Protein AF-0000000086530781 (afdb_homodimer)

Nearest PDB structures (foldseek):
  5whm-assembly1_A  TM=6.247E-01  e=1.257E-27  Brucella abortus
  5whm-assembly1_C  TM=6.347E-01  e=6.052E-27  Brucella abortus
  3r4k-assembly2_D  TM=7.927E-01  e=1.129E-18  Ruegeria sp. TM1040
  3r4k-assembly1_B  TM=6.083E-01  e=6.555E-19  Ruegeria sp. TM1040
  1mkm-assembly1_B  TM=5.983E-01  e=1.275E-18  Thermotoga maritima

Secondary structure (DSSP, 8-state):
----------------TT--HHHHHHHHHHHHHHH-SS-B-HHHHHHHH---HHHHHHHHHHHHHTTSEEE-TTT--EEE-THHHHHHHHHHHT--HHHHHHHHHHHHHHHHTSEEEEEEEETTEEEEEEEE--TT-SS-----TT-EEETTTSHHHHHHHHHS-HHHHHHHHHHHHHHHGGGHHHHHHHHHHHHHHHHHHS-EEEESSSSTTEEEEEEEEE-TTS-EEEEEEEEETTTS-HHHIIIIIHHHHHHHHHHHHHHHT-EEPPP---/----------------TT--HHHHHHHHHHHHHHH-SS-B-HHHHHHHH---HHHHHHHHHHHHHTTSEEE-TTT--EEE-THHHHHHHHHHHT--HHHHHHHHHHHHHHHHTSEEEEEEEETTEEEEEEEE--TT-SS-----TT-EEETTTSHHHHHHHHHS-HHHHHHHHHHHHHHHGGGHHHHHHHHHHHHHHHHHHS-EEEESSSSTTEEEEEEEEE-TTS-EEEEEEEEETTTS-HHHIIIIIHHHHHHHHHHHHHHHT-EEPPP---

Foldseek 3Di:
DPPPPPDDDPPPPPQDPPDDVLVVLLVVLLVVQVPDPDFAALVRSCVVRVDDSVSSVVSVVVCVVVQQWDQDPPPSTIHGGCVVVVVVVVCVVPPDLCVLLVVLLQVLCQQQQWKKFKWADDQQWTFTQDIDGHPPHPFYDPDDHGDIHGLLQDQFNLQQLLQDDPVVSVVSLVSVCVVCPPCNVVSCVRRVVQSLCCLAVQKGWHACRRHRQKIKMKHWWAAQVGGIMMMMTIGGCVSAPPVNCVPRNVVSRVVSRVSSCVSRVIGTRHRDHD/DPPPPDDDDPPPPPQDPPDDVLVVLLVVLLVVQVPDPDFAALVRSCVVRVDDSVSSVVSVVVCVVVQQWDQDPPPSTIHGDCVVVVVVVVCVVPPDLCVLLVVLLQVLCQQQQWKKFKWADDQQWTFTQDIDGHPPHPFYDPDDHGDIFGLLQDQFNLQQLLQDDPVVSVVSLVSVCVVCPPCVVVSCVRRVVQSLCCLAVQKGWHACRRHRQKIKMKHWWAAQVGGIMMMMTIDGCVSAPPVNCVPRNVVSRVVSRVSSCVSRVIGTRHHDHD

Organism: NCBI:txid488447

InterPro domains:
  IPR005471 Transcription regulator IclR, N-terminal [PF09339] (22-71)
  IPR005471 Transcription regulator IclR, N-terminal [PS51077] (20-82)
  IPR005471 Transcription regulator IclR, N-terminal [SM00346] (20-110)
  IPR014757 Transcription regulator IclR, C-terminal [PF01614] (91-261)
  IPR014757 Transcription regulator IclR, C-terminal [PS51078] (83-266)
  IPR029016 GAF-like domain superfamily [G3DSA:3.30.450.40] (91-267)
  IPR036388 Winged helix-like DNA-binding domain superfamily [G3DSA:1.10.10.10] (12-90)
  IPR036390 Winged helix DNA-binding domain superfamily [SSF46785] (20-94)
  IPR050707 HTH-type Transcriptional Regulators in Metabolic Pathways [PTHR30136] (12-265)

pLDDT: mean 86.46, std 14.87, range [28.89, 98.12]

Sequence (548 aa):
MSTTVTPPASRDRESSPDEITALARGLAVLRRIAAADAPVSNRELTELTGIPKPTVSRITATLVSAGFLFQLPDSERFVLTASVLELSHGFLRNFDIRARSRPFMIELAERTSLSVHLAVRDRLDMVAIDVIRPRSAVLVTRLEIGSRMDIARTAVGRAYLAALEDDERRLLLESLRTTAGDDWPHVSARLTPALDDAMRDGHAIAIGEWREGLNAVAAGFVGPSGQRYSVNCGGASHQCPPEWLNEHVVPALHECIAKITREIGGAPARRIGVMSTTVTPPASRDRESSPDEITALARGLAVLRRIAAADAPVSNRELTELTGIPKPTVSRITATLVSAGFLFQLPDSERFVLTASVLELSHGFLRNFDIRARSRPFMIELAERTSLSVHLAVRDRLDMVAIDVIRPRSAVLVTRLEIGSRMDIARTAVGRAYLAALEDDERRLLLESLRTTAGDDWPHVSARLTPALDDAMRDGHAIAIGEWREGLNAVAAGFVGPSGQRYSVNCGGASHQCPPEWLNEHVVPALHECIAKITREIGGAPARRIGV

Radius of gyration: 28.18 Å; Cα contacts (8 Å, |Δi|>4): 1026; chains: 2; bounding box: 69×81×89 Å

Structure (mmCIF, N/CA/C/O backbone):
data_AF-0000000086530781-model_v1
#
loop_
_entity.id
_entity.type
_entity.pdbx_description
1 polymer 'IclR family transcriptional regulator'
#
loop_
_atom_site.group_PDB
_atom_site.id
_atom_site.type_symbol
_atom_site.label_atom_id
_atom_site.label_alt_id
_atom_site.label_comp_id
_atom_site.label_asym_id
_atom_site.label_entity_id
_atom_site.label_seq_id
_atom_site.pdbx_PDB_ins_code
_atom_site.Cartn_x
_atom_site.Cartn_y
_atom_site.Cartn_z
_atom_site.occupancy
_atom_site.B_iso_or_equiv
_atom_site.auth_seq_id
_atom_site.auth_comp_id
_atom_site.auth_asym_id
_atom_site.auth_atom_id
_atom_site.pdbx_PDB_model_num
ATOM 1 N N . MET A 1 1 ? -5.516 8.594 47.969 1 28.89 1 MET A N 1
ATOM 2 C CA . MET A 1 1 ? -6.785 7.984 47.594 1 28.89 1 MET A CA 1
ATOM 3 C C . MET A 1 1 ? -7.09 8.258 46.125 1 28.89 1 MET A C 1
ATOM 5 O O . MET A 1 1 ? -7.434 9.383 45.75 1 28.89 1 MET A O 1
ATOM 9 N N . SER A 1 2 ? -6.312 7.695 45.094 1 33.69 2 SER A N 1
ATOM 10 C CA . SER A 1 2 ? -6.07 7.957 43.688 1 33.69 2 SER A CA 1
ATOM 11 C C . SER A 1 2 ? -7.273 7.559 42.844 1 33.69 2 SER A C 1
ATOM 13 O O . SER A 1 2 ? -7.594 6.375 42.719 1 33.69 2 SER A O 1
ATOM 15 N N . THR A 1 3 ? -8.281 8.438 42.75 1 35.88 3 THR A N 1
ATOM 16 C CA . THR A 1 3 ? -9.562 8.18 42.125 1 35.88 3 THR A CA 1
ATOM 17 C C . THR A 1 3 ? -9.367 7.812 40.656 1 35.88 3 THR A C 1
ATOM 19 O O . THR A 1 3 ? -8.844 8.609 39.875 1 35.88 3 THR A O 1
ATOM 22 N N . THR A 1 4 ? -9.258 6.559 40.344 1 34.47 4 THR A N 1
ATOM 23 C CA . THR A 1 4 ? -9.133 5.934 39.031 1 34.47 4 THR A CA 1
ATOM 24 C C . THR A 1 4 ? -10.297 6.324 38.125 1 34.47 4 THR A C 1
ATOM 26 O O . THR A 1 4 ? -11.445 5.98 38.406 1 34.47 4 THR A O 1
ATOM 29 N N . VAL A 1 5 ? -10.266 7.488 37.469 1 36.69 5 VAL A N 1
ATOM 30 C CA . VAL A 1 5 ? -11.344 7.914 36.594 1 36.69 5 VAL A CA 1
ATOM 31 C C . VAL A 1 5 ? -11.555 6.871 35.5 1 36.69 5 VAL A C 1
ATOM 33 O O . VAL A 1 5 ? -10.625 6.555 34.75 1 36.69 5 VAL A O 1
ATOM 36 N N . THR A 1 6 ? -12.398 5.883 35.719 1 35.94 6 THR A N 1
ATOM 37 C CA . THR A 1 6 ? -12.82 4.863 34.781 1 35.94 6 THR A CA 1
ATOM 38 C C . THR A 1 6 ? -13.328 5.5 33.469 1 35.94 6 THR A C 1
ATOM 40 O O . THR A 1 6 ? -14.242 6.336 33.5 1 35.94 6 THR A O 1
ATOM 43 N N . PRO A 1 7 ? -12.57 5.516 32.438 1 35.72 7 PRO A N 1
ATOM 44 C CA . PRO A 1 7 ? -13.102 6.145 31.219 1 35.72 7 PRO A CA 1
ATOM 45 C C . PRO A 1 7 ? -14.492 5.633 30.859 1 35.72 7 PRO A C 1
ATOM 47 O O . PRO A 1 7 ? -14.844 4.496 31.188 1 35.72 7 PRO A O 1
ATOM 50 N N . PRO A 1 8 ? -15.523 6.504 30.828 1 31.27 8 PRO A N 1
ATOM 51 C CA . PRO A 1 8 ? -16.906 6.051 30.641 1 31.27 8 PRO A CA 1
ATOM 52 C C . PRO A 1 8 ? -17.016 4.98 29.562 1 31.27 8 PRO A C 1
ATOM 54 O O . PRO A 1 8 ? -16.156 4.883 28.688 1 31.27 8 PRO A O 1
ATOM 57 N N . ALA A 1 9 ? -17.766 4.02 29.828 1 34.69 9 ALA A N 1
ATOM 58 C CA . ALA A 1 9 ? -18.25 2.92 29 1 34.69 9 ALA A CA 1
ATOM 59 C C . ALA A 1 9 ? -18.656 3.418 27.625 1 34.69 9 ALA A C 1
ATOM 61 O O . ALA A 1 9 ? -19.188 4.523 27.484 1 34.69 9 ALA A O 1
ATOM 62 N N . SER A 1 10 ? -18 3.004 26.562 1 36.19 10 SER A N 1
ATOM 63 C CA . SER A 1 10 ? -18.312 3.27 25.156 1 36.19 10 SER A CA 1
ATOM 64 C C . SER A 1 10 ? -19.812 3.348 24.938 1 36.19 10 SER A C 1
ATOM 66 O O . SER A 1 10 ? -20.531 2.373 25.172 1 36.19 10 SER A O 1
ATOM 68 N N . ARG A 1 11 ? -20.484 4.41 25.234 1 34.88 11 ARG A N 1
ATOM 69 C CA . ARG A 1 11 ? -21.906 4.613 24.969 1 34.88 11 ARG A CA 1
ATOM 70 C C . ARG A 1 11 ? -22.344 3.836 23.734 1 34.88 11 ARG A C 1
ATOM 72 O O . ARG A 1 11 ? -21.641 3.811 22.719 1 34.88 11 ARG A O 1
ATOM 79 N N . ASP A 1 12 ? -23.188 2.867 23.797 1 36.56 12 ASP A N 1
ATOM 80 C CA . ASP A 1 12 ? -24.047 2.236 22.797 1 36.56 12 ASP A CA 1
ATOM 81 C C . ASP A 1 12 ? -24.531 3.26 21.781 1 36.56 12 ASP A C 1
ATOM 83 O O . ASP A 1 12 ? -25.438 4.051 22.078 1 36.56 12 ASP A O 1
ATOM 87 N N . ARG A 1 13 ? -23.75 3.93 21.094 1 38.91 13 ARG A N 1
ATOM 88 C CA . ARG A 1 13 ? -24.234 4.848 20.078 1 38.91 13 ARG A CA 1
ATOM 89 C C . ARG A 1 13 ? -25.547 4.348 19.469 1 38.91 13 ARG A C 1
ATOM 91 O O . ARG A 1 13 ? -25.594 3.248 18.906 1 38.91 13 ARG A O 1
ATOM 98 N N . GLU A 1 14 ? -26.609 4.684 19.875 1 42.56 14 GLU A N 1
ATOM 99 C CA . GLU A 1 14 ? -27.953 4.5 19.312 1 42.56 14 GLU A CA 1
ATOM 100 C C . GLU A 1 14 ? -27.922 4.555 17.797 1 42.56 14 GLU A C 1
ATOM 102 O O . GLU A 1 14 ? -27.406 5.508 17.203 1 42.56 14 GLU A O 1
ATOM 107 N N . SER A 1 15 ? -27.906 3.406 17.125 1 49.94 15 SER A N 1
ATOM 108 C CA . SER A 1 15 ? -28.094 3.311 15.672 1 49.94 15 SER A CA 1
ATOM 109 C C . SER A 1 15 ? -29.062 4.363 15.164 1 49.94 15 SER A C 1
ATOM 111 O O . SER A 1 15 ? -30.156 4.531 15.719 1 49.94 15 SER A O 1
ATOM 113 N N . SER A 1 16 ? -28.641 5.41 14.664 1 55.78 16 SER A N 1
ATOM 114 C CA . SER A 1 16 ? -29.562 6.348 14.031 1 55.78 16 SER A CA 1
ATOM 115 C C . SER A 1 16 ? -30.625 5.609 13.211 1 55.78 16 SER A C 1
ATOM 117 O O . SER A 1 16 ? -30.391 4.496 12.742 1 55.78 16 SER A O 1
ATOM 119 N N . PRO A 1 17 ? -31.828 5.945 13.344 1 56.78 17 PRO A N 1
ATOM 120 C CA . PRO A 1 17 ? -32.938 5.332 12.594 1 56.78 17 PRO A CA 1
ATOM 121 C C . PRO A 1 17 ? -32.531 5 11.156 1 56.78 17 PRO A C 1
ATOM 123 O O . PRO A 1 17 ? -33.125 4.082 10.555 1 56.78 17 PRO A O 1
ATOM 126 N N . ASP A 1 18 ? -31.484 5.602 10.641 1 66.69 18 ASP A N 1
ATOM 127 C CA . ASP A 1 18 ? -31.141 5.461 9.234 1 66.69 18 ASP A CA 1
ATOM 128 C C . ASP A 1 18 ? -30 4.457 9.039 1 66.69 18 ASP A C 1
ATOM 130 O O . ASP A 1 18 ? -29.609 4.16 7.91 1 66.69 18 ASP A O 1
ATOM 134 N N . GLU A 1 19 ? -29.672 3.844 10.07 1 76.06 19 GLU A N 1
ATOM 135 C CA . GLU A 1 19 ? -28.531 2.938 9.961 1 76.06 19 GLU A CA 1
ATOM 136 C C . GLU A 1 19 ? -28.984 1.513 9.656 1 76.06 19 GLU A C 1
ATOM 138 O O . GLU A 1 19 ? -29.953 1.03 10.234 1 76.06 19 GLU A O 1
ATOM 143 N N . ILE A 1 20 ? -28.328 1 8.648 1 90.25 20 ILE A N 1
ATOM 144 C CA . ILE A 1 20 ? -28.562 -0.398 8.312 1 90.25 20 ILE A CA 1
ATOM 145 C C . ILE A 1 20 ? -27.719 -1.3 9.211 1 90.25 20 ILE A C 1
ATOM 147 O O . ILE A 1 20 ? -26.516 -1.459 8.984 1 90.25 20 ILE A O 1
ATOM 151 N N . THR A 1 21 ? -28.359 -1.902 10.164 1 92.12 21 THR A N 1
ATOM 152 C CA . THR A 1 21 ? -27.703 -2.682 11.203 1 92.12 21 THR A CA 1
ATOM 153 C C . THR A 1 21 ? -26.875 -3.809 10.594 1 92.12 21 THR A C 1
ATOM 155 O O . THR A 1 21 ? -25.75 -4.059 11.016 1 92.12 21 THR A O 1
ATOM 158 N N . ALA A 1 22 ? -27.484 -4.473 9.648 1 93.12 22 ALA A N 1
ATOM 159 C CA . ALA A 1 22 ? -26.781 -5.594 9.016 1 93.12 22 ALA A CA 1
ATOM 160 C C . ALA A 1 22 ? -25.484 -5.137 8.367 1 93.12 22 ALA A C 1
ATOM 162 O O . ALA A 1 22 ? -24.469 -5.836 8.43 1 93.12 22 ALA A O 1
ATOM 163 N N . LEU A 1 23 ? -25.562 -4.039 7.762 1 95.25 23 LEU A N 1
ATOM 164 C CA . LEU A 1 23 ? -24.359 -3.486 7.133 1 95.25 23 LEU A CA 1
ATOM 165 C C . LEU A 1 23 ? -23.344 -3.084 8.188 1 95.25 23 LEU A C 1
ATOM 167 O O . LEU A 1 23 ? -22.156 -3.42 8.062 1 95.25 23 LEU A O 1
ATOM 171 N N . ALA A 1 24 ? -23.766 -2.432 9.141 1 94.75 24 ALA A N 1
ATOM 172 C CA . ALA A 1 24 ? -22.875 -2.018 10.211 1 94.75 24 ALA A CA 1
ATOM 173 C C . ALA A 1 24 ? -22.188 -3.223 10.859 1 94.75 24 ALA A C 1
ATOM 175 O O . ALA A 1 24 ? -20.969 -3.207 11.086 1 94.75 24 ALA A O 1
ATOM 176 N N . ARG A 1 25 ? -22.891 -4.203 11.117 1 95.12 25 ARG A N 1
ATOM 177 C CA . ARG A 1 25 ? -22.344 -5.422 11.711 1 95.12 25 ARG A CA 1
ATOM 178 C C . ARG A 1 25 ? -21.359 -6.102 10.766 1 95.12 25 ARG A C 1
ATOM 180 O O . ARG A 1 25 ? -20.312 -6.594 11.195 1 95.12 25 ARG A O 1
ATOM 187 N N . GLY A 1 26 ? -21.734 -6.156 9.516 1 96.56 26 GLY A N 1
ATOM 188 C CA . GLY A 1 26 ? -20.828 -6.723 8.531 1 96.56 26 GLY A CA 1
ATOM 189 C C . GLY A 1 26 ? -19.484 -6.004 8.469 1 96.56 26 GLY A C 1
ATOM 190 O O . GLY A 1 26 ? -18.438 -6.645 8.391 1 96.56 26 GLY A O 1
ATOM 191 N N . LEU A 1 27 ? -19.578 -4.723 8.523 1 95.25 27 LEU A N 1
ATOM 192 C CA . LEU A 1 27 ? -18.359 -3.914 8.508 1 95.25 27 LEU A CA 1
ATOM 193 C C . LEU A 1 27 ? -17.531 -4.133 9.773 1 95.25 27 LEU A C 1
ATOM 195 O O . LEU A 1 27 ? -16.312 -4.16 9.719 1 95.25 27 LEU A O 1
ATOM 199 N N . ALA A 1 28 ? -18.188 -4.289 10.859 1 94.81 28 ALA A N 1
ATOM 200 C CA . ALA A 1 28 ? -17.484 -4.578 12.117 1 94.81 28 ALA A CA 1
ATOM 201 C C . ALA A 1 28 ? -16.766 -5.914 12.047 1 94.81 28 ALA A C 1
ATOM 203 O O . ALA A 1 28 ? -15.617 -6.031 12.492 1 94.81 28 ALA A O 1
ATOM 204 N N . VAL A 1 29 ? -17.391 -6.891 11.531 1 95.94 29 VAL A N 1
ATOM 205 C CA . VAL A 1 29 ? -16.797 -8.211 11.367 1 95.94 29 VAL A CA 1
ATOM 206 C C . VAL A 1 29 ? -15.57 -8.109 10.461 1 95.94 29 VAL A C 1
ATOM 208 O O . VAL A 1 29 ? -14.516 -8.672 10.766 1 95.94 29 VAL A O 1
ATOM 211 N N . LEU A 1 30 ? -15.727 -7.402 9.398 1 94.56 30 LEU A N 1
ATOM 212 C CA . LEU A 1 30 ? -14.633 -7.199 8.453 1 94.56 30 LEU A CA 1
ATOM 213 C C . LEU A 1 30 ? -13.43 -6.574 9.148 1 94.56 30 LEU A C 1
ATOM 215 O O . LEU A 1 30 ? -12.297 -7.039 8.977 1 94.56 30 LEU A O 1
ATOM 219 N N . ARG A 1 31 ? -13.664 -5.605 9.93 1 92.56 31 ARG A N 1
ATOM 220 C CA . ARG A 1 31 ? -12.594 -4.918 10.656 1 92.56 31 ARG A CA 1
ATOM 221 C C . ARG A 1 31 ? -11.93 -5.848 11.664 1 92.56 31 ARG A C 1
ATOM 223 O O . ARG A 1 31 ? -10.711 -5.793 11.859 1 92.56 31 ARG A O 1
ATOM 230 N N . ARG A 1 32 ? -12.695 -6.59 12.258 1 93.44 32 ARG A N 1
ATOM 231 C CA . ARG A 1 32 ? -12.133 -7.508 13.25 1 93.44 32 ARG A CA 1
ATOM 232 C C . ARG A 1 32 ? -11.211 -8.523 12.586 1 93.44 32 ARG A C 1
ATOM 234 O O . ARG A 1 32 ? -10.148 -8.844 13.125 1 93.44 32 ARG A O 1
ATOM 241 N N . ILE A 1 33 ? -11.602 -9 11.508 1 93.88 33 ILE A N 1
ATOM 242 C CA . ILE A 1 33 ? -10.758 -9.945 10.789 1 93.88 33 ILE A CA 1
ATOM 243 C C . ILE A 1 33 ? -9.469 -9.258 10.352 1 93.88 33 ILE A C 1
ATOM 245 O O . ILE A 1 33 ? -8.383 -9.836 10.445 1 93.88 33 ILE A O 1
ATOM 249 N N . ALA A 1 34 ? -9.641 -8.07 9.891 1 89.31 34 ALA A N 1
ATOM 250 C CA . ALA A 1 34 ? -8.469 -7.301 9.469 1 89.31 34 ALA A CA 1
ATOM 251 C C . ALA A 1 34 ? -7.5 -7.102 10.625 1 89.31 34 ALA A C 1
ATOM 253 O O . ALA A 1 34 ? -6.281 -7.098 10.43 1 89.31 34 ALA A O 1
ATOM 254 N N . ALA A 1 35 ? -8.008 -6.98 11.766 1 88.38 35 ALA A N 1
ATOM 255 C CA . ALA A 1 35 ? -7.195 -6.672 12.938 1 88.38 35 ALA A CA 1
ATOM 256 C C . ALA A 1 35 ? -6.539 -7.93 13.5 1 88.38 35 ALA A C 1
ATOM 258 O O . ALA A 1 35 ? -5.613 -7.848 14.305 1 88.38 35 ALA A O 1
ATOM 259 N N . ALA A 1 36 ? -6.969 -9.047 13.078 1 89.62 36 ALA A N 1
ATOM 260 C CA . ALA A 1 36 ? -6.457 -10.305 13.602 1 89.62 36 ALA A CA 1
ATOM 261 C C . ALA A 1 36 ? -5.098 -10.648 13 1 89.62 36 ALA A C 1
ATOM 263 O O . ALA A 1 36 ? -4.816 -10.289 11.852 1 89.62 36 ALA A O 1
ATOM 264 N N . ASP A 1 37 ? -4.281 -11.352 13.727 1 83.44 37 ASP A N 1
ATOM 265 C CA . ASP A 1 37 ? -2.949 -11.742 13.281 1 83.44 37 ASP A CA 1
ATOM 266 C C . ASP A 1 37 ? -2.967 -13.141 12.664 1 83.44 37 ASP A C 1
ATOM 268 O O . ASP A 1 37 ? -1.927 -13.656 12.25 1 83.44 37 ASP A O 1
ATOM 272 N N . ALA A 1 38 ? -4.066 -13.734 12.742 1 86.5 38 ALA A N 1
ATOM 273 C CA . ALA A 1 38 ? -4.262 -15.07 12.188 1 86.5 38 ALA A CA 1
ATOM 274 C C . ALA A 1 38 ? -5.684 -15.242 11.672 1 86.5 38 ALA A C 1
ATOM 276 O O . ALA A 1 38 ? -6.57 -14.445 11.984 1 86.5 38 ALA A O 1
ATOM 277 N N . PRO A 1 39 ? -5.891 -16.234 10.828 1 89.88 39 PRO A N 1
ATOM 278 C CA . PRO A 1 39 ? -7.258 -16.516 10.383 1 89.88 39 PRO A CA 1
ATOM 279 C C . PRO A 1 39 ? -8.242 -16.656 11.539 1 89.88 39 PRO A C 1
ATOM 281 O O . PRO A 1 39 ? -7.883 -17.203 12.594 1 89.88 39 PRO A O 1
ATOM 284 N N . VAL A 1 40 ? -9.469 -16.219 11.344 1 94 40 VAL A N 1
ATOM 285 C CA . VAL A 1 40 ? -10.422 -16.141 12.445 1 94 40 VAL A CA 1
ATOM 286 C C . VAL A 1 40 ? -11.641 -17.016 12.141 1 94 40 VAL A C 1
ATOM 288 O O . VAL A 1 40 ? -12.086 -17.078 10.992 1 94 40 VAL A O 1
ATOM 291 N N . SER A 1 41 ? -12.148 -17.641 13.148 1 96 41 SER A N 1
ATOM 292 C CA . SER A 1 41 ? -13.328 -18.484 13 1 96 41 SER A CA 1
ATOM 293 C C . SER A 1 41 ? -14.594 -17.734 13.383 1 96 41 SER A C 1
ATOM 295 O O . SER A 1 41 ? -14.531 -16.688 14.031 1 96 41 SER A O 1
ATOM 297 N N . ASN A 1 42 ? -15.766 -18.328 13.016 1 96.12 42 ASN A N 1
ATOM 298 C CA . ASN A 1 42 ? -17.047 -17.75 13.406 1 96.12 42 ASN A CA 1
ATOM 299 C C . ASN A 1 42 ? -17.172 -17.672 14.922 1 96.12 42 ASN A C 1
ATOM 301 O O . ASN A 1 42 ? -17.734 -16.703 15.453 1 96.12 42 ASN A O 1
ATOM 305 N N . ARG A 1 43 ? -16.688 -18.625 15.555 1 95.75 43 ARG A N 1
ATOM 306 C CA . ARG A 1 43 ? -16.75 -18.625 17.016 1 95.75 43 ARG A CA 1
ATOM 307 C C . ARG A 1 43 ? -15.961 -17.453 17.594 1 95.75 43 ARG A C 1
ATOM 309 O O . ARG A 1 43 ? -16.469 -16.734 18.453 1 95.75 43 ARG A O 1
ATOM 316 N N . GLU A 1 44 ? -14.789 -17.281 17.172 1 96.12 44 GLU A N 1
ATOM 317 C CA . GLU A 1 44 ? -13.945 -16.188 17.641 1 96.12 44 GLU A CA 1
ATOM 318 C C . GLU A 1 44 ? -14.562 -14.836 17.297 1 96.12 44 GLU A C 1
ATOM 320 O O . GLU A 1 44 ? -14.492 -13.898 18.094 1 96.12 44 GLU A O 1
ATOM 325 N N . LEU A 1 45 ? -15.18 -14.758 16.156 1 96.69 45 LEU A N 1
ATOM 326 C CA . LEU A 1 45 ? -15.812 -13.508 15.75 1 96.69 45 LEU A CA 1
ATOM 327 C C . LEU A 1 45 ? -16.984 -13.172 16.656 1 96.69 45 LEU A C 1
ATOM 329 O O . LEU A 1 45 ? -17.203 -12.008 17 1 96.69 45 LEU A O 1
ATOM 333 N N . THR A 1 46 ? -17.703 -14.188 17.016 1 97.19 46 THR A N 1
ATOM 334 C CA . THR A 1 46 ? -18.812 -13.984 17.953 1 97.19 46 THR A CA 1
ATOM 335 C C . THR A 1 46 ? -18.297 -13.414 19.281 1 97.19 46 THR A C 1
ATOM 337 O O . THR A 1 46 ? -18.859 -12.461 19.812 1 97.19 46 THR A O 1
ATOM 340 N N . GLU A 1 47 ? -17.234 -13.898 19.719 1 96.25 47 GLU A N 1
ATOM 341 C CA . GLU A 1 47 ? -16.641 -13.461 20.984 1 96.25 47 GLU A CA 1
ATOM 342 C C . GLU A 1 47 ? -16.109 -12.039 20.859 1 96.25 47 GLU A C 1
ATOM 344 O O . GLU A 1 47 ? -16.312 -11.211 21.766 1 96.25 47 GLU A O 1
ATOM 349 N N . LEU A 1 48 ? -15.555 -11.766 19.766 1 92.06 48 LEU A N 1
ATOM 350 C CA . LEU A 1 48 ? -14.859 -10.492 19.578 1 92.06 48 LEU A CA 1
ATOM 351 C C . LEU A 1 48 ? -15.844 -9.367 19.297 1 92.06 48 LEU A C 1
ATOM 353 O O . LEU A 1 48 ? -15.586 -8.211 19.641 1 92.06 48 LEU A O 1
ATOM 357 N N . THR A 1 49 ? -16.969 -9.648 18.719 1 93.88 49 THR A N 1
ATOM 358 C CA . THR A 1 49 ? -17.875 -8.586 18.266 1 93.88 49 THR A CA 1
ATOM 359 C C . THR A 1 49 ? -19.109 -8.523 19.156 1 93.88 49 THR A C 1
ATOM 361 O O . THR A 1 49 ? -19.828 -7.52 19.156 1 93.88 49 THR A O 1
ATOM 364 N N . GLY A 1 50 ? -19.391 -9.602 19.812 1 95.69 50 GLY A N 1
ATOM 365 C CA . GLY A 1 50 ? -20.625 -9.695 20.578 1 95.69 50 GLY A CA 1
ATOM 366 C C . GLY A 1 50 ? -21.828 -9.984 19.719 1 95.69 50 GLY A C 1
ATOM 367 O O . GLY A 1 50 ? -22.969 -10 20.203 1 95.69 50 GLY A O 1
ATOM 368 N N . ILE A 1 51 ? -21.719 -10.211 18.469 1 95.38 51 ILE A N 1
ATOM 369 C CA . ILE A 1 51 ? -22.797 -10.57 17.547 1 95.38 51 ILE A CA 1
ATOM 370 C C . ILE A 1 51 ? -23.094 -12.062 17.672 1 95.38 51 ILE A C 1
ATOM 372 O O . ILE A 1 51 ? -22.188 -12.891 17.688 1 95.38 51 ILE A O 1
ATOM 376 N N . PRO A 1 52 ? -24.375 -12.414 17.734 1 95.81 52 PRO A N 1
ATOM 377 C CA . PRO A 1 52 ? -24.719 -13.828 17.875 1 95.81 52 PRO A CA 1
ATOM 378 C C . PRO A 1 52 ? -24.203 -14.688 16.719 1 95.81 52 PRO A C 1
ATOM 380 O O . PRO A 1 52 ? -24.188 -14.242 15.57 1 95.81 52 PRO A O 1
ATOM 383 N N . LYS A 1 53 ? -23.906 -15.969 17 1 95.5 53 LYS A N 1
ATOM 384 C CA . LYS A 1 53 ? -23.219 -16.875 16.078 1 95.5 53 LYS A CA 1
ATOM 385 C C . LYS A 1 53 ? -24.016 -17.062 14.789 1 95.5 53 LYS A C 1
ATOM 387 O O . LYS A 1 53 ? -23.469 -17 13.688 1 95.5 53 LYS A O 1
ATOM 392 N N . PRO A 1 54 ? -25.328 -17.25 14.82 1 94.62 54 PRO A N 1
ATOM 393 C CA . PRO A 1 54 ? -26.062 -17.406 13.562 1 94.62 54 PRO A CA 1
ATOM 394 C C . PRO A 1 54 ? -25.938 -16.188 12.656 1 94.62 54 PRO A C 1
ATOM 396 O O . PRO A 1 54 ? -25.875 -16.312 11.438 1 94.62 54 PRO A O 1
ATOM 399 N N . THR A 1 55 ? -25.922 -15.055 13.281 1 94.75 55 THR A N 1
ATOM 400 C CA . THR A 1 55 ? -25.781 -13.812 12.523 1 94.75 55 THR A CA 1
ATOM 401 C C . THR A 1 55 ? -24.375 -13.695 11.945 1 94.75 55 THR A C 1
ATOM 403 O O . THR A 1 55 ? -24.203 -13.336 10.781 1 94.75 55 THR A O 1
ATOM 406 N N . VAL A 1 56 ? -23.375 -14.062 12.734 1 96.62 56 VAL A N 1
ATOM 407 C CA . VAL A 1 56 ? -21.984 -14.023 12.273 1 96.62 56 VAL A CA 1
ATOM 408 C C . VAL A 1 56 ? -21.812 -14.953 11.078 1 96.62 56 VAL A C 1
ATOM 410 O O . VAL A 1 56 ? -21.156 -14.594 10.086 1 96.62 56 VAL A O 1
ATOM 413 N N . SER A 1 57 ? -22.375 -16.031 11.188 1 95.69 57 SER A N 1
ATOM 414 C CA . SER A 1 57 ? -22.25 -17.016 10.117 1 95.69 57 SER A CA 1
ATOM 415 C C . SER A 1 57 ? -22.844 -16.484 8.812 1 95.69 57 SER A C 1
ATOM 417 O O . SER A 1 57 ? -22.25 -16.672 7.742 1 95.69 57 SER A O 1
ATOM 419 N N . ARG A 1 58 ? -23.953 -15.852 8.891 1 96.19 58 ARG A N 1
ATOM 420 C CA . ARG A 1 58 ? -24.562 -15.266 7.695 1 96.19 58 ARG A CA 1
ATOM 421 C C . ARG A 1 58 ? -23.719 -14.117 7.156 1 96.19 58 ARG A C 1
ATOM 423 O O . ARG A 1 58 ? -23.609 -13.938 5.941 1 96.19 58 ARG A O 1
ATOM 430 N N . ILE A 1 59 ? -23.219 -13.406 8.062 1 96.5 59 ILE A N 1
ATOM 431 C CA . ILE A 1 59 ? -22.375 -12.289 7.676 1 96.5 59 ILE A CA 1
ATOM 432 C C . ILE A 1 59 ? -21.141 -12.805 6.934 1 96.5 59 ILE A C 1
ATOM 434 O O . ILE A 1 59 ? -20.828 -12.336 5.84 1 96.5 59 ILE A O 1
ATOM 438 N N . THR A 1 60 ? -20.438 -13.789 7.547 1 96.12 60 THR A N 1
ATOM 439 C CA . THR A 1 60 ? -19.234 -14.305 6.918 1 96.12 60 THR A CA 1
ATOM 440 C C . THR A 1 60 ? -19.547 -14.969 5.582 1 96.12 60 THR A C 1
ATOM 442 O O . THR A 1 60 ? -18.781 -14.844 4.625 1 96.12 60 THR A O 1
ATOM 445 N N . ALA A 1 61 ? -20.656 -15.633 5.52 1 95.19 61 ALA A N 1
ATOM 446 C CA . ALA A 1 61 ? -21.078 -16.219 4.254 1 95.19 61 ALA A CA 1
ATOM 447 C C . ALA A 1 61 ? -21.297 -15.148 3.189 1 95.19 61 ALA A C 1
ATOM 449 O O . ALA A 1 61 ? -20.891 -15.32 2.035 1 95.19 61 ALA A O 1
ATOM 450 N N . THR A 1 62 ? -21.922 -14.102 3.551 1 95.38 62 THR A N 1
ATOM 451 C CA . THR A 1 62 ? -22.156 -13 2.629 1 95.38 62 THR A CA 1
ATOM 452 C C . THR A 1 62 ? -20.844 -12.359 2.197 1 95.38 62 THR A C 1
ATOM 454 O O . THR A 1 62 ? -20.656 -12.031 1.021 1 95.38 62 THR A O 1
ATOM 457 N N . LEU A 1 63 ? -19.953 -12.188 3.119 1 95.69 63 LEU A N 1
ATOM 458 C CA . LEU A 1 63 ? -18.656 -11.594 2.814 1 95.69 63 LEU A CA 1
ATOM 459 C C . LEU A 1 63 ? -17.859 -12.5 1.882 1 95.69 63 LEU A C 1
ATOM 461 O O . LEU A 1 63 ? -17.109 -12.008 1.027 1 95.69 63 LEU A O 1
ATOM 465 N N . VAL A 1 64 ? -17.969 -13.781 2.072 1 91.81 64 VAL A N 1
ATOM 466 C CA . VAL A 1 64 ? -17.312 -14.734 1.179 1 91.81 64 VAL A CA 1
ATOM 467 C C . VAL A 1 64 ? -17.938 -14.641 -0.214 1 91.81 64 VAL A C 1
ATOM 469 O O . VAL A 1 64 ? -17.219 -14.531 -1.213 1 91.81 64 VAL A O 1
ATOM 472 N N . SER A 1 65 ? -19.203 -14.609 -0.239 1 92.38 65 SER A N 1
ATOM 473 C CA . SER A 1 65 ? -19.906 -14.539 -1.516 1 92.38 65 SER A CA 1
ATOM 474 C C . SER A 1 65 ? -19.594 -13.242 -2.254 1 92.38 65 SER A C 1
ATOM 476 O O . SER A 1 65 ? -19.5 -13.227 -3.482 1 92.38 65 SER A O 1
ATOM 478 N N . ALA A 1 66 ? -19.391 -12.219 -1.523 1 91.62 66 ALA A N 1
ATOM 479 C CA . ALA A 1 66 ? -19.094 -10.906 -2.105 1 91.62 66 ALA A CA 1
ATOM 480 C C . ALA A 1 66 ? -17.609 -10.797 -2.457 1 91.62 66 ALA A C 1
ATOM 482 O O . ALA A 1 66 ? -17.172 -9.789 -3.027 1 91.62 66 ALA A O 1
ATOM 483 N N . GLY A 1 67 ? -16.766 -11.719 -2.002 1 88.19 67 GLY A N 1
ATOM 484 C CA . GLY A 1 67 ? -15.359 -11.766 -2.398 1 88.19 67 GLY A CA 1
ATOM 485 C C . GLY A 1 67 ? -14.438 -11.047 -1.43 1 88.19 67 GLY A C 1
ATOM 486 O O . GLY A 1 67 ? -13.273 -10.797 -1.743 1 88.19 67 GLY A O 1
ATOM 487 N N . PHE A 1 68 ? -14.93 -10.719 -0.256 1 91.88 68 PHE A N 1
ATOM 488 C CA . PHE A 1 68 ? -14.102 -9.992 0.695 1 91.88 68 PHE A CA 1
ATOM 489 C C . PHE A 1 68 ? -13.383 -10.953 1.633 1 91.88 68 PHE A C 1
ATOM 491 O O . PHE A 1 68 ? -12.367 -10.594 2.24 1 91.88 68 PHE A O 1
ATOM 498 N N . LEU A 1 69 ? -13.969 -12.172 1.761 1 90.88 69 LEU A N 1
ATOM 499 C CA . LEU A 1 69 ? -13.367 -13.188 2.605 1 90.88 69 LEU A CA 1
ATOM 500 C C . LEU A 1 69 ? -13.133 -14.477 1.822 1 90.88 69 LEU A C 1
ATOM 502 O O . LEU A 1 69 ? -13.867 -14.773 0.873 1 90.88 69 LEU A O 1
ATOM 506 N N . PHE A 1 70 ? -12.117 -15.109 2.172 1 85.88 70 PHE A N 1
ATOM 507 C CA . PHE A 1 70 ? -11.836 -16.469 1.729 1 85.88 70 PHE A CA 1
ATOM 508 C C . PHE A 1 70 ? -11.875 -17.438 2.904 1 85.88 70 PHE A C 1
ATOM 510 O O . PHE A 1 70 ? -11.258 -17.188 3.943 1 85.88 70 PHE A O 1
ATOM 517 N N . GLN A 1 71 ? -12.68 -18.359 2.762 1 87.75 71 GLN A N 1
ATOM 518 C CA . GLN A 1 71 ? -12.719 -19.422 3.775 1 87.75 71 GLN A CA 1
ATOM 519 C C . GLN A 1 71 ? -11.656 -20.469 3.514 1 87.75 71 GLN A C 1
ATOM 521 O O . GLN A 1 71 ? -11.633 -21.094 2.447 1 87.75 71 GLN A O 1
ATOM 526 N N . LEU A 1 72 ? -10.805 -20.625 4.445 1 81.19 72 LEU A N 1
ATOM 527 C CA . LEU A 1 72 ? -9.742 -21.625 4.297 1 81.19 72 LEU A CA 1
ATOM 528 C C . LEU A 1 72 ? -10.312 -23.031 4.281 1 81.19 72 LEU A C 1
ATOM 530 O O . LEU A 1 72 ? -11.227 -23.344 5.051 1 81.19 72 LEU A O 1
ATOM 534 N N . PRO A 1 73 ? -9.922 -23.844 3.361 1 75.06 73 PRO A N 1
ATOM 535 C CA . PRO A 1 73 ? -10.508 -25.172 3.16 1 75.06 73 PRO A CA 1
ATOM 536 C C . PRO A 1 73 ? -10.469 -26.031 4.418 1 75.06 73 PRO A C 1
ATOM 538 O O . PRO A 1 73 ? -11.438 -26.734 4.727 1 75.06 73 PRO A O 1
ATOM 541 N N . ASP A 1 74 ? -9.359 -26.156 5.234 1 70.62 74 ASP A N 1
ATOM 542 C CA . ASP A 1 74 ? -9.219 -27.125 6.312 1 70.62 74 ASP A CA 1
ATOM 543 C C . ASP A 1 74 ? -9.547 -26.5 7.664 1 70.62 74 ASP A C 1
ATOM 545 O O . ASP A 1 74 ? -9.344 -27.125 8.711 1 70.62 74 ASP A O 1
ATOM 549 N N . SER A 1 75 ? -10.078 -25.359 7.75 1 71 75 SER A N 1
ATOM 550 C CA . SER A 1 75 ? -10.195 -24.812 9.102 1 71 75 SER A CA 1
ATOM 551 C C . SER A 1 75 ? -11.453 -23.969 9.242 1 71 75 SER A C 1
ATOM 553 O O . SER A 1 75 ? -11.844 -23.609 10.359 1 71 75 SER A O 1
ATOM 555 N N . GLU A 1 76 ? -12.32 -23.828 8.266 1 85.69 76 GLU A N 1
ATOM 556 C CA . GLU A 1 76 ? -13.477 -22.938 8.297 1 85.69 76 GLU A CA 1
ATOM 557 C C . GLU A 1 76 ? -13.094 -21.547 8.789 1 85.69 76 GLU A C 1
ATOM 559 O O . GLU A 1 76 ? -13.875 -20.906 9.5 1 85.69 76 GLU A O 1
ATOM 564 N N . ARG A 1 77 ? -11.891 -21.234 8.828 1 91.75 77 ARG A N 1
ATOM 565 C CA . ARG A 1 77 ? -11.406 -19.906 9.219 1 91.75 77 ARG A CA 1
ATOM 566 C C . ARG A 1 77 ? -11.336 -18.969 8.016 1 91.75 77 ARG A C 1
ATOM 568 O O . ARG A 1 77 ? -11.336 -19.422 6.867 1 91.75 77 ARG A O 1
ATOM 575 N N . PHE A 1 78 ? -11.359 -17.75 8.391 1 91.88 78 PHE A N 1
ATOM 576 C CA . PHE A 1 78 ? -11.508 -16.75 7.328 1 91.88 78 PHE A CA 1
ATOM 577 C C . PHE A 1 78 ? -10.305 -15.82 7.289 1 91.88 78 PHE A C 1
ATOM 579 O O . PHE A 1 78 ? -9.75 -15.469 8.336 1 91.88 78 PHE A O 1
ATOM 586 N N . VAL A 1 79 ? -9.938 -15.43 6.07 1 87.62 79 VAL A N 1
ATOM 587 C CA . VAL A 1 79 ? -8.945 -14.383 5.82 1 87.62 79 VAL A CA 1
ATOM 588 C C . VAL A 1 79 ? -9.508 -13.375 4.824 1 87.62 79 VAL A C 1
ATOM 590 O O . VAL A 1 79 ? -10.453 -13.672 4.094 1 87.62 79 VAL A O 1
ATOM 593 N N . LEU A 1 80 ? -8.906 -12.203 4.863 1 88.19 80 LEU A N 1
ATOM 594 C CA . LEU A 1 80 ? -9.289 -11.195 3.875 1 88.19 80 LEU A CA 1
ATOM 595 C C . LEU A 1 80 ? -8.797 -11.586 2.486 1 88.19 80 LEU A C 1
ATOM 597 O O . LEU A 1 80 ? -7.801 -12.305 2.357 1 88.19 80 LEU A O 1
ATOM 601 N N . THR A 1 81 ? -9.547 -11.094 1.479 1 83.06 81 THR A N 1
ATOM 602 C CA . THR A 1 81 ? -9.086 -11.266 0.106 1 83.06 81 THR A CA 1
ATOM 603 C C . THR A 1 81 ? -8.477 -9.977 -0.424 1 83.06 81 THR A C 1
ATOM 605 O O . THR A 1 81 ? -8.516 -8.938 0.245 1 83.06 81 THR A O 1
ATOM 608 N N . ALA A 1 82 ? -7.996 -9.992 -1.669 1 77.94 82 ALA A N 1
ATOM 609 C CA . ALA A 1 82 ? -7.344 -8.852 -2.303 1 77.94 82 ALA A CA 1
ATOM 610 C C . ALA A 1 82 ? -8.352 -7.75 -2.625 1 77.94 82 ALA A C 1
ATOM 612 O O . ALA A 1 82 ? -7.973 -6.625 -2.953 1 77.94 82 ALA A O 1
ATOM 613 N N . SER A 1 83 ? -9.602 -8.086 -2.451 1 82.25 83 SER A N 1
ATOM 614 C CA . SER A 1 83 ? -10.633 -7.082 -2.693 1 82.25 83 SER A CA 1
ATOM 615 C C . SER A 1 83 ? -10.406 -5.844 -1.827 1 82.25 83 SER A C 1
ATOM 617 O O . SER A 1 83 ? -10.734 -4.73 -2.236 1 82.25 83 SER A O 1
ATOM 619 N N . VAL A 1 84 ? -9.836 -6.035 -0.715 1 86.75 84 VAL A N 1
ATOM 620 C CA . VAL A 1 84 ? -9.617 -4.902 0.179 1 86.75 84 VAL A CA 1
ATOM 621 C C . VAL A 1 84 ? -8.5 -4.016 -0.372 1 86.75 84 VAL A C 1
ATOM 623 O O . VAL A 1 84 ? -8.453 -2.816 -0.085 1 86.75 84 VAL A O 1
ATOM 626 N N . LEU A 1 85 ? -7.633 -4.551 -1.153 1 77.62 85 LEU A N 1
ATOM 627 C CA . LEU A 1 85 ? -6.609 -3.752 -1.818 1 77.62 85 LEU A CA 1
ATOM 628 C C . LEU A 1 85 ? -7.234 -2.811 -2.844 1 77.62 85 LEU A C 1
ATOM 630 O O . LEU A 1 85 ? -6.766 -1.685 -3.023 1 77.62 85 LEU A O 1
ATOM 634 N N . GLU A 1 86 ? -8.25 -3.336 -3.506 1 77.81 86 GLU A N 1
ATOM 635 C CA . GLU A 1 86 ? -8.977 -2.486 -4.449 1 77.81 86 GLU A CA 1
ATOM 636 C C . GLU A 1 86 ? -9.531 -1.244 -3.758 1 77.81 86 GLU A C 1
ATOM 638 O O . GLU A 1 86 ? -9.477 -0.144 -4.312 1 77.81 86 GLU A O 1
ATOM 643 N N . LEU A 1 87 ? -10.016 -1.441 -2.639 1 85.19 87 LEU A N 1
ATOM 644 C CA . LEU A 1 87 ? -10.547 -0.321 -1.867 1 85.19 87 LEU A CA 1
ATOM 645 C C . LEU A 1 87 ? -9.438 0.668 -1.52 1 85.19 87 LEU A C 1
ATOM 647 O O . LEU A 1 87 ? -9.602 1.878 -1.692 1 85.19 87 LEU A O 1
ATOM 651 N N . SER A 1 88 ? -8.336 0.122 -1.024 1 79.44 88 SER A N 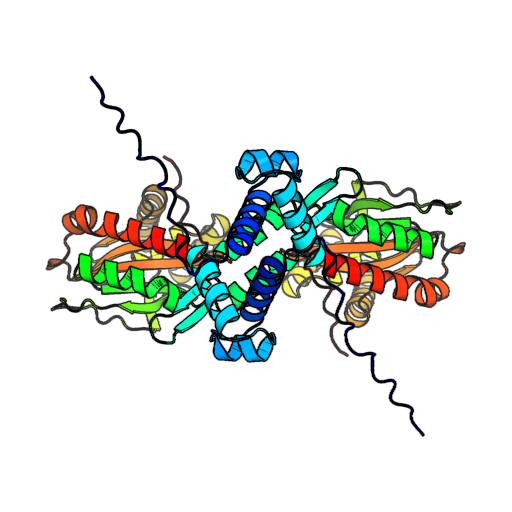1
ATOM 652 C CA . SER A 1 88 ? -7.23 0.99 -0.641 1 79.44 88 SER A CA 1
ATOM 653 C C . SER A 1 88 ? -6.668 1.736 -1.847 1 79.44 88 SER A C 1
ATOM 655 O O . SER A 1 88 ? -6.277 2.9 -1.736 1 79.44 88 SER A O 1
ATOM 657 N N . HIS A 1 89 ? -6.645 1.071 -3.008 1 75.44 89 HIS A N 1
ATOM 658 C CA . HIS A 1 89 ? -6.207 1.729 -4.23 1 75.44 89 HIS A CA 1
ATOM 659 C C . HIS A 1 89 ? -7.137 2.879 -4.605 1 75.44 89 HIS A C 1
ATOM 661 O O . HIS A 1 89 ? -6.676 3.947 -5.02 1 75.44 89 HIS A O 1
ATOM 667 N N . GLY A 1 90 ? -8.328 2.648 -4.469 1 78.56 90 GLY A N 1
ATOM 668 C CA . GLY A 1 90 ? -9.297 3.709 -4.707 1 78.56 90 GLY A CA 1
ATOM 669 C C . GLY A 1 90 ? -9.102 4.906 -3.797 1 78.56 90 GLY A C 1
ATOM 670 O O . GLY A 1 90 ? -9.125 6.051 -4.254 1 78.56 90 GLY A O 1
ATOM 671 N N . PHE A 1 91 ? -8.922 4.559 -2.582 1 81.19 91 PHE A N 1
ATOM 672 C CA . PHE A 1 91 ? -8.633 5.609 -1.613 1 81.19 91 PHE A CA 1
ATOM 673 C C . PHE A 1 91 ? -7.414 6.418 -2.041 1 81.19 91 PHE A C 1
ATOM 675 O O . PHE A 1 91 ? -7.461 7.648 -2.068 1 81.19 91 PHE A O 1
ATOM 682 N N . LEU A 1 92 ? -6.418 5.754 -2.457 1 71.88 92 LEU A N 1
ATOM 683 C CA . LEU A 1 92 ? -5.152 6.406 -2.781 1 71.88 92 LEU A CA 1
ATOM 684 C C . LEU A 1 92 ? -5.266 7.191 -4.086 1 71.88 92 LEU A C 1
ATOM 686 O O . LEU A 1 92 ? -4.629 8.234 -4.242 1 71.88 92 LEU A O 1
ATOM 690 N N . ARG A 1 93 ? -5.988 6.691 -4.91 1 71.5 93 ARG A N 1
ATOM 691 C CA . ARG A 1 93 ? -6.199 7.359 -6.191 1 71.5 93 ARG A CA 1
ATOM 692 C C . ARG A 1 93 ? -6.867 8.719 -5.996 1 71.5 93 ARG A C 1
ATOM 694 O O . ARG A 1 93 ? -6.543 9.68 -6.699 1 71.5 93 ARG A O 1
ATOM 701 N N . ASN A 1 94 ? -7.781 8.719 -5.094 1 73.12 94 ASN A N 1
ATOM 702 C CA . ASN A 1 94 ? -8.531 9.953 -4.867 1 73.12 94 ASN A CA 1
ATOM 703 C C . ASN A 1 94 ? -7.996 10.727 -3.666 1 73.12 94 ASN A C 1
ATOM 705 O O . ASN A 1 94 ? -8.648 11.641 -3.168 1 73.12 94 ASN A O 1
ATOM 709 N N . PHE A 1 95 ? -6.875 10.203 -3.295 1 70.69 95 PHE A N 1
ATOM 710 C CA . PHE A 1 95 ? -6.309 10.781 -2.084 1 70.69 95 PHE A CA 1
ATOM 711 C C . PHE A 1 95 ? -5.809 12.195 -2.346 1 70.69 95 PHE A C 1
ATOM 713 O O . PHE A 1 95 ? -4.922 12.406 -3.176 1 70.69 95 PHE A O 1
ATOM 720 N N . ASP A 1 96 ? -6.496 13.102 -1.769 1 78.88 96 ASP A N 1
ATOM 721 C CA . ASP A 1 96 ? -6.113 14.516 -1.759 1 78.88 96 ASP A CA 1
ATOM 722 C C . ASP A 1 96 ? -5.684 14.953 -0.362 1 78.88 96 ASP A C 1
ATOM 724 O O . ASP A 1 96 ? -6.52 15.32 0.465 1 78.88 96 ASP A O 1
ATOM 728 N N . ILE A 1 97 ? -4.316 14.938 -0.179 1 84.5 97 ILE A N 1
ATOM 729 C CA . ILE A 1 97 ? -3.758 15.25 1.131 1 84.5 97 ILE A CA 1
ATOM 730 C C . ILE A 1 97 ? -4.18 16.656 1.544 1 84.5 97 ILE A C 1
ATOM 732 O O . ILE A 1 97 ? -4.426 16.922 2.725 1 84.5 97 ILE A O 1
ATOM 736 N N . ARG A 1 98 ? -4.289 17.516 0.576 1 86.94 98 ARG A N 1
ATOM 737 C CA . ARG A 1 98 ? -4.652 18.906 0.878 1 86.94 98 ARG A CA 1
ATOM 738 C C . ARG A 1 98 ? -6.078 18.984 1.42 1 86.94 98 ARG A C 1
ATOM 740 O O . ARG A 1 98 ? -6.301 19.531 2.506 1 86.94 98 ARG A O 1
ATOM 747 N N . ALA A 1 99 ? -6.895 18.359 0.706 1 85.12 99 ALA A N 1
ATOM 748 C CA . ALA A 1 99 ? -8.305 18.422 1.088 1 85.12 99 ALA A CA 1
ATOM 749 C C . ALA A 1 99 ? -8.539 17.734 2.432 1 85.12 99 ALA A C 1
ATOM 751 O O . ALA A 1 99 ? -9.336 18.219 3.246 1 85.12 99 ALA A O 1
ATOM 752 N N . ARG A 1 100 ? -7.832 16.734 2.666 1 85.44 100 ARG A N 1
ATOM 753 C CA . ARG A 1 100 ? -8.07 15.93 3.859 1 85.44 100 ARG A CA 1
ATOM 754 C C . ARG A 1 100 ? -7.418 16.562 5.086 1 85.44 100 ARG A C 1
ATOM 756 O O . ARG A 1 100 ? -7.898 16.391 6.207 1 85.44 100 ARG A O 1
ATOM 763 N N . SER A 1 101 ? -6.344 17.297 4.898 1 92.75 101 SER A N 1
ATOM 764 C CA . SER A 1 101 ? -5.637 17.922 6.016 1 92.75 101 SER A CA 1
ATOM 765 C C . SER A 1 101 ? -6.234 19.281 6.363 1 92.75 101 SER A C 1
ATOM 767 O O . SER A 1 101 ? -6.105 19.75 7.492 1 92.75 101 SER A O 1
ATOM 769 N N . ARG A 1 102 ? -6.91 19.828 5.453 1 92.56 102 ARG A N 1
ATOM 770 C CA . ARG A 1 102 ? -7.27 21.25 5.492 1 92.56 102 ARG A CA 1
ATOM 771 C C . ARG A 1 102 ? -8.117 21.562 6.719 1 92.56 102 ARG A C 1
ATOM 773 O O . ARG A 1 102 ? -7.867 22.547 7.418 1 92.56 102 ARG A O 1
ATOM 780 N N . PRO A 1 103 ? -9.125 20.719 7.062 1 92 103 PRO A N 1
ATOM 781 C CA . PRO A 1 103 ? -9.945 21.078 8.227 1 92 103 PRO A CA 1
ATOM 782 C C . PRO A 1 103 ? -9.125 21.172 9.508 1 92 103 PRO A C 1
ATOM 784 O O . PRO A 1 103 ? -9.391 22.047 10.344 1 92 103 PRO A O 1
ATOM 787 N N . PHE A 1 104 ? -8.203 20.391 9.617 1 95.88 104 PHE A N 1
ATOM 788 C CA . PHE A 1 104 ? -7.387 20.359 10.828 1 95.88 104 PHE A CA 1
ATOM 789 C C . PHE A 1 104 ? -6.383 21.5 10.836 1 95.88 104 PHE A C 1
ATOM 791 O O . PHE A 1 104 ? -6.078 22.062 11.891 1 95.88 104 PHE A O 1
ATOM 798 N N . MET A 1 105 ? -5.914 21.844 9.664 1 96.75 105 MET A N 1
ATOM 799 C CA . MET A 1 105 ? -5.008 22.984 9.539 1 96.75 105 MET A CA 1
ATOM 800 C C . MET A 1 105 ? -5.734 24.297 9.828 1 96.75 105 MET A C 1
ATOM 802 O O . MET A 1 105 ? -5.168 25.203 10.445 1 96.75 105 MET A O 1
ATOM 806 N N . ILE A 1 106 ? -6.973 24.359 9.43 1 95.25 106 ILE A N 1
ATOM 807 C CA . ILE A 1 106 ? -7.777 25.547 9.711 1 95.25 106 ILE A CA 1
ATOM 808 C C . ILE A 1 106 ? -7.961 25.688 11.227 1 95.25 106 ILE A C 1
ATOM 810 O O . ILE A 1 106 ? -7.789 26.781 11.773 1 95.25 106 ILE A O 1
ATOM 814 N N . GLU A 1 107 ? -8.273 24.578 11.82 1 96.44 107 GLU A N 1
ATOM 815 C CA . GLU A 1 107 ? -8.422 24.594 13.273 1 96.44 107 GLU A CA 1
ATOM 816 C C . GLU A 1 107 ? -7.141 25.078 13.953 1 96.44 107 GLU A C 1
ATOM 818 O O . GLU A 1 107 ? -7.184 25.906 14.859 1 96.44 107 GLU A O 1
ATOM 823 N N . LEU A 1 108 ? -6.012 24.625 13.555 1 97.38 108 LEU A N 1
ATOM 824 C CA . LEU A 1 108 ? -4.715 25.016 14.094 1 97.38 108 LEU A CA 1
ATOM 825 C C . LEU A 1 108 ? -4.461 26.5 13.883 1 97.38 108 LEU A C 1
ATOM 827 O O . LEU A 1 108 ? -4.055 27.203 14.812 1 97.38 108 LEU A O 1
ATOM 831 N N . ALA A 1 109 ? -4.754 26.953 12.734 1 95.94 109 ALA A N 1
ATOM 832 C CA . ALA A 1 109 ? -4.527 28.344 12.398 1 95.94 109 ALA A CA 1
ATOM 833 C C . ALA A 1 109 ? -5.383 29.266 13.266 1 95.94 109 ALA A C 1
ATOM 835 O O . ALA A 1 109 ? -4.887 30.25 13.812 1 95.94 109 ALA A O 1
ATOM 836 N N . GLU A 1 110 ? -6.586 28.938 13.414 1 95.25 110 GLU A N 1
ATOM 837 C CA . GLU A 1 110 ? -7.496 29.781 14.18 1 95.25 110 GLU A CA 1
ATOM 838 C C . GLU A 1 110 ? -7.164 29.734 15.672 1 95.25 110 GLU A C 1
ATOM 840 O O . GLU A 1 110 ? -7.254 30.75 16.359 1 95.25 110 GLU A O 1
ATOM 845 N N . ARG A 1 111 ? -6.801 28.594 16.062 1 95.19 111 ARG A N 1
ATOM 846 C CA . ARG A 1 111 ? -6.453 28.422 17.469 1 95.19 111 ARG A CA 1
ATOM 847 C C . ARG A 1 111 ? -5.199 29.219 17.828 1 95.19 111 ARG A C 1
ATOM 849 O O . ARG A 1 111 ? -5.078 29.734 18.938 1 95.19 111 ARG A O 1
ATOM 856 N N . THR A 1 112 ? -4.266 29.328 16.922 1 94.5 112 THR A N 1
ATOM 857 C CA . THR A 1 112 ? -2.967 29.922 17.219 1 94.5 112 THR A CA 1
ATOM 858 C C . THR A 1 112 ? -2.861 31.328 16.641 1 94.5 112 THR A C 1
ATOM 860 O O . THR A 1 112 ? -1.954 32.094 16.984 1 94.5 112 THR A O 1
ATOM 863 N N . SER A 1 113 ? -3.748 31.672 15.75 1 93 113 SER A N 1
ATOM 864 C CA . SER A 1 113 ? -3.725 32.938 15 1 93 113 SER A CA 1
ATOM 865 C C . SER A 1 113 ? -2.443 33.062 14.18 1 93 113 SER A C 1
ATOM 867 O O . SER A 1 113 ? -1.93 34.156 14 1 93 113 SER A O 1
ATOM 869 N N . LEU A 1 114 ? -1.868 31.969 13.828 1 94.19 114 LEU A N 1
ATOM 870 C CA . LEU A 1 114 ? -0.671 31.922 12.992 1 94.19 114 LEU A CA 1
ATOM 871 C C . LEU A 1 114 ? -0.965 31.234 11.664 1 94.19 114 LEU A C 1
ATOM 873 O O . LEU A 1 114 ? -1.955 30.516 11.539 1 94.19 114 LEU A O 1
ATOM 877 N N . SER A 1 115 ? -0.11 31.469 10.688 1 94.5 115 SER A N 1
ATOM 878 C CA . SER A 1 115 ? -0.235 30.781 9.406 1 94.5 115 SER A CA 1
ATOM 879 C C . SER A 1 115 ? 0.192 29.328 9.508 1 94.5 115 SER A C 1
ATOM 881 O O . SER A 1 115 ? 1.139 29 10.227 1 94.5 115 SER A O 1
ATOM 883 N N . VAL A 1 116 ? -0.508 28.531 8.766 1 97 116 VAL A N 1
ATOM 884 C CA . VAL A 1 116 ? -0.22 27.094 8.727 1 97 116 VAL A CA 1
ATOM 885 C C . VAL A 1 116 ? 0.035 26.672 7.285 1 97 116 VAL A C 1
ATOM 887 O O . VAL A 1 116 ? -0.694 27.062 6.371 1 97 116 VAL A O 1
ATOM 890 N N . HIS A 1 117 ? 1.109 25.875 7.145 1 96.12 117 HIS A N 1
ATOM 891 C CA . HIS A 1 117 ? 1.474 25.422 5.812 1 96.12 117 HIS A CA 1
ATOM 892 C C . HIS A 1 117 ? 1.666 23.906 5.785 1 96.12 117 HIS A C 1
ATOM 894 O O . HIS A 1 117 ? 2.236 23.328 6.719 1 96.12 117 HIS A O 1
ATOM 900 N N . LEU A 1 118 ? 1.125 23.297 4.719 1 97 118 LEU A N 1
ATOM 901 C CA . LEU A 1 118 ? 1.436 21.906 4.367 1 97 118 LEU A CA 1
ATOM 902 C C . LEU A 1 118 ? 2.479 21.844 3.258 1 97 118 LEU A C 1
ATOM 904 O O . LEU A 1 118 ? 2.332 22.516 2.227 1 97 118 LEU A O 1
ATOM 908 N N . ALA A 1 119 ? 3.527 20.984 3.535 1 95.94 119 ALA A N 1
ATOM 909 C CA . ALA A 1 119 ? 4.617 21.031 2.562 1 95.94 119 ALA A CA 1
ATOM 910 C C . ALA A 1 119 ? 5.117 19.625 2.229 1 95.94 119 ALA A C 1
ATOM 912 O O . ALA A 1 119 ? 4.938 18.703 3.014 1 95.94 119 ALA A O 1
ATOM 913 N N . VAL A 1 120 ? 5.684 19.547 0.992 1 92.25 120 VAL A N 1
ATOM 914 C CA . VAL A 1 120 ? 6.352 18.344 0.501 1 92.25 120 VAL A CA 1
ATOM 915 C C . VAL A 1 120 ? 7.754 18.688 0.009 1 92.25 120 VAL A C 1
ATOM 917 O O . VAL A 1 120 ? 8.062 19.859 -0.226 1 92.25 120 VAL A O 1
ATOM 920 N N . ARG A 1 121 ? 8.539 17.656 -0.058 1 91.62 121 ARG A N 1
ATOM 921 C CA . ARG A 1 121 ? 9.906 17.859 -0.519 1 91.62 121 ARG A CA 1
ATOM 922 C C . ARG A 1 121 ? 9.969 17.891 -2.043 1 91.62 121 ARG A C 1
ATOM 924 O O . ARG A 1 121 ? 9.328 17.078 -2.709 1 91.62 121 ARG A O 1
ATOM 931 N N . ASP A 1 122 ? 10.664 18.828 -2.5 1 82.19 122 ASP A N 1
ATOM 932 C CA . ASP A 1 122 ? 11.164 18.828 -3.869 1 82.19 122 ASP A CA 1
ATOM 933 C C . ASP A 1 122 ? 12.672 19.078 -3.9 1 82.19 122 ASP A C 1
ATOM 935 O O . ASP A 1 122 ? 13.133 20.203 -3.693 1 82.19 122 ASP A O 1
ATOM 939 N N . ARG A 1 123 ? 13.461 18.016 -4.168 1 82.94 123 ARG A N 1
ATOM 940 C CA . ARG A 1 123 ? 14.914 18.078 -4.109 1 82.94 123 ARG A CA 1
ATOM 941 C C . ARG A 1 123 ? 15.391 18.516 -2.732 1 82.94 123 ARG A C 1
ATOM 943 O O . ARG A 1 123 ? 15.195 17.812 -1.741 1 82.94 123 ARG A O 1
ATOM 950 N N . LEU A 1 124 ? 15.961 19.719 -2.627 1 89.06 124 LEU A N 1
ATOM 951 C CA . LEU A 1 124 ? 16.531 20.141 -1.352 1 89.06 124 LEU A CA 1
ATOM 952 C C . LEU A 1 124 ? 15.695 21.25 -0.718 1 89.06 124 LEU A C 1
ATOM 954 O O . LEU A 1 124 ? 16.172 21.953 0.185 1 89.06 124 LEU A O 1
ATOM 958 N N . ASP A 1 125 ? 14.406 21.328 -1.271 1 90.88 125 ASP A N 1
ATOM 959 C CA . ASP A 1 125 ? 13.492 22.328 -0.735 1 90.88 125 ASP A CA 1
ATOM 960 C C . ASP A 1 125 ? 12.18 21.688 -0.296 1 90.88 125 ASP A C 1
ATOM 962 O O . ASP A 1 125 ? 11.836 20.594 -0.748 1 90.88 125 ASP A O 1
ATOM 966 N N . MET A 1 126 ? 11.602 22.438 0.625 1 94.88 126 MET A N 1
ATOM 967 C CA . MET A 1 126 ? 10.195 22.172 0.9 1 94.88 126 MET A CA 1
ATOM 968 C C . MET A 1 126 ? 9.297 23.078 0.059 1 94.88 126 MET A C 1
ATOM 970 O O . MET A 1 126 ? 9.594 24.266 -0.115 1 94.88 126 MET A O 1
ATOM 974 N N . VAL A 1 127 ? 8.297 22.531 -0.453 1 91.5 127 VAL A N 1
ATOM 975 C CA . VAL A 1 127 ? 7.344 23.312 -1.245 1 91.5 127 VAL A CA 1
ATOM 976 C C . VAL A 1 127 ? 5.98 23.312 -0.563 1 91.5 127 VAL A C 1
ATOM 978 O O . VAL A 1 127 ? 5.434 22.234 -0.261 1 91.5 127 VAL A O 1
ATOM 981 N N . ALA A 1 128 ? 5.438 24.5 -0.341 1 92.25 128 ALA A N 1
ATOM 982 C CA . ALA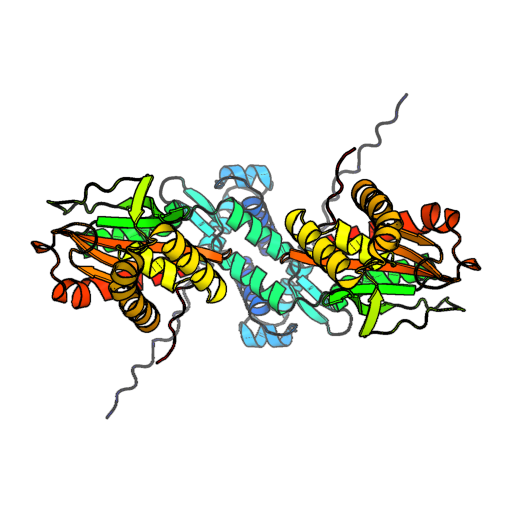 A 1 128 ? 4.102 24.609 0.24 1 92.25 128 ALA A CA 1
ATOM 983 C C . ALA A 1 128 ? 3.031 24.172 -0.753 1 92.25 128 ALA A C 1
ATOM 985 O O . ALA A 1 128 ? 2.934 24.719 -1.855 1 92.25 128 ALA A O 1
ATOM 986 N N . ILE A 1 129 ? 2.287 23.234 -0.359 1 90.81 129 ILE A N 1
ATOM 987 C CA . ILE A 1 129 ? 1.253 22.75 -1.27 1 90.81 129 ILE A CA 1
ATOM 988 C C . ILE A 1 129 ? -0.117 23.219 -0.79 1 90.81 129 ILE A C 1
ATOM 990 O O . ILE A 1 129 ? -1.104 23.141 -1.525 1 90.81 129 ILE A O 1
ATOM 994 N N . ASP A 1 130 ? -0.23 23.641 0.446 1 92.75 130 ASP A N 1
ATOM 995 C CA . ASP A 1 130 ? -1.408 24.328 0.973 1 92.75 130 ASP A CA 1
ATOM 996 C C . ASP A 1 130 ? -1.017 25.375 2.014 1 92.75 130 ASP A C 1
ATOM 998 O O . ASP A 1 130 ? 0.005 25.234 2.689 1 92.75 130 ASP A O 1
ATOM 1002 N N . VAL A 1 131 ? -1.794 26.453 2.043 1 93.06 131 VAL A N 1
ATOM 1003 C CA . VAL A 1 131 ? -1.543 27.562 2.947 1 93.06 131 VAL A CA 1
ATOM 1004 C C . VAL A 1 131 ? -2.852 28.016 3.6 1 93.06 131 VAL A C 1
ATOM 1006 O O . VAL A 1 131 ? -3.842 28.266 2.91 1 93.06 131 VAL A O 1
ATOM 1009 N N . ILE A 1 132 ? -2.828 28.047 4.887 1 94.88 132 ILE A N 1
ATOM 1010 C CA . ILE A 1 132 ? -3.977 28.516 5.656 1 94.88 132 ILE A CA 1
ATOM 1011 C C . ILE A 1 132 ? -3.6 29.766 6.441 1 94.88 132 ILE A C 1
ATOM 1013 O O . ILE A 1 132 ? -2.619 29.766 7.188 1 94.88 132 ILE A O 1
ATOM 1017 N N . ARG A 1 133 ? -4.395 30.781 6.246 1 91.88 133 ARG A N 1
ATOM 1018 C CA . ARG A 1 133 ? -4.277 32 7.027 1 91.88 133 ARG A CA 1
ATOM 1019 C C . ARG A 1 133 ? -5.488 32.188 7.934 1 91.88 133 ARG A C 1
ATOM 1021 O O . ARG A 1 133 ? -6.633 32.125 7.477 1 91.88 133 ARG A O 1
ATOM 1028 N N . PRO A 1 134 ? -5.156 32.375 9.164 1 90.81 134 PRO A N 1
ATOM 1029 C CA . PRO A 1 134 ? -6.301 32.594 10.062 1 90.81 134 PRO A CA 1
ATOM 1030 C C . PRO A 1 134 ? -7.059 33.875 9.766 1 90.81 134 PRO A C 1
ATOM 1032 O O . PRO A 1 134 ? -6.453 34.875 9.367 1 90.81 134 PRO A O 1
ATOM 1035 N N . ARG A 1 135 ? -8.336 33.812 9.992 1 86.25 135 ARG A N 1
ATOM 1036 C CA . ARG A 1 135 ? -9.18 35 9.797 1 86.25 135 ARG A CA 1
ATOM 1037 C C . ARG A 1 135 ? -8.805 36.094 10.773 1 86.25 135 ARG A C 1
ATOM 1039 O O . ARG A 1 135 ? -8.93 37.281 10.453 1 86.25 135 ARG A O 1
ATOM 1046 N N . SER A 1 136 ? -8.281 35.719 11.844 1 79.94 136 SER A N 1
ATOM 1047 C CA . SER A 1 136 ? -8 36.625 12.938 1 79.94 136 SER A CA 1
ATOM 1048 C C . SER A 1 136 ? -6.645 37.312 12.758 1 79.94 136 SER A C 1
ATOM 1050 O O . SER A 1 136 ? -6.312 38.25 13.484 1 79.94 136 SER A O 1
ATOM 1052 N N . ALA A 1 137 ? -6.004 36.844 11.711 1 72.56 137 ALA A N 1
ATOM 1053 C CA . ALA A 1 137 ? -4.617 37.312 11.641 1 72.56 137 ALA A CA 1
ATOM 1054 C C . ALA A 1 137 ? -4.539 38.719 11.07 1 72.56 137 ALA A C 1
ATOM 1056 O O . ALA A 1 137 ? -5.18 39 10.055 1 72.56 137 ALA A O 1
ATOM 1057 N N . VAL A 1 138 ? -3.758 39.5 11.805 1 67.62 138 VAL A N 1
ATOM 1058 C CA . VAL A 1 138 ? -3.459 40.844 11.344 1 67.62 138 VAL A CA 1
ATOM 1059 C C . VAL A 1 138 ? -2.211 40.844 10.461 1 67.62 138 VAL A C 1
ATOM 1061 O O . VAL A 1 138 ? -2.146 41.531 9.453 1 67.62 138 VAL A O 1
ATOM 1064 N N . LEU A 1 139 ? -1.241 40 10.828 1 70.94 139 LEU A N 1
ATOM 1065 C CA . LEU A 1 139 ? 0.009 39.812 10.102 1 70.94 139 LEU A CA 1
ATOM 1066 C C . LEU A 1 139 ? 0.182 38.344 9.695 1 70.94 139 LEU A C 1
ATOM 1068 O O . LEU A 1 139 ? 0.032 37.469 10.523 1 70.94 139 LEU A O 1
ATOM 1072 N N . VAL A 1 140 ? 0.288 38.156 8.367 1 71.25 140 VAL A N 1
ATOM 1073 C CA . VAL A 1 140 ? 0.494 36.812 7.914 1 71.25 140 VAL A CA 1
ATOM 1074 C C . VAL A 1 140 ? 1.76 36.719 7.066 1 71.25 140 VAL A C 1
ATOM 1076 O O . VAL A 1 140 ? 2.223 37.719 6.531 1 71.25 140 VAL A O 1
ATOM 1079 N N . THR A 1 141 ? 2.291 35.531 7.094 1 75.19 141 THR A N 1
ATOM 1080 C CA . THR A 1 141 ? 3.479 35.312 6.273 1 75.19 141 THR A CA 1
ATOM 1081 C C . THR A 1 141 ? 3.131 35.406 4.789 1 75.19 141 THR A C 1
ATOM 1083 O O . THR A 1 141 ? 1.976 35.219 4.402 1 75.19 141 THR A O 1
ATOM 1086 N N . ARG A 1 142 ? 4.102 35.781 3.941 1 80.44 142 ARG A N 1
ATOM 1087 C CA . ARG A 1 142 ? 3.908 35.906 2.502 1 80.44 142 ARG A CA 1
ATOM 1088 C C . ARG A 1 142 ? 4.043 34.562 1.798 1 80.44 142 ARG A C 1
ATOM 1090 O O . ARG A 1 142 ? 3.953 34.5 0.571 1 80.44 142 ARG A O 1
ATOM 1097 N N . LEU A 1 143 ? 4.156 33.625 2.561 1 84.44 143 LEU A N 1
ATOM 1098 C CA . LEU A 1 143 ? 4.281 32.312 1.936 1 84.44 143 LEU A CA 1
ATOM 1099 C C . LEU A 1 143 ? 2.979 31.906 1.249 1 84.44 143 LEU A C 1
ATOM 1101 O O . LEU A 1 143 ? 1.9 32.031 1.835 1 84.44 143 LEU A O 1
ATOM 1105 N N . GLU A 1 144 ? 3.145 31.5 -0.036 1 85.44 144 GLU A N 1
ATOM 1106 C CA . GLU A 1 144 ? 2.018 31.062 -0.854 1 85.44 144 GLU A CA 1
ATOM 1107 C C . GLU A 1 144 ? 2.201 29.625 -1.319 1 85.44 144 GLU A C 1
ATOM 1109 O O . GLU A 1 144 ? 3.273 29.047 -1.146 1 85.44 144 GLU A O 1
ATOM 1114 N N . ILE A 1 145 ? 1.085 29.172 -1.813 1 87.31 145 ILE A N 1
ATOM 1115 C CA . ILE A 1 145 ? 1.214 27.859 -2.441 1 87.31 145 ILE A CA 1
ATOM 1116 C C . ILE A 1 145 ? 2.303 27.906 -3.512 1 87.31 145 ILE A C 1
ATOM 1118 O O . ILE A 1 145 ? 2.361 28.844 -4.309 1 87.31 145 ILE A O 1
ATOM 1122 N N . GLY A 1 146 ? 3.223 26.938 -3.441 1 85.31 146 GLY A N 1
ATOM 1123 C CA . GLY A 1 146 ? 4.336 26.906 -4.375 1 85.31 146 GLY A CA 1
ATOM 1124 C C . GLY A 1 146 ? 5.609 27.516 -3.807 1 85.31 146 GLY A C 1
ATOM 1125 O O . GLY A 1 146 ? 6.691 27.328 -4.367 1 85.31 146 GLY A O 1
ATOM 1126 N N . SER A 1 147 ? 5.453 28.266 -2.709 1 88.69 147 SER A N 1
ATOM 1127 C CA . SER A 1 147 ? 6.637 28.828 -2.062 1 88.69 147 SER A CA 1
ATOM 1128 C C . SER A 1 147 ? 7.633 27.734 -1.694 1 88.69 147 SER A C 1
ATOM 1130 O O . SER A 1 147 ? 7.238 26.656 -1.244 1 88.69 147 SER A O 1
ATOM 1132 N N . ARG A 1 148 ? 8.938 28.016 -1.882 1 89.38 148 ARG A N 1
ATOM 1133 C CA . ARG A 1 148 ? 10.008 27.078 -1.59 1 89.38 148 ARG A CA 1
ATOM 1134 C C . ARG A 1 148 ? 10.766 27.484 -0.331 1 89.38 148 ARG A C 1
ATOM 1136 O O . ARG A 1 148 ? 11.031 28.672 -0.116 1 89.38 148 ARG A O 1
ATOM 1143 N N . MET A 1 149 ? 10.992 26.562 0.506 1 91.81 149 MET A N 1
ATOM 1144 C CA . MET A 1 149 ? 11.68 26.766 1.776 1 91.81 149 MET A CA 1
ATOM 1145 C C . MET A 1 149 ? 12.883 25.844 1.898 1 91.81 149 MET A C 1
ATOM 1147 O O . MET A 1 149 ? 12.805 24.656 1.539 1 91.81 149 MET A O 1
ATOM 1151 N N . ASP A 1 150 ? 13.891 26.375 2.443 1 92.06 150 ASP A N 1
ATOM 1152 C CA . ASP A 1 150 ? 15.125 25.609 2.582 1 92.06 150 ASP A CA 1
ATOM 1153 C C . ASP A 1 150 ? 14.969 24.5 3.623 1 92.06 150 ASP A C 1
ATOM 1155 O O . ASP A 1 150 ? 14.602 24.766 4.77 1 92.06 150 ASP A O 1
ATOM 1159 N N . ILE A 1 151 ? 15.383 23.312 3.256 1 95 151 ILE A N 1
ATOM 1160 C CA . ILE A 1 151 ? 15.148 22.156 4.105 1 95 151 ILE A CA 1
ATOM 1161 C C . ILE A 1 151 ? 16 22.25 5.363 1 95 151 ILE A C 1
ATOM 1163 O O . ILE A 1 151 ? 15.562 21.891 6.457 1 95 151 ILE A O 1
ATOM 1167 N N . ALA A 1 152 ? 17.188 22.766 5.285 1 93.62 152 ALA A N 1
ATOM 1168 C CA . ALA A 1 152 ? 18.141 22.734 6.395 1 93.62 152 ALA A CA 1
ATOM 1169 C C . ALA A 1 152 ? 17.875 23.875 7.371 1 93.62 152 ALA A C 1
ATOM 1171 O O . ALA A 1 152 ? 18.234 23.781 8.547 1 93.62 152 ALA A O 1
ATOM 1172 N N . ARG A 1 153 ? 17.203 24.906 6.91 1 91.75 153 ARG A N 1
ATOM 1173 C CA . ARG A 1 153 ? 17.156 26.109 7.719 1 91.75 153 ARG A CA 1
ATOM 1174 C C . ARG A 1 153 ? 15.758 26.359 8.273 1 91.75 153 ARG A C 1
ATOM 1176 O O . ARG A 1 153 ? 15.547 27.312 9.039 1 91.75 153 ARG A O 1
ATOM 1183 N N . THR A 1 154 ? 14.867 25.578 7.863 1 95.06 154 THR A N 1
ATOM 1184 C CA . THR A 1 154 ? 13.484 25.828 8.258 1 95.06 154 THR A CA 1
ATOM 1185 C C . THR A 1 154 ? 12.977 24.719 9.18 1 95.06 154 THR A C 1
ATOM 1187 O O . THR A 1 154 ? 13.477 23.594 9.141 1 95.06 154 THR A O 1
ATOM 1190 N N . ALA A 1 155 ? 11.992 25.109 10.008 1 96.5 155 ALA A N 1
ATOM 1191 C CA . ALA A 1 155 ? 11.344 24.125 10.867 1 96.5 155 ALA A CA 1
ATOM 1192 C C . ALA A 1 155 ? 10.664 23.031 10.039 1 96.5 155 ALA A C 1
ATOM 1194 O O . ALA A 1 155 ? 10.758 21.844 10.359 1 96.5 155 ALA A O 1
ATOM 1195 N N . VAL A 1 156 ? 10.039 23.422 8.977 1 96.81 156 VAL A N 1
ATOM 1196 C CA . VAL A 1 156 ? 9.281 22.516 8.125 1 96.81 156 VAL A CA 1
ATOM 1197 C C . VAL A 1 156 ? 10.234 21.5 7.477 1 96.81 156 VAL A C 1
ATOM 1199 O O . VAL A 1 156 ? 9.906 20.328 7.355 1 96.81 156 VAL A O 1
ATOM 1202 N N . GLY A 1 157 ? 11.383 21.953 7.074 1 96.69 157 GLY A N 1
ATOM 1203 C CA . GLY A 1 157 ? 12.391 21.078 6.5 1 96.69 157 GLY A CA 1
ATOM 1204 C C . GLY A 1 157 ? 12.977 20.094 7.504 1 96.69 157 GLY A C 1
ATOM 1205 O O . GLY A 1 157 ? 13.102 18.906 7.219 1 96.69 157 GLY A O 1
ATOM 1206 N N . ARG A 1 158 ? 13.258 20.594 8.672 1 96.38 158 ARG A N 1
ATOM 1207 C CA . ARG A 1 158 ? 13.828 19.75 9.719 1 96.38 158 ARG A CA 1
ATOM 1208 C C . ARG A 1 158 ? 12.82 18.703 10.188 1 96.38 158 ARG A C 1
ATOM 1210 O O . ARG A 1 158 ? 13.188 17.562 10.477 1 96.38 158 ARG A O 1
ATOM 1217 N N . ALA A 1 159 ? 11.617 19.141 10.25 1 97.19 159 ALA A N 1
ATOM 1218 C CA . ALA A 1 159 ? 10.562 18.203 10.609 1 97.19 159 ALA A CA 1
ATOM 1219 C C . ALA A 1 159 ? 10.445 17.094 9.562 1 97.19 159 ALA A C 1
ATOM 1221 O O . ALA A 1 159 ? 10.25 15.922 9.914 1 97.19 159 ALA A O 1
ATOM 1222 N N . TYR A 1 160 ? 10.531 17.438 8.297 1 96.81 160 TYR A N 1
ATOM 1223 C CA . TYR A 1 160 ? 10.516 16.484 7.207 1 96.81 160 TYR A CA 1
ATOM 1224 C C . TYR A 1 160 ? 11.672 15.492 7.332 1 96.81 160 TYR A C 1
ATOM 1226 O O . TYR A 1 160 ? 11.469 14.273 7.238 1 96.81 160 TYR A O 1
ATOM 1234 N N . LEU A 1 161 ? 12.859 16.016 7.582 1 96.06 161 LEU A N 1
ATOM 1235 C CA . LEU A 1 161 ? 14.047 15.18 7.734 1 96.06 161 LEU A CA 1
ATOM 1236 C C . LEU A 1 161 ? 13.867 14.18 8.867 1 96.06 161 LEU A C 1
ATOM 1238 O O . LEU A 1 161 ? 14.258 13.016 8.742 1 96.06 161 LEU A O 1
ATOM 1242 N N . ALA A 1 162 ? 13.242 14.664 9.906 1 95.12 162 ALA A N 1
ATOM 1243 C CA . ALA A 1 162 ? 13.055 13.82 11.086 1 95.12 162 ALA A CA 1
ATOM 1244 C C . ALA A 1 162 ? 12.07 12.688 10.797 1 95.12 162 ALA A C 1
ATOM 1246 O O . ALA A 1 162 ? 12.109 11.641 11.445 1 95.12 162 ALA A O 1
ATOM 1247 N N . ALA A 1 163 ? 11.234 12.93 9.852 1 93.38 163 ALA A N 1
ATOM 1248 C CA . ALA A 1 163 ? 10.188 11.953 9.539 1 93.38 163 ALA A CA 1
ATOM 1249 C C . ALA A 1 163 ? 10.711 10.867 8.602 1 93.38 163 ALA A C 1
ATOM 1251 O O . ALA A 1 163 ? 10.062 9.836 8.422 1 93.38 163 ALA A O 1
ATOM 1252 N N . LEU A 1 164 ? 11.875 11.047 7.996 1 92.19 164 LEU A N 1
ATOM 1253 C CA . LEU A 1 164 ? 12.438 10.102 7.043 1 92.19 164 LEU A CA 1
ATOM 1254 C C . LEU A 1 164 ? 13.008 8.883 7.762 1 92.19 164 LEU A C 1
ATOM 1256 O O . LEU A 1 164 ? 13.398 8.969 8.93 1 92.19 164 LEU A O 1
ATOM 1260 N N . GLU A 1 165 ? 12.977 7.797 7.027 1 87.06 165 GLU A N 1
ATOM 1261 C CA . GLU A 1 165 ? 13.734 6.645 7.5 1 87.06 165 GLU A CA 1
ATOM 1262 C C . GLU A 1 165 ? 15.234 6.93 7.484 1 87.06 165 GLU A C 1
ATOM 1264 O O . GLU A 1 165 ? 15.703 7.797 6.742 1 87.06 165 GLU A O 1
ATOM 1269 N N . ASP A 1 166 ? 15.977 6.152 8.195 1 89.12 166 ASP A N 1
ATOM 1270 C CA . ASP A 1 166 ? 17.391 6.422 8.414 1 89.12 166 ASP A CA 1
ATOM 1271 C C . ASP A 1 166 ? 18.156 6.492 7.098 1 89.12 166 ASP A C 1
ATOM 1273 O O . ASP A 1 166 ? 18.938 7.414 6.875 1 89.12 166 ASP A O 1
ATOM 1277 N N . ASP A 1 167 ? 17.906 5.578 6.25 1 84.88 167 ASP A N 1
ATOM 1278 C CA . ASP A 1 167 ? 18.641 5.531 4.988 1 84.88 167 ASP A CA 1
ATOM 1279 C C . ASP A 1 167 ? 18.281 6.723 4.102 1 84.88 167 ASP A C 1
ATOM 1281 O O . ASP A 1 167 ? 19.156 7.328 3.484 1 84.88 167 ASP A O 1
ATOM 1285 N N . GLU A 1 168 ? 17.062 6.996 4.016 1 85.38 168 GLU A N 1
ATOM 1286 C CA . GLU A 1 168 ? 16.609 8.141 3.229 1 85.38 168 GLU A CA 1
ATOM 1287 C C . GLU A 1 168 ? 17.188 9.445 3.777 1 85.38 168 GLU A C 1
ATOM 1289 O O . GLU A 1 168 ? 17.578 10.328 3.012 1 85.38 168 GLU A O 1
ATOM 1294 N N . ARG A 1 169 ? 17.125 9.555 5.09 1 93.94 169 ARG A N 1
ATOM 1295 C CA . ARG A 1 169 ? 17.656 10.742 5.75 1 93.94 169 ARG A CA 1
ATOM 1296 C C . ARG A 1 169 ? 19.141 10.922 5.434 1 93.94 169 ARG A C 1
ATOM 1298 O O . ARG A 1 169 ? 19.578 12.016 5.086 1 93.94 169 ARG A O 1
ATOM 1305 N N . ARG A 1 170 ? 19.891 9.867 5.539 1 91.5 170 ARG A N 1
ATOM 1306 C CA . ARG A 1 170 ? 21.328 9.914 5.262 1 91.5 170 ARG A CA 1
ATOM 1307 C C . ARG A 1 170 ? 21.594 10.375 3.834 1 91.5 170 ARG A C 1
ATOM 1309 O O . ARG A 1 170 ? 22.469 11.211 3.6 1 91.5 170 ARG A O 1
ATOM 1316 N N . LEU A 1 171 ? 20.859 9.859 2.943 1 87.69 171 LEU A N 1
ATOM 1317 C CA . LEU A 1 171 ? 21.031 10.219 1.54 1 87.69 171 LEU A CA 1
ATOM 1318 C C . LEU A 1 171 ? 20.734 11.695 1.31 1 87.69 171 LEU A C 1
ATOM 1320 O O . LEU A 1 171 ? 21.453 12.375 0.577 1 87.69 171 LEU A O 1
ATOM 1324 N N . LEU A 1 172 ? 19.688 12.141 1.895 1 92.38 172 LEU A N 1
ATOM 1325 C CA . LEU A 1 172 ? 19.312 13.539 1.706 1 92.38 172 LEU A CA 1
ATOM 1326 C C . LEU A 1 172 ? 20.344 14.469 2.359 1 92.38 172 LEU A C 1
ATOM 1328 O O . LEU A 1 172 ? 20.688 15.508 1.796 1 92.38 172 LEU A O 1
ATOM 1332 N N . LEU A 1 173 ? 20.844 14.062 3.498 1 94.75 173 LEU A N 1
ATOM 1333 C CA . LEU A 1 173 ? 21.859 14.844 4.184 1 94.75 173 LEU A CA 1
ATOM 1334 C C . LEU A 1 173 ? 23.141 14.898 3.357 1 94.75 173 LEU A C 1
ATOM 1336 O O . LEU A 1 173 ? 23.812 15.938 3.32 1 94.75 173 LEU A O 1
ATOM 1340 N N . GLU A 1 174 ? 23.406 13.836 2.727 1 92.12 174 GLU A N 1
ATOM 1341 C CA . GLU A 1 174 ? 24.578 13.82 1.849 1 92.12 174 GLU A CA 1
ATOM 1342 C C . GLU A 1 174 ? 24.391 14.781 0.676 1 92.12 174 GLU A C 1
ATOM 1344 O O . GLU A 1 174 ? 25.328 15.469 0.273 1 92.12 174 GLU A O 1
ATOM 1349 N N . SER A 1 175 ? 23.266 14.773 0.156 1 90.62 175 SER A N 1
ATOM 1350 C CA . SER A 1 175 ? 22.969 15.703 -0.926 1 90.62 175 SER A CA 1
ATOM 1351 C C . SER A 1 175 ? 23.078 17.156 -0.459 1 90.62 175 SER A C 1
ATOM 1353 O O . SER A 1 175 ? 23.594 18 -1.186 1 90.62 175 SER A O 1
ATOM 1355 N N . LEU A 1 176 ? 22.609 17.422 0.738 1 93.44 176 LEU A N 1
ATOM 1356 C CA . LEU A 1 176 ? 22.719 18.75 1.318 1 93.44 176 LEU A CA 1
ATOM 1357 C C . LEU A 1 176 ? 24.172 19.141 1.511 1 93.44 176 LEU A C 1
ATOM 1359 O O . LEU A 1 176 ? 24.562 20.281 1.24 1 93.44 176 LEU A O 1
ATOM 1363 N N . ARG A 1 177 ? 24.938 18.203 1.898 1 94.62 177 ARG A N 1
ATOM 1364 C CA . ARG A 1 177 ? 26.375 18.422 2.104 1 94.62 177 ARG A CA 1
ATOM 1365 C C . ARG A 1 177 ? 27.062 18.766 0.792 1 94.62 177 ARG A C 1
ATOM 1367 O O . ARG A 1 177 ? 27.828 19.734 0.722 1 94.62 177 ARG A O 1
ATOM 1374 N N . THR A 1 178 ? 26.75 17.984 -0.174 1 93.06 178 THR A N 1
ATOM 1375 C CA . THR A 1 178 ? 27.344 18.188 -1.489 1 93.06 178 THR A CA 1
ATOM 1376 C C . THR A 1 178 ? 26.984 19.578 -2.033 1 93.06 178 THR A C 1
ATOM 1378 O O . THR A 1 178 ? 27.844 20.266 -2.59 1 93.06 178 THR A O 1
ATOM 1381 N N . THR A 1 179 ? 25.812 19.938 -1.842 1 90.12 179 THR A N 1
ATOM 1382 C CA . THR A 1 179 ? 25.328 21.203 -2.367 1 90.12 179 THR A CA 1
ATOM 1383 C C . THR A 1 179 ? 25.922 22.375 -1.59 1 90.12 179 THR A C 1
ATOM 1385 O O . THR A 1 179 ? 26.266 23.391 -2.176 1 90.12 179 THR A O 1
ATOM 1388 N N . ALA A 1 180 ? 26.062 22.25 -0.277 1 91.88 180 ALA A N 1
ATOM 1389 C CA . ALA A 1 180 ? 26.578 23.328 0.579 1 91.88 180 ALA A CA 1
ATOM 1390 C C . ALA A 1 180 ? 28.078 23.516 0.37 1 91.88 180 ALA A C 1
ATOM 1392 O O . ALA A 1 180 ? 28.594 24.625 0.564 1 91.88 180 ALA A O 1
ATOM 1393 N N . GLY A 1 181 ? 28.766 22.422 0.004 1 93.31 181 GLY A N 1
ATOM 1394 C CA . GLY A 1 181 ? 30.203 22.516 -0.206 1 93.31 181 GLY A CA 1
ATOM 1395 C C . GLY A 1 181 ? 30.953 23 1.024 1 93.31 181 GLY A C 1
ATOM 1396 O O . GLY A 1 181 ? 30.781 22.438 2.111 1 93.31 181 GLY A O 1
ATOM 1397 N N . ASP A 1 182 ? 31.594 24.172 0.826 1 93.44 182 ASP A N 1
ATOM 1398 C CA . ASP A 1 182 ? 32.469 24.688 1.866 1 93.44 182 ASP A CA 1
ATOM 1399 C C . ASP A 1 182 ? 31.688 25.281 3.027 1 93.44 182 ASP A C 1
ATOM 1401 O O . ASP A 1 182 ? 32.219 25.484 4.117 1 93.44 182 ASP A O 1
ATOM 1405 N N . ASP A 1 183 ? 30.484 25.5 2.805 1 93.38 183 ASP A N 1
ATOM 1406 C CA . ASP A 1 183 ? 29.641 26.094 3.84 1 93.38 183 ASP A CA 1
ATOM 1407 C C . ASP A 1 183 ? 29.047 25.016 4.75 1 93.38 183 ASP A C 1
ATOM 1409 O O . ASP A 1 183 ? 28.406 25.328 5.75 1 93.38 183 ASP A O 1
ATOM 1413 N N . TRP A 1 184 ? 29.344 23.75 4.484 1 93.44 184 TRP A N 1
ATOM 1414 C CA . TRP A 1 184 ? 28.688 22.625 5.16 1 93.44 184 TRP A CA 1
ATOM 1415 C C . TRP A 1 184 ? 28.969 22.672 6.66 1 93.44 184 TRP A C 1
ATOM 1417 O O . TRP A 1 184 ? 28.062 22.422 7.473 1 93.44 184 TRP A O 1
ATOM 1427 N N . PRO A 1 185 ? 30.172 23 7.023 1 93.25 185 PRO A N 1
ATOM 1428 C CA . PRO A 1 185 ? 30.391 23.031 8.477 1 93.25 185 PRO A CA 1
ATOM 1429 C C . PRO A 1 185 ? 29.453 23.984 9.195 1 93.25 185 PRO A C 1
ATOM 1431 O O . PRO A 1 185 ? 28.969 23.672 10.297 1 93.25 185 PRO A O 1
ATOM 1434 N N . HIS A 1 186 ? 29.125 25.047 8.633 1 92.12 186 HIS A N 1
ATOM 1435 C CA . HIS A 1 186 ? 28.219 26.016 9.227 1 92.12 186 HIS A CA 1
ATOM 1436 C C . HIS A 1 186 ? 26.781 25.484 9.219 1 92.12 186 HIS A C 1
ATOM 1438 O O . HIS A 1 186 ? 26.062 25.594 10.219 1 92.12 186 HIS A O 1
ATOM 1444 N N . VAL A 1 187 ? 26.438 24.906 8.125 1 91.31 187 VAL A N 1
ATOM 1445 C CA . VAL A 1 187 ? 25.078 24.375 7.977 1 91.31 187 VAL A CA 1
ATOM 1446 C C . VAL A 1 187 ? 24.891 23.203 8.938 1 91.31 187 VAL A C 1
ATOM 1448 O O . VAL A 1 187 ? 23.891 23.141 9.656 1 91.31 187 VAL A O 1
ATOM 1451 N N . SER A 1 188 ? 25.828 22.344 8.945 1 94.38 188 SER A N 1
ATOM 1452 C CA . SER A 1 188 ? 25.734 21.125 9.75 1 94.38 188 SER A CA 1
ATOM 1453 C C . SER A 1 188 ? 25.734 21.453 11.242 1 94.38 188 SER A C 1
ATOM 1455 O O . SER A 1 188 ? 25.109 20.75 12.031 1 94.38 188 SER A O 1
ATOM 1457 N N . ALA A 1 189 ? 26.438 22.453 11.648 1 93.69 189 ALA A N 1
ATOM 1458 C CA . ALA A 1 189 ? 26.531 22.828 13.055 1 93.69 189 ALA A CA 1
ATOM 1459 C C . ALA A 1 189 ? 25.172 23.172 13.625 1 93.69 189 ALA A C 1
ATOM 1461 O O . ALA A 1 189 ? 24.891 22.922 14.805 1 93.69 189 ALA A O 1
ATOM 1462 N N . ARG A 1 190 ? 24.328 23.688 12.812 1 91.56 190 ARG A N 1
ATOM 1463 C CA . ARG A 1 190 ? 23 24.078 13.242 1 91.56 190 ARG A CA 1
ATOM 1464 C C . ARG A 1 190 ? 22 22.953 12.969 1 91.56 190 ARG A C 1
ATOM 1466 O O . ARG A 1 190 ? 21.109 22.703 13.789 1 91.56 190 ARG A O 1
ATOM 1473 N N . LEU A 1 191 ? 22.172 22.266 11.93 1 94.75 191 LEU A N 1
ATOM 1474 C CA . LEU A 1 191 ? 21.203 21.266 11.453 1 94.75 191 LEU A CA 1
ATOM 1475 C C . LEU A 1 191 ? 21.25 20.016 12.32 1 94.75 191 LEU A C 1
ATOM 1477 O O . LEU A 1 191 ? 20.203 19.469 12.68 1 94.75 191 LEU A O 1
ATOM 1481 N N . THR A 1 192 ? 22.422 19.547 12.641 1 94.62 192 THR A N 1
ATOM 1482 C CA . THR A 1 192 ? 22.578 18.25 13.297 1 94.62 192 THR A CA 1
ATOM 1483 C C . THR A 1 192 ? 21.891 18.25 14.656 1 94.62 192 THR A C 1
ATOM 1485 O O . THR A 1 192 ? 21.031 17.406 14.922 1 94.62 192 THR A O 1
ATOM 1488 N N . PRO A 1 193 ? 22.234 19.219 15.508 1 94 193 PRO A N 1
ATOM 1489 C CA . PRO A 1 193 ? 21.547 19.219 16.797 1 94 193 PRO A CA 1
ATOM 1490 C C . PRO A 1 193 ? 20.047 19.438 16.656 1 94 193 PRO A C 1
ATOM 1492 O O . PRO A 1 193 ? 19.25 18.859 17.406 1 94 193 PRO A O 1
ATOM 1495 N N . ALA A 1 194 ? 19.641 20.266 15.773 1 94 194 ALA A N 1
ATOM 1496 C CA . ALA A 1 194 ? 18.219 20.547 15.547 1 94 194 ALA A CA 1
ATOM 1497 C C . ALA A 1 194 ? 17.484 19.297 15.086 1 94 194 ALA A C 1
ATOM 1499 O O . ALA A 1 194 ? 16.328 19.062 15.484 1 94 194 ALA A O 1
ATOM 1500 N N . LEU A 1 195 ? 18.141 18.547 14.281 1 95 195 LEU A N 1
ATOM 1501 C CA . LEU A 1 195 ? 17.562 17.297 13.789 1 95 195 LEU A CA 1
ATOM 1502 C C . LEU A 1 195 ? 17.422 16.281 14.922 1 95 195 LEU A C 1
ATOM 1504 O O . LEU A 1 195 ? 16.406 15.594 15.016 1 95 195 LEU A O 1
ATOM 1508 N N . ASP A 1 196 ? 18.406 16.219 15.758 1 93.56 196 ASP A N 1
ATOM 1509 C CA . ASP A 1 196 ? 18.344 15.344 16.922 1 93.56 196 ASP A CA 1
ATOM 1510 C C . ASP A 1 196 ? 17.156 15.719 17.812 1 93.56 196 ASP A C 1
ATOM 1512 O O . ASP A 1 196 ? 16.422 14.844 18.281 1 93.56 196 ASP A O 1
ATOM 1516 N N . ASP A 1 197 ? 16.984 16.969 18.016 1 93.38 197 ASP A N 1
ATOM 1517 C CA . ASP A 1 197 ? 15.867 17.469 18.797 1 93.38 197 ASP A CA 1
ATOM 1518 C C . ASP A 1 197 ? 14.539 17.094 18.156 1 93.38 197 ASP A C 1
ATOM 1520 O O . ASP A 1 197 ? 13.609 16.641 18.844 1 93.38 197 ASP A O 1
ATOM 1524 N N . ALA A 1 198 ? 14.484 17.297 16.891 1 94.88 198 ALA A N 1
ATOM 1525 C CA . ALA A 1 198 ? 13.242 17.016 16.172 1 94.88 198 ALA A CA 1
ATOM 1526 C C . ALA A 1 198 ? 12.883 15.547 16.266 1 94.88 198 ALA A C 1
ATOM 1528 O O . ALA A 1 198 ? 11.703 15.195 16.406 1 94.88 198 ALA A O 1
ATOM 1529 N N . MET A 1 199 ? 13.836 14.711 16.156 1 93.62 199 MET A N 1
ATOM 1530 C CA . MET A 1 199 ? 13.609 13.273 16.219 1 93.62 199 MET A CA 1
ATOM 1531 C C . MET A 1 199 ? 13.195 12.859 17.641 1 93.62 199 MET A C 1
ATOM 1533 O O . MET A 1 199 ? 12.383 11.945 17.812 1 93.62 199 MET A O 1
ATOM 1537 N N . ARG A 1 200 ? 13.711 13.492 18.594 1 91.25 200 ARG A N 1
ATOM 1538 C CA . ARG A 1 200 ? 13.398 13.203 19.984 1 91.25 200 ARG A CA 1
ATOM 1539 C C . ARG A 1 200 ? 12.023 13.734 20.359 1 91.25 200 ARG A C 1
ATOM 1541 O O . ARG A 1 200 ? 11.219 13.023 20.969 1 91.25 200 ARG A O 1
ATOM 1548 N N . ASP A 1 201 ? 11.75 14.945 19.969 1 92.81 201 ASP A N 1
ATOM 1549 C CA . ASP A 1 201 ? 10.578 15.664 20.453 1 92.81 201 ASP A CA 1
ATOM 1550 C C . ASP A 1 201 ? 9.383 15.453 19.531 1 92.81 201 ASP A C 1
ATOM 1552 O O . ASP A 1 201 ? 8.242 15.711 19.906 1 92.81 201 ASP A O 1
ATOM 1556 N N . GLY A 1 202 ? 9.68 15.109 18.297 1 94.5 202 GLY A N 1
ATOM 1557 C CA . GLY A 1 202 ? 8.617 14.906 17.312 1 94.5 202 GLY A CA 1
ATOM 1558 C C . GLY A 1 202 ? 8.211 16.188 16.609 1 94.5 202 GLY A C 1
ATOM 1559 O O . GLY A 1 202 ? 7.184 16.219 15.93 1 94.5 202 GLY A O 1
ATOM 1560 N N . HIS A 1 203 ? 8.938 17.266 16.938 1 96.69 203 HIS A N 1
ATOM 1561 C CA . HIS A 1 203 ? 8.727 18.531 16.266 1 96.69 203 HIS A CA 1
ATOM 1562 C C . HIS A 1 203 ? 10.031 19.328 16.156 1 96.69 203 HIS A C 1
ATOM 1564 O O . HIS A 1 203 ? 10.984 19.047 16.875 1 96.69 203 HIS A O 1
ATOM 1570 N N . ALA A 1 204 ? 10.039 20.234 15.141 1 96.81 204 ALA A N 1
ATOM 1571 C CA . ALA A 1 204 ? 11.172 21.141 14.961 1 96.81 204 ALA A CA 1
ATOM 1572 C C . ALA A 1 204 ? 10.758 22.594 15.195 1 96.81 204 ALA A C 1
ATOM 1574 O O . ALA A 1 204 ? 9.625 22.984 14.891 1 96.81 204 ALA A O 1
ATOM 1575 N N . ILE A 1 205 ? 11.703 23.359 15.773 1 95.19 205 ILE A N 1
ATOM 1576 C CA . ILE A 1 205 ? 11.484 24.781 15.992 1 95.19 205 ILE A CA 1
ATOM 1577 C C . ILE A 1 205 ? 12.578 25.594 15.297 1 95.19 205 ILE A C 1
ATOM 1579 O O . ILE A 1 205 ? 13.75 25.219 15.336 1 95.19 205 ILE A O 1
ATOM 1583 N N . ALA A 1 206 ? 12.211 26.594 14.625 1 94.25 206 ALA A N 1
ATOM 1584 C CA . ALA A 1 206 ? 13.141 27.547 14.016 1 94.25 206 ALA A CA 1
ATOM 1585 C C . ALA A 1 206 ? 12.852 28.969 14.492 1 94.25 206 ALA A C 1
ATOM 1587 O O . ALA A 1 206 ? 11.742 29.484 14.32 1 94.25 206 ALA A O 1
ATOM 1588 N N . ILE A 1 207 ? 13.883 29.594 15.055 1 93.69 207 ILE A N 1
ATOM 1589 C CA . ILE A 1 207 ? 13.75 30.938 15.609 1 93.69 207 ILE A CA 1
ATOM 1590 C C . ILE A 1 207 ? 14.609 31.906 14.805 1 93.69 207 ILE A C 1
ATOM 1592 O O . ILE A 1 207 ? 15.789 32.094 15.102 1 93.69 207 ILE A O 1
ATOM 1596 N N . GLY A 1 208 ? 14.008 32.531 13.844 1 89.31 208 GLY A N 1
ATOM 1597 C CA . GLY A 1 208 ? 14.68 33.531 13.047 1 89.31 208 GLY A CA 1
ATOM 1598 C C . GLY A 1 208 ? 15.812 33 12.203 1 89.31 208 GLY A C 1
ATOM 1599 O O . GLY A 1 208 ? 16.719 33.719 11.82 1 89.31 208 GLY A O 1
ATOM 1600 N N . GLU A 1 209 ? 15.836 31.75 11.883 1 84.25 209 GLU A N 1
ATOM 1601 C CA . GLU A 1 209 ? 16.969 31.125 11.219 1 84.25 209 GLU A CA 1
ATOM 1602 C C . GLU A 1 209 ? 16.844 31.203 9.695 1 84.25 209 GLU A C 1
ATOM 1604 O O . GLU A 1 209 ? 17.828 31.406 8.992 1 84.25 209 GLU A O 1
ATOM 1609 N N . TRP A 1 210 ? 15.672 31.031 9.227 1 80.94 210 TRP A N 1
ATOM 1610 C CA . TRP A 1 210 ? 15.453 31.125 7.789 1 80.94 210 TRP A CA 1
ATOM 1611 C C . TRP A 1 210 ? 15.289 32.562 7.348 1 80.94 210 TRP A C 1
ATOM 1613 O O . TRP A 1 210 ? 15.961 33.031 6.418 1 80.94 210 TRP A O 1
ATOM 1623 N N . ARG A 1 211 ? 14.5 33.25 8.016 1 83.5 211 ARG A N 1
ATOM 1624 C CA . ARG A 1 211 ? 14.289 34.688 7.844 1 83.5 211 ARG A CA 1
ATOM 1625 C C . ARG A 1 211 ? 14.203 35.406 9.195 1 83.5 211 ARG A C 1
ATOM 1627 O O . ARG A 1 211 ? 13.469 34.969 10.078 1 83.5 211 ARG A O 1
ATOM 1634 N N . GLU A 1 212 ? 14.953 36.531 9.18 1 87.25 212 GLU A N 1
ATOM 1635 C CA . GLU A 1 212 ? 14.906 37.312 10.414 1 87.25 212 GLU A CA 1
ATOM 1636 C C . GLU A 1 212 ? 13.484 37.75 10.727 1 87.25 212 GLU A C 1
ATOM 1638 O O . GLU A 1 212 ? 12.75 38.188 9.828 1 87.25 212 GLU A O 1
ATOM 1643 N N . GLY A 1 213 ? 13.078 37.562 11.977 1 89.38 213 GLY A N 1
ATOM 1644 C CA . GLY A 1 213 ? 11.773 38.031 12.414 1 89.38 213 GLY A CA 1
ATOM 1645 C C . GLY A 1 213 ? 10.68 36.969 12.258 1 89.38 213 GLY A C 1
ATOM 1646 O O . GLY A 1 213 ? 9.516 37.25 12.562 1 89.38 213 GLY A O 1
ATOM 1647 N N . LEU A 1 214 ? 11.086 35.812 11.789 1 90.31 214 LEU A N 1
ATOM 1648 C CA . LEU A 1 214 ? 10.109 34.75 11.586 1 90.31 214 LEU A CA 1
ATOM 1649 C C . LEU A 1 214 ? 10.406 33.562 12.484 1 90.31 214 LEU A C 1
ATOM 1651 O O . LEU A 1 214 ? 11.539 33.094 12.547 1 90.31 214 LEU A O 1
ATOM 1655 N N . ASN A 1 215 ? 9.422 33.156 13.297 1 94.75 215 ASN A N 1
ATOM 1656 C CA . ASN A 1 215 ? 9.492 31.938 14.094 1 94.75 215 ASN A CA 1
ATOM 1657 C C . ASN A 1 215 ? 8.469 30.906 13.617 1 94.75 215 ASN A C 1
ATOM 1659 O O . ASN A 1 215 ? 7.406 31.266 13.117 1 94.75 215 ASN A O 1
ATOM 1663 N N . ALA A 1 216 ? 8.891 29.641 13.789 1 95.56 216 ALA A N 1
ATOM 1664 C CA . ALA A 1 216 ? 7.949 28.594 13.383 1 95.56 216 ALA A CA 1
ATOM 1665 C C . ALA A 1 216 ? 8.227 27.297 14.117 1 95.56 216 ALA A C 1
ATOM 1667 O O . ALA A 1 216 ? 9.344 27.047 14.57 1 95.56 216 ALA A O 1
ATOM 1668 N N . VAL A 1 217 ? 7.207 26.516 14.234 1 97.31 217 VAL A N 1
ATOM 1669 C CA . VAL A 1 217 ? 7.285 25.125 14.648 1 97.31 217 VAL A CA 1
ATOM 1670 C C . VAL A 1 217 ? 6.703 24.219 13.562 1 97.31 217 VAL A C 1
ATOM 1672 O O . VAL A 1 217 ? 5.801 24.625 12.828 1 97.31 217 VAL A O 1
ATOM 1675 N N . ALA A 1 218 ? 7.297 23.031 13.453 1 98.12 218 ALA A N 1
ATOM 1676 C CA . ALA A 1 218 ? 6.809 22.109 12.43 1 98.12 218 ALA A CA 1
ATOM 1677 C C . ALA A 1 218 ? 6.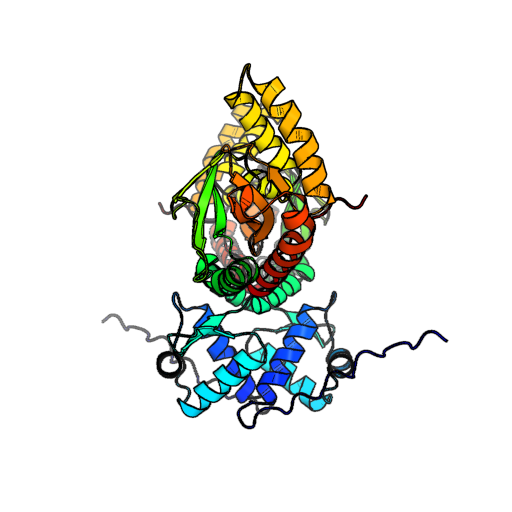906 20.656 12.906 1 98.12 218 ALA A C 1
ATOM 1679 O O . ALA A 1 218 ? 7.719 20.328 13.773 1 98.12 218 ALA A O 1
ATOM 1680 N N . ALA A 1 219 ? 6.086 19.859 12.32 1 97.81 219 ALA A N 1
ATOM 1681 C CA . ALA A 1 219 ? 6.133 18.422 12.547 1 97.81 219 ALA A CA 1
ATOM 1682 C C . ALA A 1 219 ? 5.891 17.656 11.25 1 97.81 219 ALA A C 1
ATOM 1684 O O . ALA A 1 219 ? 5.066 18.047 10.43 1 97.81 219 ALA A O 1
ATOM 1685 N N . GLY A 1 220 ? 6.645 16.594 11.164 1 96.62 220 GLY A N 1
ATOM 1686 C CA . GLY A 1 220 ? 6.504 15.742 10 1 96.62 220 GLY A CA 1
ATOM 1687 C C . GLY A 1 220 ? 5.582 14.562 10.234 1 96.62 220 GLY A C 1
ATOM 1688 O O . GLY A 1 220 ? 5.289 14.219 11.383 1 96.62 220 GLY A O 1
ATOM 1689 N N . PHE A 1 221 ? 5.098 14.016 9.125 1 94 221 PHE A N 1
ATOM 1690 C CA . PHE A 1 221 ? 4.289 12.805 9.227 1 94 221 PHE A CA 1
ATOM 1691 C C . PHE A 1 221 ? 4.336 12.016 7.922 1 94 221 PHE A C 1
ATOM 1693 O O . PHE A 1 221 ? 4.781 12.531 6.895 1 94 221 PHE A O 1
ATOM 1700 N N . VAL A 1 222 ? 3.957 10.789 8.047 1 90.69 222 VAL A N 1
ATOM 1701 C CA . VAL A 1 222 ? 3.992 9.852 6.93 1 90.69 222 VAL A CA 1
ATOM 1702 C C . VAL A 1 222 ? 2.576 9.625 6.402 1 90.69 222 VAL A C 1
ATOM 1704 O O . VAL A 1 222 ? 1.645 9.406 7.18 1 90.69 222 VAL A O 1
ATOM 1707 N N . GLY A 1 223 ? 2.492 9.766 5.105 1 86.19 223 GLY A N 1
ATOM 1708 C CA . GLY A 1 223 ? 1.222 9.477 4.461 1 86.19 223 GLY A CA 1
ATOM 1709 C C . GLY A 1 223 ? 0.942 7.992 4.336 1 86.19 223 GLY A C 1
ATOM 1710 O O . GLY A 1 223 ? 1.754 7.164 4.754 1 86.19 223 GLY A O 1
ATOM 1711 N N . PRO A 1 224 ? -0.198 7.707 3.834 1 77.19 224 PRO A N 1
ATOM 1712 C CA . PRO A 1 224 ? -0.634 6.312 3.787 1 77.19 224 PRO A CA 1
ATOM 1713 C C . PRO A 1 224 ? 0.232 5.453 2.867 1 77.19 224 PRO A C 1
ATOM 1715 O O . PRO A 1 224 ? 0.308 4.234 3.045 1 77.19 224 PRO A O 1
ATOM 1718 N N . SER A 1 225 ? 0.855 6.059 1.898 1 70.38 225 SER A N 1
ATOM 1719 C CA . SER A 1 225 ? 1.696 5.309 0.97 1 70.38 225 SER A CA 1
ATOM 1720 C C . SER A 1 225 ? 3.176 5.535 1.258 1 70.38 225 SER A C 1
ATOM 1722 O O . SER A 1 225 ? 4.023 5.328 0.386 1 70.38 225 SER A O 1
ATOM 1724 N N . GLY A 1 226 ? 3.387 6.105 2.371 1 76.56 226 GLY A N 1
ATOM 1725 C CA . GLY A 1 226 ? 4.777 6.285 2.754 1 76.56 226 GLY A CA 1
ATOM 1726 C C . GLY A 1 226 ? 5.312 7.664 2.418 1 76.56 226 GLY A C 1
ATOM 1727 O O . GLY A 1 226 ? 6.453 7.992 2.75 1 76.56 226 GLY A O 1
ATOM 1728 N N . GLN A 1 227 ? 4.469 8.398 1.76 1 81.12 227 GLN A N 1
ATOM 1729 C CA . GLN A 1 227 ? 4.891 9.773 1.488 1 81.12 227 GLN A CA 1
ATOM 1730 C C . GLN A 1 227 ? 5.152 10.531 2.785 1 81.12 227 GLN A C 1
ATOM 1732 O O . GLN A 1 227 ? 4.5 10.281 3.801 1 81.12 227 GLN A O 1
ATOM 1737 N N . ARG A 1 228 ? 6.102 11.391 2.732 1 91.12 228 ARG A N 1
ATOM 1738 C CA . ARG A 1 228 ? 6.391 12.219 3.904 1 91.12 228 ARG A CA 1
ATOM 1739 C C . ARG A 1 228 ? 5.918 13.648 3.695 1 91.12 228 ARG A C 1
ATOM 1741 O O . ARG A 1 228 ? 6.066 14.211 2.605 1 91.12 228 ARG A O 1
ATOM 1748 N N . TYR A 1 229 ? 5.289 14.141 4.688 1 94.38 229 TYR A N 1
ATOM 1749 C CA . TYR A 1 229 ? 4.773 15.5 4.711 1 94.38 229 TYR A CA 1
ATOM 1750 C C . TYR A 1 229 ? 5.223 16.234 5.969 1 94.38 229 TYR A C 1
ATOM 1752 O O . TYR A 1 229 ? 5.723 15.617 6.91 1 94.38 229 TYR A O 1
ATOM 1760 N N . SER A 1 230 ? 5.125 17.516 5.953 1 97.06 230 SER A N 1
ATOM 1761 C CA . SER A 1 230 ? 5.309 18.312 7.156 1 97.06 230 SER A CA 1
ATOM 1762 C C . SER A 1 230 ? 4.309 19.469 7.207 1 97.06 230 SER A C 1
ATOM 1764 O O . SER A 1 230 ? 3.922 20.016 6.164 1 97.06 230 SER A O 1
ATOM 1766 N N . VAL A 1 231 ? 3.895 19.75 8.422 1 97.44 231 VAL A N 1
ATOM 1767 C CA . VAL A 1 231 ? 3.061 20.906 8.688 1 97.44 231 VAL A CA 1
ATOM 1768 C C . VAL A 1 231 ? 3.834 21.922 9.539 1 97.44 231 VAL A C 1
ATOM 1770 O O . VAL A 1 231 ? 4.449 21.547 10.539 1 97.44 231 VAL A O 1
ATOM 1773 N N . ASN A 1 232 ? 3.83 23.109 9.164 1 95.81 232 ASN A N 1
ATOM 1774 C CA . ASN A 1 232 ? 4.426 24.141 10.008 1 95.81 232 ASN A CA 1
ATOM 1775 C C . ASN A 1 232 ? 3.396 25.188 10.422 1 95.81 232 ASN A C 1
ATOM 1777 O O . ASN A 1 232 ? 2.381 25.359 9.75 1 95.81 232 ASN A O 1
ATOM 1781 N N . CYS A 1 233 ? 3.656 25.766 11.5 1 96.19 233 CYS A N 1
ATOM 1782 C CA . CYS A 1 233 ? 2.891 26.844 12.102 1 96.19 233 CYS A CA 1
ATOM 1783 C C . CYS A 1 233 ? 3.812 27.938 12.625 1 96.19 233 CYS A C 1
ATOM 1785 O O . CYS A 1 233 ? 4.668 27.688 13.477 1 96.19 233 CYS A O 1
ATOM 1787 N N . GLY A 1 234 ? 3.625 29.141 12.023 1 93.88 234 GLY A N 1
ATOM 1788 C CA . GLY A 1 234 ? 4.535 30.203 12.422 1 93.88 234 GLY A CA 1
ATOM 1789 C C . GLY A 1 234 ? 4.066 31.578 12 1 93.88 234 GLY A C 1
ATOM 1790 O O . GLY A 1 234 ? 2.992 31.719 11.414 1 93.88 234 GLY A O 1
ATOM 1791 N N . GLY A 1 235 ? 4.875 32.562 12.422 1 91.38 235 GLY A N 1
ATOM 1792 C CA . GLY A 1 235 ? 4.605 33.969 12.172 1 91.38 235 GLY A CA 1
ATOM 1793 C C . GLY A 1 235 ? 5.73 34.875 12.625 1 91.38 235 GLY A C 1
ATOM 1794 O O . GLY A 1 235 ? 6.863 34.438 12.812 1 91.38 235 GLY A O 1
ATOM 1795 N N . ALA A 1 236 ? 5.309 36.188 12.688 1 90.06 236 ALA A N 1
ATOM 1796 C CA . ALA A 1 236 ? 6.277 37.156 13.156 1 90.06 236 ALA A CA 1
ATOM 1797 C C . ALA A 1 236 ? 6.75 36.844 14.57 1 90.06 236 ALA A C 1
ATOM 1799 O O . ALA A 1 236 ? 5.949 36.438 15.422 1 90.06 236 ALA A O 1
ATOM 1800 N N . SER A 1 237 ? 8.039 37.094 14.773 1 91.81 237 SER A N 1
ATOM 1801 C CA . SER A 1 237 ? 8.664 36.688 16.031 1 91.81 237 SER A CA 1
ATOM 1802 C C . SER A 1 237 ? 7.98 37.375 17.219 1 91.81 237 SER A C 1
ATOM 1804 O O . SER A 1 237 ? 7.902 36.781 18.297 1 91.81 237 SER A O 1
ATOM 1806 N N . HIS A 1 238 ? 7.477 38.531 17.031 1 89.25 238 HIS A N 1
ATOM 1807 C CA . HIS A 1 238 ? 6.844 39.25 18.141 1 89.25 238 HIS A CA 1
ATOM 1808 C C . HIS A 1 238 ? 5.484 38.625 18.469 1 89.25 238 HIS A C 1
ATOM 1810 O O . HIS A 1 238 ? 5.008 38.75 19.594 1 89.25 238 HIS A O 1
ATOM 1816 N N . GLN A 1 239 ? 4.906 38 17.516 1 87.38 239 GLN A N 1
ATOM 1817 C CA . GLN A 1 239 ? 3.609 37.375 17.719 1 87.38 239 GLN A CA 1
ATOM 1818 C C . GLN A 1 239 ? 3.764 35.969 18.359 1 87.38 239 GLN A C 1
ATOM 1820 O O . GLN A 1 239 ? 2.844 35.469 19 1 87.38 239 GLN A O 1
ATOM 1825 N N . CYS A 1 240 ? 4.902 35.406 18.141 1 91.25 240 CYS A N 1
ATOM 1826 C CA . CYS A 1 240 ? 5.055 34.062 18.609 1 91.25 240 CYS A CA 1
ATOM 1827 C C . CYS A 1 240 ? 6.473 33.781 19.094 1 91.25 240 CYS A C 1
ATOM 1829 O O . CYS A 1 240 ? 7.203 33 18.5 1 91.25 240 CYS A O 1
ATOM 1831 N N . PRO A 1 241 ? 6.773 34.375 20.266 1 93.38 241 PRO A N 1
ATOM 1832 C CA . PRO A 1 241 ? 8.086 34.094 20.859 1 93.38 241 PRO A CA 1
ATOM 1833 C C . PRO A 1 241 ? 8.281 32.625 21.219 1 93.38 241 PRO A C 1
ATOM 1835 O O . PRO A 1 241 ? 7.301 31.891 21.344 1 93.38 241 PRO A O 1
ATOM 1838 N N . PRO A 1 242 ? 9.508 32.188 21.375 1 93.5 242 PRO A N 1
ATOM 1839 C CA . PRO A 1 242 ? 9.844 30.781 21.547 1 93.5 242 PRO A CA 1
ATOM 1840 C C . PRO A 1 242 ? 9.055 30.125 22.688 1 93.5 242 PRO A C 1
ATOM 1842 O O . PRO A 1 242 ? 8.57 29 22.531 1 93.5 242 PRO A O 1
ATOM 1845 N N . GLU A 1 243 ? 8.93 30.766 23.766 1 94.06 243 GLU A N 1
ATOM 1846 C CA . GLU A 1 243 ? 8.219 30.188 24.906 1 94.06 243 GLU A CA 1
ATOM 1847 C C . GLU A 1 243 ? 6.746 29.969 24.578 1 94.06 243 GLU A C 1
ATOM 1849 O O . GLU A 1 243 ? 6.176 28.938 24.953 1 94.06 243 GLU A O 1
ATOM 1854 N N . TRP A 1 244 ? 6.246 30.953 23.938 1 94.19 244 TRP A N 1
ATOM 1855 C CA . TRP A 1 244 ? 4.84 30.844 23.562 1 94.19 244 TRP A CA 1
ATOM 1856 C C . TRP A 1 244 ? 4.629 29.719 22.547 1 94.19 244 TRP A C 1
ATOM 1858 O O . TRP A 1 244 ? 3.656 28.969 22.641 1 94.19 244 TRP A O 1
ATOM 1868 N N . LEU A 1 245 ? 5.492 29.578 21.625 1 95.38 245 LEU A N 1
ATOM 1869 C CA . LEU A 1 245 ? 5.445 28.484 20.656 1 95.38 245 LEU A CA 1
ATOM 1870 C C . LEU A 1 245 ? 5.441 27.125 21.375 1 95.38 245 LEU A C 1
ATOM 1872 O O . LEU A 1 245 ? 4.598 26.281 21.078 1 95.38 245 LEU A O 1
ATOM 1876 N N . ASN A 1 246 ? 6.32 26.969 22.281 1 95.06 246 ASN A N 1
ATOM 1877 C CA . ASN A 1 246 ? 6.473 25.703 23 1 95.06 246 ASN A CA 1
ATOM 1878 C C . ASN A 1 246 ? 5.23 25.375 23.812 1 95.06 246 ASN A C 1
ATOM 1880 O O . ASN A 1 246 ? 4.801 24.219 23.859 1 95.06 246 ASN A O 1
ATOM 1884 N N . GLU A 1 247 ? 4.641 26.359 24.391 1 94.94 247 GLU A N 1
ATOM 1885 C CA . GLU A 1 247 ? 3.566 26.125 25.359 1 94.94 247 GLU A CA 1
ATOM 1886 C C . GLU A 1 247 ? 2.217 26 24.656 1 94.94 247 GLU A C 1
ATOM 1888 O O . GLU A 1 247 ? 1.357 25.234 25.078 1 94.94 247 GLU A O 1
ATOM 1893 N N . HIS A 1 248 ? 2.096 26.781 23.578 1 95.12 248 HIS A N 1
ATOM 1894 C CA . HIS A 1 248 ? 0.749 26.891 23.031 1 95.12 248 HIS A CA 1
ATOM 1895 C C . HIS A 1 248 ? 0.669 26.281 21.641 1 95.12 248 HIS A C 1
ATOM 1897 O O . HIS A 1 248 ? -0.337 25.656 21.281 1 95.12 248 HIS A O 1
ATOM 1903 N N . VAL A 1 249 ? 1.702 26.391 20.875 1 96.94 249 VAL A N 1
ATOM 1904 C CA . VAL A 1 249 ? 1.619 25.984 19.484 1 96.94 249 VAL A CA 1
ATOM 1905 C C . VAL A 1 249 ? 2.008 24.516 19.344 1 96.94 249 VAL A C 1
ATOM 1907 O O . VAL A 1 249 ? 1.374 23.766 18.594 1 96.94 249 VAL A O 1
ATOM 1910 N N . VAL A 1 250 ? 2.99 24.062 20.078 1 97.12 250 VAL A N 1
ATOM 1911 C CA . VAL A 1 250 ? 3.516 22.719 19.953 1 97.12 250 VAL A CA 1
ATOM 1912 C C . VAL A 1 250 ? 2.416 21.703 20.266 1 97.12 250 VAL A C 1
ATOM 1914 O O . VAL A 1 250 ? 2.148 20.797 19.484 1 97.12 250 VAL A O 1
ATOM 1917 N N . PRO A 1 251 ? 1.672 21.859 21.391 1 97.06 251 PRO A N 1
ATOM 1918 C CA . PRO A 1 251 ? 0.606 20.891 21.656 1 97.06 251 PRO A CA 1
ATOM 1919 C C . PRO A 1 251 ? -0.479 20.891 20.578 1 97.06 251 PRO A C 1
ATOM 1921 O O . PRO A 1 251 ? -0.977 19.844 20.188 1 97.06 251 PRO A O 1
ATOM 1924 N N . ALA A 1 252 ? -0.787 22.062 20.109 1 97.44 252 ALA A N 1
ATOM 1925 C CA . ALA A 1 252 ? -1.812 22.188 19.078 1 97.44 252 ALA A CA 1
ATOM 1926 C C . ALA A 1 252 ? -1.36 21.547 17.766 1 97.44 252 ALA A C 1
ATOM 1928 O O . ALA A 1 252 ? -2.162 20.922 17.062 1 97.44 252 ALA A O 1
ATOM 1929 N N . LEU A 1 253 ? -0.115 21.719 17.469 1 97.81 253 LEU A N 1
ATOM 1930 C CA . LEU A 1 253 ? 0.462 21.141 16.266 1 97.81 253 LEU A CA 1
ATOM 1931 C C . LEU A 1 253 ? 0.442 19.609 16.344 1 97.81 253 LEU A C 1
ATOM 1933 O O . LEU A 1 253 ? 0.067 18.938 15.375 1 97.81 253 LEU A O 1
ATOM 1937 N N . HIS A 1 254 ? 0.803 19.078 17.453 1 96.56 254 HIS A N 1
ATOM 1938 C CA . HIS A 1 254 ? 0.784 17.625 17.625 1 96.56 254 HIS A CA 1
ATOM 1939 C C . HIS A 1 254 ? -0.632 17.078 17.5 1 96.56 254 HIS A C 1
ATOM 1941 O O . HIS A 1 254 ? -0.837 16.016 16.906 1 96.56 254 HIS A O 1
ATOM 1947 N N . GLU A 1 255 ? -1.561 17.766 18.016 1 96.31 255 GLU A N 1
ATOM 1948 C CA . GLU A 1 255 ? -2.957 17.375 17.875 1 96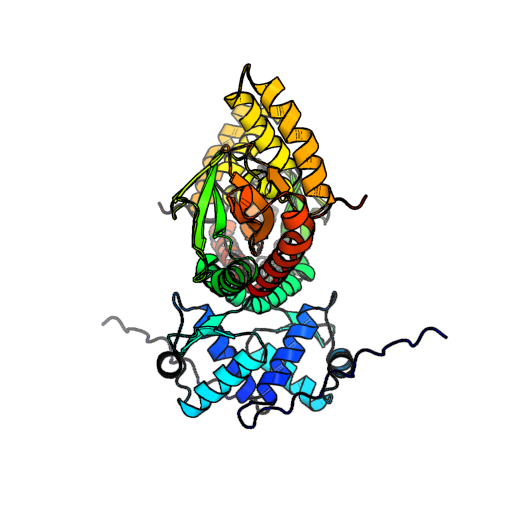.31 255 GLU A CA 1
ATOM 1949 C C . GLU A 1 255 ? -3.387 17.391 16.406 1 96.31 255 GLU A C 1
ATOM 1951 O O . GLU A 1 255 ? -4.051 16.469 15.945 1 96.31 255 GLU A O 1
ATOM 1956 N N . CYS A 1 256 ? -2.971 18.453 15.75 1 96.75 256 CYS A N 1
ATOM 1957 C CA . CYS A 1 256 ? -3.271 18.578 14.336 1 96.75 256 CYS A CA 1
ATOM 1958 C C . CYS A 1 256 ? -2.713 17.406 13.539 1 96.75 256 CYS A C 1
ATOM 1960 O O . CYS A 1 256 ? -3.43 16.781 12.75 1 96.75 256 CYS A O 1
ATOM 1962 N N . ILE A 1 257 ? -1.472 17.062 13.82 1 96.62 257 ILE A N 1
ATOM 1963 C CA . ILE A 1 257 ? -0.801 15.969 13.117 1 96.62 257 ILE A CA 1
ATOM 1964 C C . ILE A 1 257 ? -1.505 14.648 13.422 1 96.62 257 ILE A C 1
ATOM 1966 O O . ILE A 1 257 ? -1.714 13.828 12.523 1 96.62 257 ILE A O 1
ATOM 1970 N N . ALA A 1 258 ? -1.932 14.461 14.617 1 94 258 ALA A N 1
ATOM 1971 C CA . ALA A 1 258 ? -2.633 13.242 15.008 1 94 258 ALA A CA 1
ATOM 1972 C C . ALA A 1 258 ? -3.955 13.109 14.258 1 94 258 ALA A C 1
ATOM 1974 O O . ALA A 1 258 ? -4.293 12.023 13.781 1 94 258 ALA A O 1
ATOM 1975 N N . LYS A 1 259 ? -4.625 14.148 14.164 1 92.19 259 LYS A N 1
ATOM 1976 C CA . LYS A 1 259 ? -5.902 14.133 13.453 1 92.19 259 LYS A CA 1
ATOM 1977 C C . LYS A 1 259 ? -5.703 13.867 11.961 1 92.19 259 LYS A C 1
ATOM 1979 O O . LYS A 1 259 ? -6.441 13.086 11.359 1 92.19 259 LYS A O 1
ATOM 1984 N N . ILE A 1 260 ? -4.664 14.539 11.414 1 92.38 260 ILE A N 1
ATOM 1985 C CA . ILE A 1 260 ? -4.375 14.359 9.992 1 92.38 260 ILE A CA 1
ATOM 1986 C C . ILE A 1 260 ? -4.039 12.891 9.719 1 92.38 260 ILE A C 1
ATOM 1988 O O . ILE A 1 260 ? -4.621 12.273 8.828 1 92.38 260 ILE A O 1
ATOM 1992 N N . THR A 1 261 ? -3.139 12.352 10.484 1 90.69 261 THR A N 1
ATOM 1993 C CA . THR A 1 261 ? -2.658 11 10.211 1 90.69 261 THR A CA 1
ATOM 1994 C C . THR A 1 261 ? -3.775 9.977 10.406 1 90.69 261 THR A C 1
ATOM 1996 O O . THR A 1 261 ? -3.861 8.992 9.664 1 90.69 261 THR A O 1
ATOM 1999 N N . ARG A 1 262 ? -4.633 10.234 11.297 1 83.12 262 ARG A N 1
ATOM 2000 C CA . ARG A 1 262 ? -5.793 9.367 11.477 1 83.12 262 ARG A CA 1
ATOM 2001 C C . ARG A 1 262 ? -6.727 9.438 10.273 1 83.12 262 ARG A C 1
ATOM 2003 O O . ARG A 1 262 ? -7.223 8.406 9.805 1 83.12 262 ARG A O 1
ATOM 2010 N N . GLU A 1 263 ? -6.871 10.648 9.875 1 81.12 263 GLU A N 1
ATOM 2011 C CA . GLU A 1 263 ? -7.773 10.883 8.75 1 81.12 263 GLU A CA 1
ATOM 2012 C C . GLU A 1 263 ? -7.254 10.227 7.48 1 81.12 263 GLU A C 1
ATOM 2014 O O . GLU A 1 263 ? -8.023 9.656 6.707 1 81.12 263 GLU A O 1
ATOM 2019 N N . ILE A 1 264 ? -5.957 10.219 7.344 1 80.88 264 ILE A N 1
ATOM 2020 C CA . ILE A 1 264 ? -5.422 9.82 6.047 1 80.88 264 ILE A CA 1
ATOM 2021 C C . ILE A 1 264 ? -4.875 8.398 6.133 1 80.88 264 ILE A C 1
ATOM 2023 O O . ILE A 1 264 ? -4.547 7.793 5.109 1 80.88 264 ILE A O 1
ATOM 2027 N N . GLY A 1 265 ? -4.895 7.801 7.34 1 76.38 265 GLY A N 1
ATOM 2028 C CA . GLY A 1 265 ? -4.316 6.477 7.512 1 76.38 265 GLY A CA 1
ATOM 2029 C C . GLY A 1 265 ? -2.801 6.473 7.473 1 76.38 265 GLY A C 1
ATOM 2030 O O . GLY A 1 265 ? -2.189 5.566 6.906 1 76.38 265 GLY A O 1
ATOM 2031 N N . GLY A 1 266 ? -2.25 7.551 7.973 1 75.38 266 GLY A N 1
ATOM 2032 C CA . GLY A 1 266 ? -0.805 7.672 8.086 1 75.38 266 GLY A CA 1
ATOM 2033 C C . GLY A 1 266 ? -0.302 7.566 9.508 1 75.38 266 GLY A C 1
ATOM 2034 O O . GLY A 1 266 ? -0.916 6.891 10.344 1 75.38 266 GLY A O 1
ATOM 2035 N N . ALA A 1 267 ? 0.915 7.961 9.625 1 77.31 267 ALA A N 1
ATOM 2036 C CA . ALA A 1 267 ? 1.511 7.922 10.961 1 77.31 267 ALA A CA 1
ATOM 2037 C C . ALA A 1 267 ? 2.369 9.156 11.211 1 77.31 267 ALA A C 1
ATOM 2039 O O . ALA A 1 267 ? 2.984 9.695 10.289 1 77.31 267 ALA A O 1
ATOM 2040 N N . PRO A 1 268 ? 2.314 9.547 12.461 1 79.75 268 PRO A N 1
ATOM 2041 C CA . PRO A 1 268 ? 3.26 10.617 12.781 1 79.75 268 PRO A CA 1
ATOM 2042 C C . PRO A 1 268 ? 4.715 10.188 12.617 1 79.75 268 PRO A C 1
ATOM 2044 O O . PRO A 1 268 ? 5.004 8.992 12.523 1 79.75 268 PRO A O 1
ATOM 2047 N N . ALA A 1 269 ? 5.57 11.188 12.484 1 79.75 269 ALA A N 1
ATOM 2048 C CA . ALA A 1 269 ? 6.992 10.867 12.422 1 79.75 269 ALA A CA 1
ATOM 2049 C C . ALA A 1 269 ? 7.441 10.102 13.656 1 79.75 269 ALA A C 1
ATOM 2051 O O . ALA A 1 269 ? 6.98 10.383 14.773 1 79.75 269 ALA A O 1
ATOM 2052 N N . ARG A 1 270 ? 8.234 9.008 13.398 1 69.25 270 ARG A N 1
ATOM 2053 C CA . ARG A 1 270 ? 8.742 8.188 14.5 1 69.25 270 ARG A CA 1
ATOM 2054 C C . ARG A 1 270 ? 9.641 9 15.422 1 69.25 270 ARG A C 1
ATOM 2056 O O . ARG A 1 270 ? 10.445 9.805 14.953 1 69.25 270 ARG A O 1
ATOM 2063 N N . ARG A 1 271 ? 9.305 8.875 16.703 1 71.5 271 ARG A N 1
ATOM 2064 C CA . ARG A 1 271 ? 10.164 9.523 17.688 1 71.5 271 ARG A CA 1
ATOM 2065 C C . ARG A 1 271 ? 11.195 8.547 18.234 1 71.5 271 ARG A C 1
ATOM 2067 O O . ARG A 1 271 ? 10.906 7.363 18.406 1 71.5 271 ARG A O 1
ATOM 2074 N N . ILE A 1 272 ? 12.43 8.805 18.125 1 56.09 272 ILE A N 1
ATOM 2075 C CA . ILE A 1 272 ? 13.461 7.969 18.719 1 56.09 272 ILE A CA 1
ATOM 2076 C C . ILE A 1 272 ? 13.383 8.055 20.234 1 56.09 272 ILE A C 1
ATOM 2078 O O . ILE A 1 272 ? 13.328 9.148 20.797 1 56.09 272 ILE A O 1
ATOM 2082 N N . GLY A 1 273 ? 12.586 7.027 20.844 1 48.53 273 GLY A N 1
ATOM 2083 C CA . GLY A 1 273 ? 12.562 6.992 22.297 1 48.53 273 GLY A CA 1
ATOM 2084 C C . GLY A 1 273 ? 13.914 7.305 22.922 1 48.53 273 GLY A C 1
ATOM 2085 O O . GLY A 1 273 ? 14.953 6.871 22.422 1 48.53 273 GLY A O 1
ATOM 2086 N N . VAL A 1 274 ? 13.969 8.391 23.781 1 40.56 274 VAL A N 1
ATOM 2087 C CA . VAL A 1 274 ? 15.117 8.539 24.688 1 40.56 274 VAL A CA 1
ATOM 2088 C C . VAL A 1 274 ? 15.172 7.352 25.641 1 40.56 274 VAL A C 1
ATOM 2090 O O . VAL A 1 274 ? 14.133 6.836 26.062 1 40.56 274 VAL A O 1
ATOM 2093 N N . MET B 1 1 ? -21.469 -14.414 -42.406 1 28.91 1 MET B N 1
ATOM 2094 C CA . MET B 1 1 ? -22.594 -14.227 -41.5 1 28.91 1 MET B CA 1
ATOM 2095 C C . MET B 1 1 ? -22.141 -14.375 -40.062 1 28.91 1 MET B C 1
ATOM 2097 O O . MET B 1 1 ? -21.875 -15.492 -39.594 1 28.91 1 MET B O 1
ATOM 2101 N N . SER B 1 2 ? -21.266 -13.492 -39.438 1 33.94 2 SER B N 1
ATOM 2102 C CA . SER B 1 2 ? -20.375 -13.547 -38.312 1 33.94 2 SER B CA 1
ATOM 2103 C C . SER B 1 2 ? -21.156 -13.516 -37 1 33.94 2 SER B C 1
ATOM 2105 O O . SER B 1 2 ? -21.781 -12.508 -36.656 1 33.94 2 SER B O 1
ATOM 2107 N N . THR B 1 3 ? -21.609 -14.695 -36.531 1 35.75 3 THR B N 1
ATOM 2108 C CA . THR B 1 3 ? -22.516 -14.836 -35.375 1 35.75 3 THR B CA 1
ATOM 2109 C C . THR B 1 3 ? -21.891 -14.25 -34.125 1 35.75 3 THR B C 1
ATOM 2111 O O . THR B 1 3 ? -20.844 -14.711 -33.656 1 35.75 3 THR B O 1
ATOM 2114 N N . THR B 1 4 ? -22.156 -13.016 -33.812 1 34.69 4 THR B N 1
ATOM 2115 C CA . THR B 1 4 ? -21.719 -12.242 -32.625 1 34.69 4 THR B CA 1
ATOM 2116 C C . THR B 1 4 ? -22.172 -12.914 -31.344 1 34.69 4 THR B C 1
ATOM 2118 O O . THR B 1 4 ? -23.375 -13.016 -31.078 1 34.69 4 THR B O 1
ATOM 2121 N N . VAL B 1 5 ? -21.453 -13.906 -30.844 1 36.97 5 VAL B N 1
ATOM 2122 C CA . VAL B 1 5 ? -21.844 -14.586 -29.609 1 36.97 5 VAL B CA 1
ATOM 2123 C C . VAL B 1 5 ? -21.922 -13.586 -28.453 1 36.97 5 VAL B C 1
ATOM 2125 O O . VAL B 1 5 ? -20.938 -12.906 -28.156 1 36.97 5 VAL B O 1
ATOM 2128 N N . THR B 1 6 ? -23.062 -12.961 -28.234 1 36.28 6 THR B N 1
ATOM 2129 C CA . THR B 1 6 ? -23.359 -12.055 -27.125 1 36.28 6 THR B CA 1
ATOM 2130 C C . THR B 1 6 ? -23.031 -12.711 -25.781 1 36.28 6 THR B C 1
ATOM 2132 O O . THR B 1 6 ? -23.531 -13.805 -25.484 1 36.28 6 THR B O 1
ATOM 2135 N N . PRO B 1 7 ? -21.969 -12.359 -25.141 1 35.25 7 PRO B N 1
ATOM 2136 C CA . PRO B 1 7 ? -21.688 -13.023 -23.875 1 35.25 7 PRO B CA 1
ATOM 2137 C C . PRO B 1 7 ? -22.891 -13.008 -22.922 1 35.25 7 PRO B C 1
ATOM 2139 O O . PRO B 1 7 ? -23.734 -12.102 -23 1 35.25 7 PRO B O 1
ATOM 2142 N N . PRO B 1 8 ? -23.422 -14.203 -22.562 1 31.03 8 PRO B N 1
ATOM 2143 C CA . PRO B 1 8 ? -24.656 -14.227 -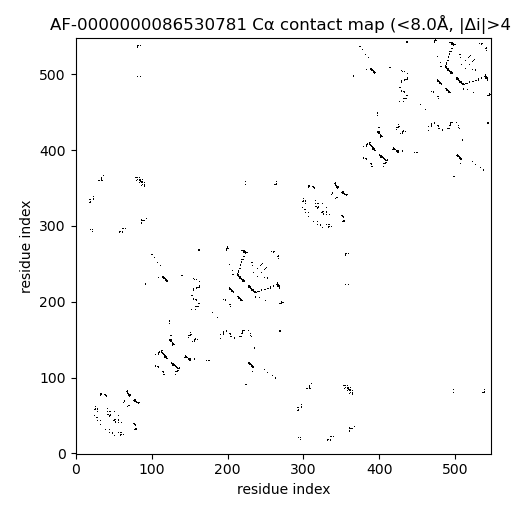21.781 1 31.03 8 PRO B CA 1
ATOM 2144 C C . PRO B 1 8 ? -24.672 -13.188 -20.672 1 31.03 8 PRO B C 1
ATOM 2146 O O . PRO B 1 8 ? -23.609 -12.75 -20.219 1 31.03 8 PRO B O 1
ATOM 2149 N N . ALA B 1 9 ? -25.734 -12.539 -20.531 1 35.38 9 ALA B N 1
ATOM 2150 C CA . ALA B 1 9 ? -26.172 -11.602 -19.5 1 35.38 9 ALA B CA 1
ATOM 2151 C C . ALA B 1 9 ? -25.797 -12.125 -18.109 1 35.38 9 ALA B C 1
ATOM 2153 O O . ALA B 1 9 ? -25.859 -13.328 -17.859 1 35.38 9 ALA B O 1
ATOM 2154 N N . SER B 1 10 ? -24.938 -11.445 -17.375 1 36.5 10 SER B N 1
ATOM 2155 C CA . SER B 1 10 ? -24.547 -11.695 -15.992 1 36.5 10 SER B CA 1
ATOM 2156 C C . SER B 1 10 ? -25.703 -12.273 -15.18 1 36.5 10 SER B C 1
ATOM 2158 O O . SER B 1 10 ? -26.75 -11.633 -15.039 1 36.5 10 SER B O 1
ATOM 2160 N N . ARG B 1 11 ? -26.016 -13.531 -15.242 1 35.16 11 ARG B N 1
ATOM 2161 C CA . ARG B 1 11 ? -27.047 -14.188 -14.438 1 35.16 11 ARG B CA 1
ATOM 2162 C C . ARG B 1 11 ? -27.172 -13.531 -13.07 1 35.16 11 ARG B C 1
ATOM 2164 O O . ARG B 1 11 ? -26.172 -13.172 -12.445 1 35.16 11 ARG B O 1
ATOM 2171 N N . ASP B 1 12 ? -28.25 -12.938 -12.703 1 36.53 12 ASP B N 1
ATOM 2172 C CA . ASP B 1 12 ? -28.781 -12.57 -11.391 1 36.53 12 ASP B CA 1
ATOM 2173 C C . ASP B 1 12 ? -28.422 -13.625 -10.344 1 36.53 12 ASP B C 1
ATOM 2175 O O . ASP B 1 12 ? -29.016 -14.703 -10.305 1 36.53 12 ASP B O 1
ATOM 2179 N N . ARG B 1 13 ? -27.234 -13.938 -10.094 1 39.06 13 ARG B N 1
ATOM 2180 C CA . ARG B 1 13 ? -26.906 -14.891 -9.039 1 39.06 13 ARG B CA 1
ATOM 2181 C C . ARG B 1 13 ? -27.922 -14.828 -7.91 1 39.06 13 ARG B C 1
ATOM 2183 O O . ARG B 1 13 ? -28.109 -13.781 -7.297 1 39.06 13 ARG B O 1
ATOM 2190 N N . GLU B 1 14 ? -28.875 -15.555 -7.863 1 42.66 14 GLU B N 1
ATOM 2191 C CA . GLU B 1 14 ? -29.828 -15.805 -6.793 1 42.66 14 GLU B CA 1
ATOM 2192 C C . GLU B 1 14 ? -29.172 -15.719 -5.422 1 42.66 14 GLU B C 1
ATOM 2194 O O . GLU B 1 14 ? -28.156 -16.375 -5.176 1 42.66 14 GLU B O 1
ATOM 2199 N N . SER B 1 15 ? -29.281 -14.594 -4.723 1 50.16 15 SER B N 1
ATOM 2200 C CA . SER B 1 15 ? -28.875 -14.445 -3.328 1 50.16 15 SER B CA 1
ATOM 2201 C C . SER B 1 15 ? -29.125 -15.734 -2.545 1 50.16 15 SER B C 1
ATOM 2203 O O . SER B 1 15 ? -30.203 -16.312 -2.617 1 50.16 15 SER B O 1
ATOM 2205 N N . SER B 1 16 ? -28.203 -16.516 -2.346 1 56.09 16 SER B N 1
ATOM 2206 C CA . SER B 1 16 ? -28.391 -17.672 -1.465 1 56.09 16 SER B CA 1
ATOM 2207 C C . SER B 1 16 ? -29.219 -17.281 -0.239 1 56.09 16 SER B C 1
ATOM 2209 O O . SER B 1 16 ? -29.219 -16.125 0.18 1 56.09 16 SER B O 1
ATOM 2211 N N . PRO B 1 17 ? -30.188 -18.016 0.111 1 57.25 17 PRO B N 1
ATOM 2212 C CA . PRO B 1 17 ? -31.031 -17.766 1.281 1 57.25 17 PRO B CA 1
ATOM 2213 C C . PRO B 1 17 ? -30.234 -17.219 2.471 1 57.25 17 PRO B C 1
ATOM 2215 O O . PRO B 1 17 ? -30.797 -16.516 3.312 1 57.25 17 PRO B O 1
ATOM 2218 N N . ASP B 1 18 ? -28.922 -17.359 2.455 1 66.88 18 ASP B N 1
ATOM 2219 C CA . ASP B 1 18 ? -28.109 -17.016 3.619 1 66.88 18 ASP B CA 1
ATOM 2220 C C . ASP B 1 18 ? -27.422 -15.664 3.42 1 66.88 18 ASP B C 1
ATOM 2222 O O . ASP B 1 18 ? -26.75 -15.172 4.32 1 66.88 18 ASP B O 1
ATOM 2226 N N . GLU B 1 19 ? -27.766 -15.047 2.391 1 76.69 19 GLU B N 1
ATOM 2227 C CA . GLU B 1 19 ? -27.078 -13.797 2.115 1 76.69 19 GLU B CA 1
ATOM 2228 C C . GLU B 1 19 ? -27.828 -12.602 2.682 1 76.69 19 GLU B C 1
ATOM 2230 O O . GLU B 1 19 ? -29.062 -12.531 2.568 1 76.69 19 GLU B O 1
ATOM 2235 N N . ILE B 1 20 ? -27.062 -11.82 3.373 1 90.81 20 ILE B N 1
ATOM 2236 C CA . ILE B 1 20 ? -27.609 -10.57 3.887 1 90.81 20 ILE B CA 1
ATOM 2237 C C . ILE B 1 20 ? -27.578 -9.5 2.797 1 90.81 20 ILE B C 1
ATOM 2239 O O . ILE B 1 20 ? -26.516 -8.914 2.529 1 90.81 20 ILE B O 1
ATOM 2243 N N . THR B 1 21 ? -28.703 -9.234 2.225 1 92.25 21 THR B N 1
ATOM 2244 C CA . THR B 1 21 ? -28.828 -8.359 1.067 1 92.25 21 THR B CA 1
ATOM 2245 C C . THR B 1 21 ? -28.281 -6.969 1.381 1 92.25 21 THR B C 1
ATOM 2247 O O . THR B 1 21 ? -27.578 -6.371 0.559 1 92.25 21 THR B O 1
ATOM 2250 N N . ALA B 1 22 ? -28.656 -6.484 2.537 1 93.19 22 ALA B N 1
ATOM 2251 C CA . ALA B 1 22 ? -28.203 -5.148 2.916 1 93.19 22 ALA B CA 1
ATOM 2252 C C . ALA B 1 22 ? -26.688 -5.07 2.953 1 93.19 22 ALA B C 1
ATOM 2254 O O . ALA B 1 22 ? -26.094 -4.066 2.541 1 93.19 22 ALA B O 1
ATOM 2255 N N . LEU B 1 23 ? -26.125 -6.078 3.457 1 95.31 23 LEU B N 1
ATOM 2256 C CA . LEU B 1 23 ? -24.672 -6.129 3.506 1 95.31 23 LEU B CA 1
ATOM 2257 C C . LEU B 1 23 ? -24.078 -6.223 2.104 1 95.31 23 LEU B C 1
ATOM 2259 O O . LEU B 1 23 ? -23.156 -5.484 1.763 1 95.31 23 LEU B O 1
ATOM 2263 N N . ALA B 1 24 ? -24.594 -7.055 1.343 1 94.81 24 ALA B N 1
ATOM 2264 C CA . ALA B 1 24 ? -24.125 -7.207 -0.029 1 94.81 24 ALA B CA 1
ATOM 2265 C C . ALA B 1 24 ? -24.219 -5.895 -0.795 1 94.81 24 ALA B C 1
ATOM 2267 O O . ALA B 1 24 ? -23.281 -5.5 -1.495 1 94.81 24 ALA B O 1
ATOM 2268 N N . ARG B 1 25 ? -25.266 -5.242 -0.668 1 95.19 25 ARG B N 1
ATOM 2269 C CA . ARG B 1 25 ? -25.469 -3.961 -1.337 1 95.19 25 ARG B CA 1
ATOM 2270 C C . ARG B 1 25 ? -24.484 -2.908 -0.818 1 95.19 25 ARG B C 1
ATOM 2272 O O . ARG B 1 25 ? -23.953 -2.115 -1.595 1 95.19 25 ARG B O 1
ATOM 2279 N N . GLY B 1 26 ? -24.328 -2.889 0.48 1 96.62 26 GLY B N 1
ATOM 2280 C CA . GLY B 1 26 ? -23.359 -1.964 1.052 1 96.62 26 GLY B CA 1
ATOM 2281 C C . GLY B 1 26 ? -21.953 -2.16 0.513 1 96.62 26 GLY B C 1
ATOM 2282 O O . GLY B 1 26 ? -21.266 -1.188 0.216 1 96.62 26 GLY B O 1
ATOM 2283 N N . LEU B 1 27 ? -21.594 -3.395 0.403 1 95.31 27 LEU B N 1
ATOM 2284 C CA . LEU B 1 27 ? -20.281 -3.725 -0.127 1 95.31 27 LEU B CA 1
ATOM 2285 C C . LEU B 1 27 ? -20.172 -3.328 -1.597 1 95.31 27 LEU B C 1
ATOM 2287 O O . LEU B 1 27 ? -19.125 -2.871 -2.045 1 95.31 27 LEU B O 1
ATOM 2291 N N . ALA B 1 28 ? -21.203 -3.492 -2.32 1 94.81 28 ALA B N 1
ATOM 2292 C CA . ALA B 1 28 ? -21.234 -3.076 -3.721 1 94.81 28 ALA B CA 1
ATOM 2293 C C . ALA B 1 28 ? -21.062 -1.565 -3.848 1 94.81 28 ALA B C 1
ATOM 2295 O O . ALA B 1 28 ? -20.312 -1.093 -4.711 1 94.81 28 ALA B O 1
ATOM 2296 N N . VAL B 1 29 ? -21.719 -0.835 -3.053 1 95.94 29 VAL B N 1
ATOM 2297 C CA . VAL B 1 29 ? -21.609 0.62 -3.045 1 95.94 29 VAL B CA 1
ATOM 2298 C C . VAL B 1 29 ? -20.172 1.025 -2.715 1 95.94 29 VAL B C 1
ATOM 2300 O O . VAL B 1 29 ? -19.609 1.898 -3.373 1 95.94 29 VAL B O 1
ATOM 2303 N N . LEU B 1 30 ? -19.641 0.385 -1.732 1 94.56 30 LEU B N 1
ATOM 2304 C CA . LEU B 1 30 ? -18.266 0.651 -1.327 1 94.56 30 LEU B CA 1
ATOM 2305 C C . LEU B 1 30 ? -17.312 0.436 -2.492 1 94.56 30 LEU B C 1
ATOM 2307 O O . LEU B 1 30 ? -16.438 1.277 -2.756 1 94.56 30 LEU B O 1
ATOM 2311 N N . ARG B 1 31 ? -17.469 -0.608 -3.193 1 92.69 31 ARG B N 1
ATOM 2312 C CA . ARG B 1 31 ? -16.625 -0.934 -4.336 1 92.69 31 ARG B CA 1
ATOM 2313 C C . ARG B 1 31 ? -16.797 0.089 -5.453 1 92.69 31 ARG B C 1
ATOM 2315 O O . ARG B 1 31 ? -15.828 0.452 -6.121 1 92.69 31 ARG B O 1
ATOM 2322 N N . ARG B 1 32 ? -17.953 0.473 -5.637 1 93.44 32 ARG B N 1
ATOM 2323 C CA . ARG B 1 32 ? -18.203 1.45 -6.691 1 93.44 32 ARG B CA 1
ATOM 2324 C C . ARG B 1 32 ? -17.5 2.773 -6.387 1 93.44 32 ARG B C 1
ATOM 2326 O O . ARG B 1 32 ? -16.938 3.404 -7.277 1 93.44 32 ARG B O 1
ATOM 2333 N N . ILE B 1 33 ? -17.562 3.16 -5.203 1 93.88 33 ILE B N 1
ATOM 2334 C CA . ILE B 1 33 ? -16.891 4.395 -4.816 1 93.88 33 ILE B CA 1
ATOM 2335 C C . ILE B 1 33 ? -15.383 4.234 -4.988 1 93.88 33 ILE B C 1
ATOM 2337 O O . ILE B 1 33 ? -14.703 5.145 -5.473 1 93.88 33 ILE B O 1
ATOM 2341 N N . ALA B 1 34 ? -14.93 3.1 -4.586 1 89.25 34 ALA B N 1
ATOM 2342 C CA . ALA B 1 34 ? -13.5 2.82 -4.734 1 89.25 34 ALA B CA 1
ATOM 2343 C C . ALA B 1 34 ? -13.078 2.885 -6.199 1 89.25 34 ALA B C 1
ATOM 2345 O O . ALA B 1 34 ? -11.969 3.32 -6.512 1 89.25 34 ALA B O 1
ATOM 2346 N N . ALA B 1 35 ? -13.914 2.51 -7.039 1 88.56 35 ALA B N 1
ATOM 2347 C CA . ALA B 1 35 ? -13.602 2.414 -8.461 1 88.56 35 ALA B CA 1
ATOM 2348 C C . ALA B 1 35 ? -13.711 3.777 -9.141 1 88.56 35 ALA B C 1
ATOM 2350 O O . ALA B 1 35 ? -13.219 3.963 -10.258 1 88.56 35 ALA B O 1
ATOM 2351 N N . ALA B 1 36 ? -14.297 4.699 -8.5 1 89.62 36 ALA B N 1
ATOM 2352 C CA . ALA B 1 36 ? -14.523 6.02 -9.094 1 89.62 36 ALA B CA 1
ATOM 2353 C C . ALA B 1 36 ? -13.242 6.855 -9.062 1 89.62 36 ALA B C 1
ATOM 2355 O O . ALA B 1 36 ? -12.422 6.715 -8.148 1 89.62 36 ALA B O 1
ATOM 2356 N N . ASP B 1 37 ? -13.094 7.734 -10 1 83.38 37 ASP B N 1
ATOM 2357 C CA . ASP B 1 37 ? -11.922 8.602 -10.102 1 83.38 37 ASP B CA 1
ATOM 2358 C C . ASP B 1 37 ? -12.18 9.945 -9.422 1 83.38 37 ASP B C 1
ATOM 2360 O O . ASP B 1 37 ? -11.312 10.828 -9.438 1 83.38 37 ASP B O 1
ATOM 2364 N N . ALA B 1 38 ? -13.344 10.102 -9 1 86.44 38 ALA B N 1
ATOM 2365 C CA . ALA B 1 38 ? -13.75 11.328 -8.312 1 86.44 38 ALA B CA 1
ATOM 2366 C C . ALA B 1 38 ? -14.812 11.039 -7.254 1 86.44 38 ALA B C 1
ATOM 2368 O O . ALA B 1 38 ? -15.406 9.953 -7.242 1 86.44 38 ALA B O 1
ATOM 2369 N N . PRO B 1 39 ? -14.992 11.953 -6.324 1 89.81 39 PRO B N 1
ATOM 2370 C CA . PRO B 1 39 ? -16.062 11.766 -5.344 1 89.81 39 PRO B CA 1
ATOM 2371 C C . PRO B 1 39 ? -17.422 11.469 -5.996 1 89.81 39 PRO B C 1
ATOM 2373 O O . PRO B 1 39 ? -17.719 12.016 -7.055 1 89.81 39 PRO B O 1
ATOM 2376 N N . VAL B 1 40 ? -18.219 10.648 -5.363 1 93.94 40 VAL B N 1
ATOM 2377 C CA . VAL B 1 40 ? -19.453 10.156 -5.984 1 93.94 40 VAL B CA 1
ATOM 2378 C C . VAL B 1 40 ? -20.656 10.578 -5.148 1 93.94 40 VAL B C 1
ATOM 2380 O O . VAL B 1 40 ? -20.594 10.57 -3.914 1 93.94 40 VAL B O 1
ATOM 2383 N N . SER B 1 41 ? -21.703 10.914 -5.805 1 96 41 SER B N 1
ATOM 2384 C CA . SER B 1 41 ? -22.938 11.297 -5.133 1 96 41 SER B CA 1
ATOM 2385 C C . SER B 1 41 ? -23.906 10.117 -5.031 1 96 41 SER B C 1
ATOM 2387 O O . SER B 1 41 ? -23.75 9.117 -5.727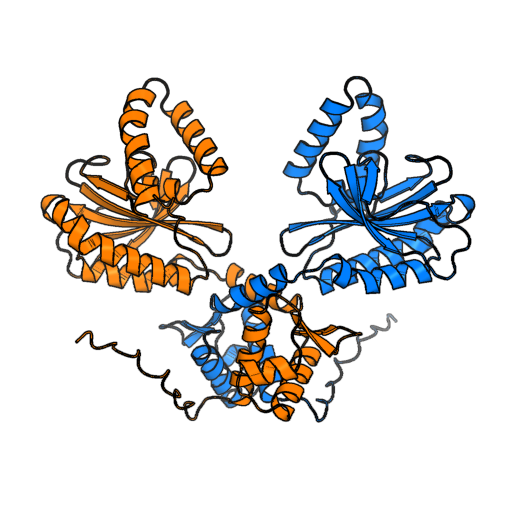 1 96 41 SER B O 1
ATOM 2389 N N . ASN B 1 42 ? -24.953 10.289 -4.188 1 96.12 42 ASN B N 1
ATOM 2390 C CA . ASN B 1 42 ? -26 9.273 -4.074 1 96.12 42 ASN B CA 1
ATOM 2391 C C . ASN B 1 42 ? -26.688 9.031 -5.414 1 96.12 42 ASN B C 1
ATOM 2393 O O . ASN B 1 42 ? -27.031 7.895 -5.746 1 96.12 42 ASN B O 1
ATOM 2397 N N . ARG B 1 43 ? -26.859 10.055 -6.113 1 95.75 43 ARG B N 1
ATOM 2398 C CA . ARG B 1 43 ? -27.484 9.93 -7.422 1 95.75 43 ARG B CA 1
ATOM 2399 C C . ARG B 1 43 ? -26.656 9.07 -8.359 1 95.75 43 ARG B C 1
ATOM 2401 O O . ARG B 1 43 ? -27.172 8.148 -9 1 95.75 43 ARG B O 1
ATOM 2408 N N . GLU B 1 44 ? -25.438 9.336 -8.453 1 96.06 44 GLU B N 1
ATOM 2409 C CA . GLU B 1 44 ? -24.516 8.57 -9.297 1 96.06 44 GLU B CA 1
ATOM 2410 C C . GLU B 1 44 ? -24.438 7.117 -8.836 1 96.06 44 GLU B C 1
ATOM 2412 O O . GLU B 1 44 ? -24.375 6.203 -9.664 1 96.06 44 GLU B O 1
ATOM 2417 N N . LEU B 1 45 ? -24.469 6.926 -7.566 1 96.75 45 LEU B N 1
ATOM 2418 C CA . LEU B 1 45 ? -24.406 5.57 -7.031 1 96.75 45 LEU B CA 1
ATOM 2419 C C . LEU B 1 45 ? -25.656 4.777 -7.414 1 96.75 45 LEU B C 1
ATOM 2421 O O . LEU B 1 45 ? -25.562 3.586 -7.719 1 96.75 45 LEU B O 1
ATOM 2425 N N . THR B 1 46 ? -26.766 5.445 -7.379 1 97.19 46 THR B N 1
ATOM 2426 C CA . THR B 1 46 ? -28 4.805 -7.809 1 97.19 46 THR B CA 1
ATOM 2427 C C . THR B 1 46 ? -27.906 4.352 -9.258 1 97.19 46 THR B C 1
ATOM 2429 O O . THR B 1 46 ? -28.266 3.217 -9.594 1 97.19 46 THR B O 1
ATOM 2432 N N . GLU B 1 47 ? -27.359 5.141 -10.055 1 96.25 47 GLU B N 1
ATOM 2433 C CA . GLU B 1 47 ? -27.203 4.84 -11.477 1 96.25 47 GLU B CA 1
ATOM 2434 C C . GLU B 1 47 ? -26.203 3.709 -11.695 1 96.25 47 GLU B C 1
ATOM 2436 O O . GLU B 1 47 ? -26.453 2.801 -12.492 1 96.25 47 GLU B O 1
ATOM 2441 N N . LEU B 1 48 ? -25.203 3.727 -10.938 1 92.12 48 LEU B N 1
ATOM 2442 C CA . LEU B 1 48 ? -24.109 2.799 -11.148 1 92.12 48 LEU B CA 1
ATOM 2443 C C . LEU B 1 48 ? -24.438 1.424 -10.578 1 92.12 48 LEU B C 1
ATOM 2445 O O . LEU B 1 48 ? -23.953 0.407 -11.078 1 92.12 48 LEU B O 1
ATOM 2449 N N . THR B 1 49 ? -25.234 1.332 -9.578 1 94 49 THR B N 1
ATOM 2450 C CA . THR B 1 49 ? -25.453 0.066 -8.883 1 94 49 THR B CA 1
ATOM 2451 C C . THR B 1 49 ? -26.828 -0.498 -9.188 1 94 49 THR B C 1
ATOM 2453 O O . THR B 1 49 ? -27.078 -1.687 -8.984 1 94 49 THR B O 1
ATOM 2456 N N . GLY B 1 50 ? -27.703 0.367 -9.586 1 95.75 50 GLY B N 1
ATOM 2457 C CA . GLY B 1 50 ? -29.094 -0.035 -9.781 1 95.75 50 GLY B CA 1
ATOM 2458 C C . GLY B 1 50 ? -29.875 -0.119 -8.484 1 95.75 50 GLY B C 1
ATOM 2459 O O . GLY B 1 50 ? -31.031 -0.534 -8.477 1 95.75 50 GLY B O 1
ATOM 2460 N N . ILE B 1 51 ? -29.344 0.228 -7.383 1 95.38 51 ILE B N 1
ATOM 2461 C CA . ILE B 1 51 ? -30 0.258 -6.082 1 95.38 51 ILE B CA 1
ATOM 2462 C C . ILE B 1 51 ? -30.828 1.537 -5.953 1 95.38 51 ILE B C 1
ATOM 2464 O O . ILE B 1 51 ? -30.344 2.627 -6.273 1 95.38 51 ILE B O 1
ATOM 2468 N N . PRO B 1 52 ? -32.062 1.414 -5.477 1 95.81 52 PRO B N 1
ATOM 2469 C CA . PRO B 1 52 ? -32.906 2.602 -5.359 1 95.81 52 PRO B CA 1
ATOM 2470 C C . PRO B 1 52 ? -32.312 3.67 -4.449 1 95.81 52 PRO B C 1
ATOM 2472 O O . PRO B 1 52 ? -31.672 3.344 -3.439 1 95.81 52 PRO B O 1
ATOM 2475 N N . LYS B 1 53 ? -32.625 4.938 -4.73 1 95.5 53 LYS B N 1
ATOM 2476 C CA . LYS B 1 53 ? -31.984 6.094 -4.098 1 95.5 53 LYS B CA 1
ATOM 2477 C C . LYS B 1 53 ? -32.188 6.082 -2.588 1 95.5 53 LYS B C 1
ATOM 2479 O O . LYS B 1 53 ? -31.266 6.309 -1.816 1 95.5 53 LYS B O 1
ATOM 2484 N N . PRO B 1 54 ? -33.375 5.812 -2.08 1 94.62 54 PRO B N 1
ATOM 2485 C CA . PRO B 1 54 ? -33.562 5.805 -0.624 1 94.62 54 PRO B CA 1
ATOM 2486 C C . PRO B 1 54 ? -32.656 4.77 0.062 1 94.62 54 PRO B C 1
ATOM 2488 O O . PRO B 1 54 ? -32.156 5.016 1.163 1 94.62 54 PRO B O 1
ATOM 2491 N N . THR B 1 55 ? -32.5 3.664 -0.601 1 94.75 55 THR B N 1
ATOM 2492 C CA . THR B 1 55 ? -31.641 2.617 -0.06 1 94.75 55 THR B CA 1
ATOM 2493 C C . THR B 1 55 ? -30.188 3.039 -0.112 1 94.75 55 THR B C 1
ATOM 2495 O O . THR B 1 55 ? -29.438 2.85 0.855 1 94.75 55 THR B O 1
ATOM 2498 N N . VAL B 1 56 ? -29.781 3.68 -1.206 1 96.62 56 VAL B N 1
ATOM 2499 C CA . VAL B 1 56 ? -28.406 4.164 -1.348 1 96.62 56 VAL B CA 1
ATOM 2500 C C . VAL B 1 56 ? -28.109 5.188 -0.256 1 96.62 56 VAL B C 1
ATOM 2502 O O . VAL B 1 56 ? -27.031 5.152 0.355 1 96.62 56 VAL B O 1
ATOM 2505 N N . SER B 1 57 ? -29.016 5.984 -0.051 1 95.62 57 SER B N 1
ATOM 2506 C CA . SER B 1 57 ? -28.812 7.027 0.951 1 95.62 57 SER B CA 1
ATOM 2507 C C . SER B 1 57 ? -28.609 6.43 2.338 1 95.62 57 SER B C 1
ATOM 2509 O O . SER B 1 57 ? -27.75 6.887 3.092 1 95.62 57 SER B O 1
ATOM 2511 N N . ARG B 1 58 ? -29.359 5.434 2.674 1 96.19 58 ARG B N 1
ATOM 2512 C CA . ARG B 1 58 ? -29.188 4.77 3.961 1 96.19 58 ARG B CA 1
ATOM 2513 C C . ARG B 1 58 ? -27.844 4.035 4.027 1 96.19 58 ARG B C 1
ATOM 2515 O O . ARG B 1 58 ? -27.203 4.004 5.074 1 96.19 58 ARG B O 1
ATOM 2522 N N . ILE B 1 59 ? -27.531 3.467 2.947 1 96.5 59 ILE B N 1
ATOM 2523 C CA . ILE B 1 59 ? -26.266 2.75 2.875 1 96.5 59 ILE B CA 1
ATOM 2524 C C . ILE B 1 59 ? -25.109 3.723 3.098 1 96.5 59 ILE B C 1
ATOM 2526 O O . ILE B 1 59 ? -24.25 3.479 3.936 1 96.5 59 ILE B O 1
ATOM 2530 N N . THR B 1 60 ? -25.109 4.84 2.33 1 96.12 60 THR B N 1
ATOM 2531 C CA . THR B 1 60 ? -24.016 5.793 2.453 1 96.12 60 THR B CA 1
ATOM 2532 C C . THR B 1 60 ? -23.984 6.398 3.852 1 96.12 60 THR B C 1
ATOM 2534 O O . THR B 1 60 ? -22.906 6.629 4.406 1 96.12 60 THR B O 1
ATOM 2537 N N . ALA B 1 61 ? -25.125 6.637 4.402 1 95.19 61 ALA B N 1
ATOM 2538 C CA . ALA B 1 61 ? -25.172 7.145 5.773 1 95.19 61 ALA B CA 1
ATOM 2539 C C . ALA B 1 61 ? -24.547 6.148 6.746 1 95.19 61 ALA B C 1
ATOM 2541 O O . ALA B 1 61 ? -23.812 6.539 7.652 1 95.19 61 ALA B O 1
ATOM 2542 N N . THR B 1 62 ? -24.859 4.922 6.598 1 95.38 62 THR B N 1
ATOM 2543 C CA . THR B 1 62 ? -24.312 3.877 7.449 1 95.38 62 THR B CA 1
ATOM 2544 C C . THR B 1 62 ? -22.797 3.771 7.266 1 95.38 62 THR B C 1
ATOM 2546 O O . THR B 1 62 ? -22.062 3.627 8.242 1 95.38 62 THR B O 1
ATOM 2549 N N . LEU B 1 63 ? -22.359 3.852 6.055 1 95.62 63 LEU B N 1
ATOM 2550 C CA . LEU B 1 63 ? -20.938 3.781 5.762 1 95.62 63 LEU B CA 1
ATOM 2551 C C . LEU B 1 63 ? -20.203 4.977 6.359 1 95.62 63 LEU B C 1
ATOM 2553 O O . LEU B 1 63 ? -19.047 4.848 6.801 1 95.62 63 LEU B O 1
ATOM 2557 N N . VAL B 1 64 ? -20.812 6.121 6.328 1 91.75 64 VAL B N 1
ATOM 2558 C CA . VAL B 1 64 ? -20.25 7.309 6.953 1 91.75 64 VAL B CA 1
ATOM 2559 C C . VAL B 1 64 ? -20.172 7.109 8.469 1 91.75 64 VAL B C 1
ATOM 2561 O O . VAL B 1 64 ? -19.125 7.336 9.078 1 91.75 64 VAL B O 1
ATOM 2564 N N . SER B 1 65 ? -21.234 6.641 9 1 92.31 65 SER B N 1
ATOM 2565 C CA . SER B 1 65 ? -21.281 6.426 10.445 1 92.31 65 SER B CA 1
ATOM 2566 C C . SER B 1 65 ? -20.266 5.387 10.891 1 92.31 65 SER B C 1
ATOM 2568 O O . SER B 1 65 ? -19.688 5.504 11.969 1 92.31 65 SER B O 1
ATOM 2570 N N . ALA B 1 66 ? -20.031 4.438 10.07 1 91.62 66 ALA B N 1
ATOM 2571 C CA . ALA B 1 66 ? -19.078 3.367 10.375 1 91.62 66 ALA B CA 1
ATOM 2572 C C . ALA B 1 66 ? -17.641 3.807 10.094 1 91.62 66 ALA B C 1
ATOM 2574 O O . ALA B 1 66 ? -16.703 3.064 10.367 1 91.62 66 ALA B O 1
ATOM 2575 N N . GLY B 1 67 ? -17.438 4.93 9.414 1 88.06 67 GLY B N 1
ATOM 2576 C CA . GLY B 1 67 ? -16.109 5.492 9.219 1 88.06 67 GLY B CA 1
ATOM 2577 C C . GLY B 1 67 ? -15.469 5.074 7.91 1 88.06 67 GLY B C 1
ATOM 2578 O O . GLY B 1 67 ? -14.273 5.273 7.707 1 88.06 67 GLY B O 1
ATOM 2579 N N . PHE B 1 68 ? -16.234 4.5 7 1 91.75 68 PHE B N 1
ATOM 2580 C CA . PHE B 1 68 ? -15.656 4.039 5.742 1 91.75 68 PHE B CA 1
ATOM 2581 C C . PHE B 1 68 ? -15.758 5.121 4.672 1 91.75 68 PHE B C 1
ATOM 2583 O O . PHE B 1 68 ? -15.023 5.094 3.684 1 91.75 68 PHE B O 1
ATOM 2590 N N . LEU B 1 69 ? -16.75 6.035 4.887 1 90.69 69 LEU B N 1
ATOM 2591 C CA . LEU B 1 69 ? -16.938 7.137 3.951 1 90.69 69 LEU B CA 1
ATOM 2592 C C . LEU B 1 69 ? -16.875 8.477 4.672 1 90.69 69 LEU B C 1
ATOM 2594 O O . LEU B 1 69 ? -17.219 8.57 5.852 1 90.69 69 LEU B O 1
ATOM 2598 N N . PHE B 1 70 ? -16.359 9.406 3.99 1 85.75 70 PHE B N 1
ATOM 2599 C CA . PHE B 1 70 ? -16.438 10.805 4.383 1 85.75 70 PHE B CA 1
ATOM 2600 C C . PHE B 1 70 ? -17.281 11.609 3.4 1 85.75 70 PHE B C 1
ATOM 2602 O O . PHE B 1 70 ? -17.078 11.516 2.188 1 85.75 70 PHE B O 1
ATOM 2609 N N . GLN B 1 71 ? -18.234 12.195 3.924 1 87.69 71 GLN B N 1
ATOM 2610 C CA . GLN B 1 71 ? -19.047 13.086 3.098 1 87.69 71 GLN B CA 1
ATOM 2611 C C . GLN B 1 71 ? -18.406 14.469 2.984 1 87.69 71 GLN B C 1
ATOM 2613 O O . GLN B 1 71 ? -18.172 15.133 3.996 1 87.69 71 GLN B O 1
ATOM 2618 N N . LEU B 1 72 ? -18.125 14.836 1.807 1 81.12 72 LEU B N 1
ATOM 2619 C CA . LEU B 1 72 ? -17.516 16.141 1.592 1 81.12 72 LEU B CA 1
ATOM 2620 C C . LEU B 1 72 ? -18.484 17.266 1.943 1 81.12 72 LEU B C 1
ATOM 2622 O O . LEU B 1 72 ? -19.672 17.188 1.629 1 81.12 72 LEU B O 1
ATOM 2626 N N . PRO B 1 73 ? -18.062 18.234 2.68 1 74.81 73 PRO B N 1
ATOM 2627 C CA . PRO B 1 73 ? -18.953 19.281 3.203 1 74.81 73 PRO B CA 1
ATOM 2628 C C . PRO B 1 73 ? -19.719 20 2.105 1 74.81 73 PRO B C 1
ATOM 2630 O O . PRO B 1 73 ? -20.906 20.281 2.27 1 74.81 73 PRO B O 1
ATOM 2633 N N . ASP B 1 74 ? -19.156 20.422 0.935 1 70.38 74 ASP B N 1
ATOM 2634 C CA . ASP B 1 74 ? -19.812 21.297 -0.034 1 70.38 74 ASP B CA 1
ATOM 2635 C C . ASP B 1 74 ? -20.406 20.484 -1.188 1 70.38 74 ASP B C 1
ATOM 2637 O O . ASP B 1 74 ? -20.844 21.047 -2.188 1 70.38 74 ASP B O 1
ATOM 2641 N N . SER B 1 75 ? -20.5 19.234 -1.147 1 70.88 75 SER B N 1
ATOM 2642 C CA . SER B 1 75 ? -20.938 18.578 -2.373 1 70.88 75 SER B CA 1
ATOM 2643 C C . SER B 1 75 ? -21.766 17.344 -2.068 1 70.88 75 SER B C 1
ATOM 2645 O O . SER B 1 75 ? -22.406 16.781 -2.961 1 70.88 75 SER B O 1
ATOM 2647 N N . GLU B 1 76 ? -22.062 17 -0.845 1 85.69 76 GLU B N 1
ATOM 2648 C CA . GLU B 1 76 ? -22.75 15.766 -0.472 1 85.69 76 GLU B CA 1
ATOM 2649 C C . GLU B 1 76 ? -22.141 14.555 -1.179 1 85.69 76 GLU B C 1
ATOM 2651 O O . GLU B 1 76 ? -22.859 13.633 -1.571 1 85.69 76 GLU B O 1
ATOM 2656 N N . ARG B 1 77 ? -21.016 14.664 -1.72 1 91.62 77 ARG B N 1
ATOM 2657 C CA . ARG B 1 77 ? -20.297 13.57 -2.367 1 91.62 77 ARG B CA 1
ATOM 2658 C C . ARG B 1 77 ? -19.422 12.812 -1.367 1 91.62 77 ARG B C 1
ATOM 2660 O O . ARG B 1 77 ? -19.125 13.328 -0.287 1 91.62 77 ARG B O 1
ATOM 2667 N N . PHE B 1 78 ? -19.172 11.633 -1.793 1 91.81 78 PHE B N 1
ATOM 2668 C CA . PHE B 1 78 ? -18.516 10.75 -0.84 1 91.81 78 PHE B CA 1
ATOM 2669 C C . PHE B 1 78 ? -17.156 10.305 -1.36 1 91.81 78 PHE B C 1
ATOM 2671 O O . PHE B 1 78 ? -16.984 10.086 -2.562 1 91.81 78 PHE B O 1
ATOM 2678 N N . VAL B 1 79 ? -16.219 10.156 -0.429 1 87.5 79 VAL B N 1
ATOM 2679 C CA . VAL B 1 79 ? -14.922 9.547 -0.68 1 87.5 79 VAL B CA 1
ATOM 2680 C C . VAL B 1 79 ? -14.633 8.484 0.379 1 87.5 79 VAL B C 1
ATOM 2682 O O . VAL B 1 79 ? -15.242 8.484 1.45 1 87.5 79 VAL B O 1
ATOM 2685 N N . LEU B 1 80 ? -13.727 7.605 0.016 1 88.19 80 LEU B N 1
ATOM 2686 C CA . LEU B 1 80 ? -13.297 6.613 0.993 1 88.19 80 LEU B CA 1
ATOM 2687 C C . LEU B 1 80 ? -12.461 7.254 2.088 1 88.19 80 LEU B C 1
ATOM 2689 O O . LEU B 1 80 ? -11.82 8.281 1.862 1 88.19 80 LEU B O 1
ATOM 2693 N N . THR B 1 81 ? -12.516 6.605 3.277 1 82.81 81 THR B N 1
ATOM 2694 C CA . THR B 1 81 ? -11.633 7.031 4.355 1 82.81 81 THR B CA 1
ATOM 2695 C C . THR B 1 81 ? -10.445 6.078 4.492 1 82.81 81 THR B C 1
ATOM 2697 O O . THR B 1 81 ? -10.398 5.047 3.822 1 82.81 81 THR B O 1
ATOM 2700 N N . ALA B 1 82 ? -9.547 6.355 5.438 1 77.62 82 ALA B N 1
ATOM 2701 C CA . ALA B 1 82 ? -8.344 5.562 5.66 1 77.62 82 ALA B CA 1
ATOM 2702 C C . ALA B 1 82 ? -8.68 4.207 6.277 1 77.62 82 ALA B C 1
ATOM 2704 O O . ALA B 1 82 ? -7.832 3.314 6.332 1 77.62 82 ALA B O 1
ATOM 2705 N N . SER B 1 83 ? -9.922 4.074 6.648 1 82.06 83 SER B N 1
ATOM 2706 C CA . SER B 1 83 ? -10.336 2.793 7.207 1 82.06 83 SER B CA 1
ATOM 2707 C C . SER B 1 83 ? -10.07 1.65 6.23 1 82.06 83 SER B C 1
ATOM 2709 O O . SER B 1 83 ? -9.789 0.525 6.648 1 82.06 83 SER B O 1
ATOM 2711 N N . VAL B 1 84 ? -10.094 1.942 5 1 86.69 84 VAL B N 1
ATOM 2712 C CA . VAL B 1 84 ? -9.875 0.894 4.008 1 86.69 84 VAL B CA 1
ATOM 2713 C C . VAL B 1 84 ? -8.398 0.493 4 1 86.69 84 VAL B C 1
ATOM 2715 O O . VAL B 1 84 ? -8.055 -0.632 3.629 1 86.69 84 VAL B O 1
ATOM 2718 N N . LEU B 1 85 ? -7.539 1.364 4.398 1 77.44 85 LEU B N 1
ATOM 2719 C CA . LEU B 1 85 ? -6.129 1.024 4.527 1 77.44 85 LEU B CA 1
ATOM 2720 C C . LEU B 1 85 ? -5.914 0.005 5.645 1 77.44 85 LEU B C 1
ATOM 2722 O O . LEU B 1 85 ? -5.051 -0.868 5.535 1 77.44 85 LEU B O 1
ATOM 2726 N N . GLU B 1 86 ? -6.688 0.183 6.703 1 77.75 86 GLU B N 1
ATOM 2727 C CA . GLU B 1 86 ? -6.617 -0.792 7.785 1 77.75 86 GLU B CA 1
ATOM 2728 C C . GLU B 1 86 ? -6.934 -2.197 7.285 1 77.75 86 GLU B C 1
ATOM 2730 O O . GLU B 1 86 ? -6.281 -3.166 7.684 1 77.75 86 GLU B O 1
ATOM 2735 N N . LEU B 1 87 ? -7.871 -2.273 6.477 1 85.25 87 LEU B N 1
ATOM 2736 C CA . LEU B 1 87 ? -8.234 -3.561 5.898 1 85.25 87 LEU B CA 1
ATOM 2737 C C . LEU B 1 87 ? -7.098 -4.125 5.059 1 85.25 87 LEU B C 1
ATOM 2739 O O . LEU B 1 87 ? -6.742 -5.301 5.191 1 85.25 87 LEU B O 1
ATOM 2743 N N . SER B 1 88 ? -6.562 -3.26 4.207 1 79.5 88 SER B N 1
ATOM 2744 C CA . SER B 1 88 ? -5.477 -3.713 3.342 1 79.5 88 SER B CA 1
ATOM 2745 C C . SER B 1 88 ? -4.254 -4.125 4.156 1 79.5 88 SER B C 1
ATOM 2747 O O . SER B 1 88 ? -3.562 -5.082 3.809 1 79.5 88 SER B O 1
ATOM 2749 N N . HIS B 1 89 ? -3.998 -3.406 5.254 1 75.31 89 HIS B N 1
ATOM 2750 C CA . HIS B 1 89 ? -2.9 -3.773 6.141 1 75.31 89 HIS B CA 1
ATOM 2751 C C . HIS B 1 89 ? -3.133 -5.145 6.77 1 75.31 89 HIS B C 1
ATOM 2753 O O . HIS B 1 89 ? -2.203 -5.945 6.879 1 75.31 89 HIS B O 1
ATOM 2759 N N . GLY B 1 90 ? -4.27 -5.359 7.152 1 78.62 90 GLY B N 1
ATOM 2760 C CA . GLY B 1 90 ? -4.617 -6.672 7.676 1 78.62 90 GLY B CA 1
ATOM 2761 C C . GLY B 1 90 ? -4.402 -7.789 6.676 1 78.62 90 GLY B C 1
ATOM 2762 O O . GLY B 1 90 ? -3.834 -8.828 7.016 1 78.62 90 GLY B O 1
ATOM 2763 N N . PHE B 1 91 ? -4.871 -7.496 5.523 1 81.56 91 PHE B N 1
ATOM 2764 C CA . PHE B 1 91 ? -4.645 -8.445 4.445 1 81.56 91 PHE B CA 1
ATOM 2765 C C . PHE B 1 91 ? -3.158 -8.742 4.285 1 81.56 91 PHE B C 1
ATOM 2767 O O . PHE B 1 91 ? -2.754 -9.906 4.23 1 81.56 91 PHE B O 1
ATOM 2774 N N . LEU B 1 92 ? -2.383 -7.738 4.312 1 71.81 92 LEU B N 1
ATOM 2775 C CA . LEU B 1 92 ? -0.954 -7.879 4.051 1 71.81 92 LEU B CA 1
ATOM 2776 C C . LEU B 1 92 ? -0.252 -8.555 5.227 1 71.81 92 LEU B C 1
ATOM 2778 O O . LEU B 1 92 ? 0.715 -9.297 5.031 1 71.81 92 LEU B O 1
ATOM 2782 N N . ARG B 1 93 ? -0.704 -8.281 6.309 1 71.44 93 ARG B N 1
ATOM 2783 C CA . ARG B 1 93 ? -0.136 -8.883 7.512 1 71.44 93 ARG B CA 1
ATOM 2784 C C . ARG B 1 93 ? -0.3 -10.398 7.496 1 71.44 93 ARG B C 1
ATOM 2786 O O . ARG B 1 93 ? 0.589 -11.133 7.938 1 71.44 93 ARG B O 1
ATOM 2793 N N . ASN B 1 94 ? -1.438 -10.797 7.031 1 73.5 94 ASN B N 1
ATOM 2794 C CA . ASN B 1 94 ? -1.731 -12.227 7.031 1 73.5 94 ASN B CA 1
ATOM 2795 C C . ASN B 1 94 ? -1.496 -12.852 5.656 1 73.5 94 ASN B C 1
ATOM 2797 O O . ASN B 1 94 ? -1.944 -13.969 5.391 1 73.5 94 ASN B O 1
ATOM 2801 N N . PHE B 1 95 ? -0.88 -12.008 4.914 1 70.75 95 PHE B N 1
ATOM 2802 C CA . PHE B 1 95 ? -0.687 -12.438 3.533 1 70.75 95 PHE B CA 1
ATOM 2803 C C . PHE B 1 95 ? 0.336 -13.57 3.459 1 70.75 95 PHE B C 1
ATOM 2805 O O . PHE B 1 95 ? 1.491 -13.391 3.85 1 70.75 95 PHE B O 1
ATOM 2812 N N . ASP B 1 96 ? -0.154 -14.703 3.119 1 79.31 96 ASP B N 1
ATOM 2813 C CA . ASP B 1 96 ? 0.661 -15.883 2.848 1 79.31 96 ASP B CA 1
ATOM 2814 C C . ASP B 1 96 ? 0.621 -16.25 1.364 1 79.31 96 ASP B C 1
ATOM 2816 O O . ASP B 1 96 ? -0.292 -16.938 0.916 1 79.31 96 ASP B O 1
ATOM 2820 N N . ILE B 1 97 ? 1.688 -15.773 0.659 1 84.62 97 ILE B N 1
ATOM 2821 C CA . ILE B 1 97 ? 1.747 -15.969 -0.786 1 84.62 97 ILE B CA 1
ATOM 2822 C C . ILE B 1 97 ? 1.718 -17.469 -1.104 1 84.62 97 ILE B C 1
ATOM 2824 O O . ILE B 1 97 ? 1.126 -17.875 -2.102 1 84.62 97 ILE B O 1
ATOM 2828 N N . ARG B 1 98 ? 2.314 -18.234 -0.242 1 87.19 98 ARG B N 1
ATOM 2829 C CA . ARG B 1 98 ? 2.371 -19.672 -0.481 1 87.19 98 ARG B CA 1
ATOM 2830 C C . ARG B 1 98 ? 0.981 -20.297 -0.415 1 87.19 98 ARG B C 1
ATOM 2832 O O . ARG B 1 98 ? 0.545 -20.953 -1.359 1 87.19 98 ARG B O 1
ATOM 2839 N N . ALA B 1 99 ? 0.358 -19.953 0.616 1 85.31 99 ALA B N 1
ATOM 2840 C CA . ALA B 1 99 ? -0.965 -20.531 0.823 1 85.31 99 ALA B CA 1
ATOM 2841 C C . ALA B 1 99 ? -1.941 -20.062 -0.255 1 85.31 99 ALA B C 1
ATOM 2843 O O . ALA B 1 99 ? -2.777 -20.844 -0.718 1 85.31 99 ALA B O 1
ATOM 2844 N N . ARG B 1 100 ? -1.801 -18.906 -0.674 1 85.5 100 ARG B N 1
ATOM 2845 C CA . ARG B 1 100 ? -2.76 -18.312 -1.604 1 85.5 100 ARG B CA 1
ATOM 2846 C C . ARG B 1 100 ? -2.482 -18.766 -3.035 1 85.5 100 ARG B C 1
ATOM 2848 O O . ARG B 1 100 ? -3.398 -18.859 -3.854 1 85.5 100 ARG B O 1
ATOM 2855 N N . SER B 1 101 ? -1.237 -19.062 -3.35 1 92.88 101 SER B N 1
ATOM 2856 C CA . SER B 1 101 ? -0.874 -19.484 -4.699 1 92.88 101 SER B CA 1
ATOM 2857 C C . SER B 1 101 ? -1.041 -20.984 -4.887 1 92.88 101 SER B C 1
ATOM 2859 O O . SER B 1 101 ? -1.218 -21.453 -6.008 1 92.88 101 SER B O 1
ATOM 2861 N N . ARG B 1 102 ? -1.05 -21.672 -3.844 1 92.62 102 ARG B N 1
ATOM 2862 C CA . ARG B 1 102 ? -0.875 -23.125 -3.852 1 92.62 102 ARG B CA 1
ATOM 2863 C C . ARG B 1 102 ? -1.978 -23.812 -4.656 1 92.62 102 ARG B C 1
ATOM 2865 O O . ARG B 1 102 ? -1.703 -24.688 -5.473 1 92.62 102 ARG B O 1
ATOM 2872 N N . PRO B 1 103 ? -3.254 -23.391 -4.496 1 92.12 103 PRO B N 1
ATOM 2873 C CA . PRO B 1 103 ? -4.289 -24.094 -5.258 1 92.12 103 PRO B CA 1
ATOM 2874 C C . PRO B 1 103 ? -4.082 -24 -6.766 1 92.12 103 PRO B C 1
ATOM 2876 O O . PRO B 1 103 ? -4.336 -24.953 -7.492 1 92.12 103 PRO B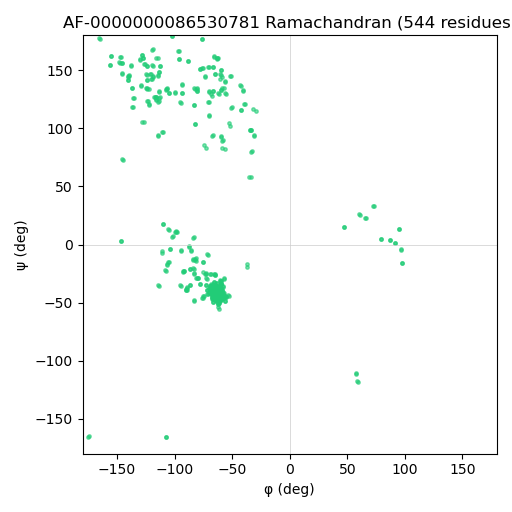 O 1
ATOM 2879 N N . PHE B 1 104 ? -3.625 -22.953 -7.172 1 95.88 104 PHE B N 1
ATOM 2880 C CA . PHE B 1 104 ? -3.436 -22.719 -8.602 1 95.88 104 PHE B CA 1
ATOM 2881 C C . PHE B 1 104 ? -2.186 -23.438 -9.102 1 95.88 104 PHE B C 1
ATOM 2883 O O . PHE B 1 104 ? -2.156 -23.922 -10.234 1 95.88 104 PHE B O 1
ATOM 2890 N N . MET B 1 105 ? -1.191 -23.516 -8.25 1 96.81 105 MET B N 1
ATOM 2891 C CA . MET B 1 105 ? 0.022 -24.25 -8.586 1 96.81 105 MET B CA 1
ATOM 2892 C C . MET B 1 105 ? -0.255 -25.75 -8.672 1 96.81 105 MET B C 1
ATOM 2894 O O . MET B 1 105 ? 0.294 -26.438 -9.531 1 96.81 105 MET B O 1
ATOM 2898 N N . ILE B 1 106 ? -1.117 -26.219 -7.809 1 95.31 106 ILE B N 1
ATOM 2899 C CA . ILE B 1 106 ? -1.5 -27.625 -7.844 1 95.31 106 ILE B CA 1
ATOM 2900 C C . ILE B 1 106 ? -2.207 -27.922 -9.164 1 95.31 106 ILE B C 1
ATOM 2902 O O . ILE B 1 106 ? -1.901 -28.922 -9.82 1 95.31 106 ILE B O 1
ATOM 2906 N N . GLU B 1 107 ? -3.102 -27.047 -9.484 1 96.5 107 GLU B N 1
ATOM 2907 C CA . GLU B 1 107 ? -3.805 -27.219 -10.758 1 96.5 107 GLU B CA 1
ATOM 2908 C C . GLU B 1 107 ? -2.828 -27.25 -11.922 1 96.5 107 GLU B C 1
ATOM 2910 O O . GLU B 1 107 ? -2.941 -28.109 -12.805 1 96.5 107 GLU B O 1
ATOM 2915 N N . LEU B 1 108 ? -1.872 -26.406 -11.984 1 97.38 108 LEU B N 1
ATOM 2916 C CA . LEU B 1 108 ? -0.856 -26.359 -13.031 1 97.38 108 LEU B CA 1
ATOM 2917 C C . LEU B 1 108 ? -0.034 -27.641 -13.055 1 97.38 108 LEU B C 1
ATOM 2919 O O . LEU B 1 108 ? 0.184 -28.219 -14.125 1 97.38 108 LEU B O 1
ATOM 2923 N N . ALA B 1 109 ? 0.342 -28.078 -11.922 1 96 109 ALA B N 1
ATOM 2924 C CA . ALA B 1 109 ? 1.159 -29.297 -11.82 1 96 109 ALA B CA 1
ATOM 2925 C C . ALA B 1 109 ? 0.406 -30.516 -12.344 1 96 109 ALA B C 1
ATOM 2927 O O . ALA B 1 109 ? 0.951 -31.297 -13.125 1 96 109 ALA B O 1
ATOM 2928 N N . GLU B 1 110 ? -0.786 -30.625 -11.969 1 95.25 110 GLU B N 1
ATOM 2929 C CA . GLU B 1 110 ? -1.566 -31.781 -12.375 1 95.25 110 GLU B CA 1
ATOM 2930 C C . GLU B 1 110 ? -1.896 -31.734 -13.859 1 95.25 110 GLU B C 1
ATOM 2932 O O . GLU B 1 110 ? -1.891 -32.781 -14.539 1 95.25 110 GLU B O 1
ATOM 2937 N N . ARG B 1 111 ? -2.162 -30.578 -14.289 1 95.12 111 ARG B N 1
ATOM 2938 C CA . ARG B 1 111 ? -2.488 -30.391 -15.695 1 95.12 111 ARG B CA 1
ATOM 2939 C C . ARG B 1 111 ? -1.289 -30.719 -16.578 1 95.12 111 ARG B C 1
ATOM 2941 O O . ARG B 1 111 ? -1.449 -31.25 -17.688 1 95.12 111 ARG B O 1
ATOM 2948 N N . THR B 1 112 ? -0.091 -30.438 -16.125 1 94.44 112 THR B N 1
ATOM 2949 C CA . THR B 1 112 ? 1.096 -30.562 -16.969 1 94.44 112 THR B CA 1
ATOM 2950 C C . THR B 1 112 ? 1.91 -31.781 -16.594 1 94.44 112 THR B C 1
ATOM 2952 O O . THR B 1 112 ? 2.805 -32.188 -17.328 1 94.44 112 THR B O 1
ATOM 2955 N N . SER B 1 113 ? 1.647 -32.344 -15.445 1 92.94 113 SER B N 1
ATOM 2956 C CA . SER B 1 113 ? 2.404 -33.469 -14.875 1 92.94 113 SER B CA 1
ATOM 2957 C C . SER B 1 113 ? 3.863 -33.094 -14.648 1 92.94 113 SER B C 1
ATOM 2959 O O . SER B 1 113 ? 4.758 -33.938 -14.773 1 92.94 113 SER B O 1
ATOM 2961 N N . LEU B 1 114 ? 4.113 -31.828 -14.477 1 94.19 114 LEU B N 1
ATOM 2962 C CA . LEU B 1 114 ? 5.441 -31.297 -14.188 1 94.19 114 LEU B CA 1
ATOM 2963 C C . LEU B 1 114 ? 5.484 -30.672 -12.797 1 94.19 114 LEU B C 1
ATOM 2965 O O . LEU B 1 114 ? 4.445 -30.328 -12.234 1 94.19 114 LEU B O 1
ATOM 2969 N N . SER B 1 115 ? 6.676 -30.516 -12.266 1 94.44 115 SER B N 1
ATOM 2970 C CA . SER B 1 115 ? 6.844 -29.828 -10.992 1 94.44 115 SER B CA 1
ATOM 2971 C C . SER B 1 115 ? 6.652 -28.328 -11.141 1 94.44 115 SER B C 1
ATOM 2973 O O . SER B 1 115 ? 7.047 -27.734 -12.156 1 94.44 115 SER B O 1
ATOM 2975 N N . VAL B 1 116 ? 6.094 -27.781 -10.117 1 97 116 VAL B N 1
ATOM 2976 C CA . VAL B 1 116 ? 5.855 -26.344 -10.086 1 97 116 VAL B CA 1
ATOM 2977 C C . VAL B 1 116 ? 6.5 -25.734 -8.836 1 97 116 VAL B C 1
ATOM 2979 O O . VAL B 1 116 ? 6.395 -26.297 -7.742 1 97 116 VAL B O 1
ATOM 2982 N N . HIS B 1 117 ? 7.188 -24.609 -9.062 1 96.12 117 HIS B N 1
ATOM 2983 C CA . HIS B 1 117 ? 7.871 -23.953 -7.957 1 96.12 117 HIS B CA 1
ATOM 2984 C C . HIS B 1 117 ? 7.516 -22.484 -7.891 1 96.12 117 HIS B C 1
ATOM 2986 O O . HIS B 1 117 ? 7.426 -21.812 -8.922 1 96.12 117 HIS B O 1
ATOM 2992 N N . LEU B 1 118 ? 7.273 -22.031 -6.656 1 97.06 118 LEU B N 1
ATOM 2993 C CA . LEU B 1 118 ? 7.195 -20.594 -6.352 1 97.06 118 LEU B CA 1
ATOM 2994 C C . LEU B 1 118 ? 8.508 -20.094 -5.754 1 97.06 118 LEU B C 1
ATOM 2996 O O . LEU B 1 118 ? 9.031 -20.688 -4.809 1 97.06 118 LEU B O 1
ATOM 3000 N N . ALA B 1 119 ? 8.977 -18.938 -6.355 1 96.12 119 ALA B N 1
ATOM 3001 C CA . ALA B 1 119 ? 10.305 -18.531 -5.91 1 96.12 119 ALA B CA 1
ATOM 3002 C C . ALA B 1 119 ? 10.375 -17.016 -5.695 1 96.12 119 ALA B C 1
ATOM 3004 O O . ALA B 1 119 ? 9.578 -16.266 -6.27 1 96.12 119 ALA B O 1
ATOM 3005 N N . VAL B 1 120 ? 11.328 -16.656 -4.793 1 92.5 120 VAL B N 1
ATOM 3006 C CA . VAL B 1 120 ? 11.672 -15.266 -4.52 1 92.5 120 VAL B CA 1
ATOM 3007 C C . VAL B 1 120 ? 13.18 -15.062 -4.66 1 92.5 120 VAL B C 1
ATOM 3009 O O . VAL B 1 120 ? 13.945 -16.031 -4.664 1 92.5 120 VAL B O 1
ATOM 3012 N N . ARG B 1 121 ? 13.508 -13.805 -4.832 1 91.81 121 ARG B N 1
ATOM 3013 C CA . ARG B 1 121 ? 14.922 -13.492 -4.977 1 91.81 121 ARG B CA 1
ATOM 3014 C C . ARG B 1 121 ? 15.602 -13.383 -3.615 1 91.81 121 ARG B C 1
ATOM 3016 O O . ARG B 1 121 ? 15.039 -12.805 -2.682 1 91.81 121 ARG B O 1
ATOM 3023 N N . ASP B 1 122 ? 16.703 -13.984 -3.543 1 82.81 122 ASP B N 1
ATOM 3024 C CA . ASP B 1 122 ? 17.688 -13.711 -2.496 1 82.81 122 ASP B CA 1
ATOM 3025 C C . ASP B 1 122 ? 19.047 -13.398 -3.092 1 82.81 122 ASP B C 1
ATOM 3027 O O . ASP B 1 122 ? 19.75 -14.297 -3.562 1 82.81 122 ASP B O 1
ATOM 3031 N N . ARG B 1 123 ? 19.453 -12.109 -3.084 1 83.44 123 ARG B N 1
ATOM 3032 C CA . ARG B 1 123 ? 20.688 -11.656 -3.727 1 83.44 123 ARG B CA 1
ATOM 3033 C C . ARG B 1 123 ? 20.688 -12.016 -5.207 1 83.44 123 ARG B C 1
ATOM 3035 O O . ARG B 1 123 ? 19.891 -11.477 -5.988 1 83.44 123 ARG B O 1
ATOM 3042 N N . LEU B 1 124 ? 21.531 -12.945 -5.629 1 89.5 124 LEU B N 1
ATOM 3043 C CA . LEU B 1 124 ? 21.656 -13.227 -7.055 1 89.5 124 LEU B CA 1
ATOM 3044 C C . LEU B 1 124 ? 21.078 -14.602 -7.387 1 89.5 124 LEU B C 1
ATOM 3046 O O . LEU B 1 124 ? 21.359 -15.148 -8.453 1 89.5 124 LEU B O 1
ATOM 3050 N N . ASP B 1 125 ? 20.234 -15.086 -6.375 1 91.19 125 ASP B N 1
ATOM 3051 C CA . ASP B 1 125 ? 19.594 -16.375 -6.574 1 91.19 125 ASP B CA 1
ATOM 3052 C C . ASP B 1 125 ? 18.078 -16.281 -6.398 1 91.19 125 ASP B C 1
ATOM 3054 O O . ASP B 1 125 ? 17.578 -15.336 -5.766 1 91.19 125 ASP B O 1
ATOM 3058 N N . MET B 1 126 ? 17.484 -17.25 -7.066 1 95.06 126 MET B N 1
ATOM 3059 C CA . MET B 1 126 ? 16.094 -17.516 -6.727 1 95.06 126 MET B CA 1
ATOM 3060 C C . MET B 1 126 ? 15.992 -18.609 -5.672 1 95.06 126 MET B C 1
ATOM 3062 O O . MET B 1 126 ? 16.719 -19.609 -5.727 1 95.06 126 MET B O 1
ATOM 3066 N N . VAL B 1 127 ? 15.148 -18.422 -4.758 1 91.75 127 VAL B N 1
ATOM 3067 C CA . VAL B 1 127 ? 14.938 -19.422 -3.715 1 91.75 127 VAL B CA 1
ATOM 3068 C C . VAL B 1 127 ? 13.5 -19.938 -3.789 1 91.75 127 VAL B C 1
ATOM 3070 O O . VAL B 1 127 ? 12.547 -19.156 -3.76 1 91.75 127 VAL B O 1
ATOM 3073 N N . ALA B 1 128 ? 13.375 -21.266 -3.869 1 92.56 128 ALA B N 1
ATOM 3074 C CA . ALA B 1 128 ? 12.047 -21.891 -3.871 1 92.56 128 ALA B CA 1
ATOM 3075 C C . ALA B 1 128 ? 11.391 -21.766 -2.5 1 92.56 128 ALA B C 1
ATOM 3077 O O . ALA B 1 128 ? 11.938 -22.234 -1.498 1 92.56 128 ALA B O 1
ATOM 3078 N N . ILE B 1 129 ? 10.266 -21.188 -2.49 1 91.12 129 ILE B N 1
ATOM 3079 C CA . ILE B 1 129 ? 9.586 -21.031 -1.207 1 91.12 129 ILE B CA 1
ATOM 3080 C C . ILE B 1 129 ? 8.406 -22 -1.133 1 91.12 129 ILE B C 1
ATOM 3082 O O . ILE B 1 129 ? 7.836 -22.203 -0.058 1 91.12 129 ILE B O 1
ATOM 3086 N N . ASP B 1 130 ? 7.965 -22.516 -2.248 1 92.88 130 ASP B N 1
ATOM 3087 C CA . ASP B 1 130 ? 6.996 -23.609 -2.309 1 92.88 130 ASP B CA 1
ATOM 3088 C C . ASP B 1 130 ? 7.273 -24.531 -3.5 1 92.88 130 ASP B C 1
ATOM 3090 O O . ASP B 1 130 ? 7.816 -24.094 -4.516 1 92.88 130 ASP B O 1
ATOM 3094 N N . VAL B 1 131 ? 6.965 -25.812 -3.295 1 93.19 131 VAL B N 1
ATOM 3095 C CA . VAL B 1 131 ? 7.203 -26.828 -4.309 1 93.19 131 VAL B CA 1
ATOM 3096 C C . VAL B 1 131 ? 5.988 -27.75 -4.418 1 93.19 131 VAL B C 1
ATOM 3098 O O . VAL B 1 131 ? 5.512 -28.281 -3.41 1 93.19 131 VAL B O 1
ATOM 3101 N N . ILE B 1 132 ? 5.504 -27.859 -5.609 1 94.88 132 ILE B N 1
ATOM 3102 C CA . ILE B 1 132 ? 4.387 -28.75 -5.887 1 94.88 132 ILE B CA 1
ATOM 3103 C C . ILE B 1 132 ? 4.836 -29.844 -6.852 1 94.88 132 ILE B C 1
ATOM 3105 O O . ILE B 1 132 ? 5.371 -29.562 -7.926 1 94.88 132 ILE B O 1
ATOM 3109 N N . ARG B 1 133 ? 4.594 -31.062 -6.445 1 91.94 133 ARG B N 1
ATOM 3110 C CA . ARG B 1 133 ? 4.809 -32.219 -7.305 1 91.94 133 ARG B CA 1
ATOM 3111 C C . ARG B 1 133 ? 3.484 -32.906 -7.664 1 91.94 133 ARG B C 1
ATOM 3113 O O . ARG B 1 133 ? 2.672 -33.188 -6.781 1 91.94 133 ARG B O 1
ATOM 3120 N N . PRO B 1 134 ? 3.336 -33.031 -8.938 1 90.81 134 PRO B N 1
ATOM 3121 C CA . PRO B 1 134 ? 2.082 -33.688 -9.32 1 90.81 134 PRO B CA 1
ATOM 3122 C C . PRO B 1 134 ? 2.008 -35.156 -8.844 1 90.81 134 PRO B C 1
ATOM 3124 O O . PRO B 1 134 ? 3.027 -35.844 -8.797 1 90.81 134 PRO B O 1
ATOM 3127 N N . ARG B 1 135 ? 0.815 -35.562 -8.531 1 86.25 135 ARG B N 1
ATOM 3128 C CA . ARG B 1 135 ? 0.591 -36.938 -8.102 1 86.25 135 ARG B CA 1
ATOM 3129 C C . ARG B 1 135 ? 0.901 -37.938 -9.227 1 86.25 135 ARG B C 1
ATOM 3131 O O . ARG B 1 135 ? 1.339 -39.062 -8.969 1 86.25 135 ARG B O 1
ATOM 3138 N N . SER B 1 136 ? 0.777 -37.438 -10.375 1 79.94 136 SER B N 1
ATOM 3139 C CA . SER B 1 136 ? 0.899 -38.281 -11.555 1 79.94 136 SER B CA 1
ATOM 3140 C C . SER B 1 136 ? 2.355 -38.438 -11.977 1 79.94 136 SER B C 1
ATOM 3142 O O . SER B 1 136 ? 2.674 -39.25 -12.852 1 79.94 136 SER B O 1
ATOM 3144 N N . ALA B 1 137 ? 3.166 -37.688 -11.25 1 72.5 137 ALA B N 1
ATOM 3145 C CA . ALA B 1 137 ? 4.527 -37.625 -11.781 1 72.5 137 ALA B CA 1
ATOM 3146 C C . ALA B 1 137 ? 5.32 -38.875 -11.391 1 72.5 137 ALA B C 1
ATOM 3148 O O . ALA B 1 137 ? 5.289 -39.312 -10.234 1 72.5 137 ALA B O 1
ATOM 3149 N N . VAL B 1 138 ? 5.965 -39.406 -12.422 1 67.75 138 VAL B N 1
ATOM 3150 C CA . VAL B 1 138 ? 6.875 -40.531 -12.219 1 67.75 138 VAL B CA 1
ATOM 3151 C C . VAL B 1 138 ? 8.281 -40 -11.93 1 67.75 138 VAL B C 1
ATOM 3153 O O . VAL B 1 138 ? 8.992 -40.531 -11.086 1 67.75 138 VAL B O 1
ATOM 3156 N N . LEU B 1 139 ? 8.672 -38.906 -12.594 1 71 139 LEU B N 1
ATOM 3157 C CA . LEU B 1 139 ? 9.953 -38.25 -12.438 1 71 139 LEU B CA 1
ATOM 3158 C C . LEU B 1 139 ? 9.742 -36.781 -12.023 1 71 139 LEU B C 1
ATOM 3160 O O . LEU B 1 139 ? 8.969 -36.062 -12.656 1 71 139 LEU B O 1
ATOM 3164 N N . VAL B 1 140 ? 10.305 -36.469 -10.836 1 71.31 140 VAL B N 1
ATOM 3165 C CA . VAL B 1 140 ? 10.18 -35.094 -10.398 1 71.31 140 VAL B CA 1
ATOM 3166 C C . VAL B 1 140 ? 11.562 -34.5 -10.125 1 71.31 140 VAL B C 1
ATOM 3168 O O . VAL B 1 140 ? 12.523 -35.25 -9.891 1 71.31 140 VAL B O 1
ATOM 3171 N N . THR B 1 141 ? 11.578 -33.219 -10.273 1 75.19 141 THR B N 1
ATOM 3172 C CA . THR B 1 141 ? 12.836 -32.531 -9.984 1 75.19 141 THR B CA 1
ATOM 3173 C C . THR B 1 141 ? 13.172 -32.625 -8.5 1 75.19 141 THR B C 1
ATOM 3175 O O . THR B 1 141 ? 12.281 -32.812 -7.668 1 75.19 141 THR B O 1
ATOM 3178 N N . ARG B 1 142 ? 14.461 -32.562 -8.133 1 80.44 142 ARG B N 1
ATOM 3179 C CA . ARG B 1 142 ? 14.93 -32.656 -6.754 1 80.44 142 ARG B CA 1
ATOM 3180 C C . ARG B 1 142 ? 14.859 -31.312 -6.059 1 80.44 142 ARG B C 1
ATOM 3182 O O . ARG B 1 142 ? 15.25 -31.172 -4.895 1 80.44 142 ARG B O 1
ATOM 3189 N N . LEU B 1 143 ? 14.32 -30.438 -6.734 1 84.44 143 LEU B N 1
ATOM 3190 C CA . LEU B 1 143 ? 14.219 -29.109 -6.109 1 84.44 143 LEU B CA 1
ATOM 3191 C C . LEU B 1 143 ? 13.258 -29.141 -4.93 1 84.44 143 LEU B C 1
ATOM 3193 O O . LEU B 1 143 ? 12.141 -29.672 -5.047 1 84.44 143 LEU B O 1
ATOM 3197 N N . GLU B 1 144 ? 13.766 -28.641 -3.793 1 85.75 144 GLU B N 1
ATOM 3198 C CA . GLU B 1 144 ? 12.992 -28.562 -2.559 1 85.75 144 GLU B CA 1
ATOM 3199 C C . GLU B 1 144 ? 12.828 -27.125 -2.094 1 85.75 144 GLU B C 1
ATOM 3201 O O . GLU B 1 144 ? 13.453 -26.203 -2.641 1 85.75 144 GLU B O 1
ATOM 3206 N N . ILE B 1 145 ? 11.93 -27.062 -1.146 1 87.88 145 ILE B N 1
ATOM 3207 C CA . ILE B 1 145 ? 11.828 -25.75 -0.518 1 87.88 145 ILE B CA 1
ATOM 3208 C C . ILE B 1 145 ? 13.195 -25.328 0.016 1 87.88 145 ILE B C 1
ATOM 3210 O O . ILE B 1 145 ? 13.898 -26.125 0.643 1 87.88 145 ILE B O 1
ATOM 3214 N N . GLY B 1 146 ? 13.602 -24.094 -0.334 1 86 146 GLY B N 1
ATOM 3215 C CA . GLY B 1 146 ? 14.906 -23.609 0.074 1 86 146 GLY B CA 1
ATOM 3216 C C . GLY B 1 146 ? 15.969 -23.766 -1.002 1 86 146 GLY B C 1
ATOM 3217 O O . GLY B 1 146 ? 17.047 -23.172 -0.91 1 86 146 GLY B O 1
ATOM 3218 N N . SER B 1 147 ? 15.656 -24.609 -2.008 1 89 147 SER B N 1
ATOM 3219 C CA . SER B 1 147 ? 16.594 -24.75 -3.115 1 89 147 SER B CA 1
ATOM 3220 C C . SER B 1 147 ? 16.906 -23.406 -3.764 1 89 147 SER B C 1
ATOM 3222 O O . SER B 1 147 ? 16.016 -22.578 -3.934 1 89 147 SER B O 1
ATOM 3224 N N . ARG B 1 148 ? 18.172 -23.219 -4.141 1 89.69 148 ARG B N 1
ATOM 3225 C CA . ARG B 1 148 ? 18.641 -21.984 -4.762 1 89.69 148 ARG B CA 1
ATOM 3226 C C . ARG B 1 148 ? 18.922 -22.188 -6.246 1 89.69 148 ARG B C 1
ATOM 3228 O O . ARG B 1 148 ? 19.469 -23.219 -6.645 1 89.69 148 ARG B O 1
ATOM 3235 N N . MET B 1 149 ? 18.453 -21.312 -7.031 1 92.06 149 MET B N 1
ATOM 3236 C CA . MET B 1 149 ? 18.594 -21.344 -8.484 1 92.06 149 MET B CA 1
ATOM 3237 C C . MET B 1 149 ? 19.25 -20.062 -9.008 1 92.06 149 MET B C 1
ATOM 3239 O O . MET B 1 149 ? 18.922 -18.969 -8.547 1 92.06 149 MET B O 1
ATOM 3243 N N . ASP B 1 150 ? 20.062 -20.25 -9.953 1 92.25 150 ASP B N 1
ATOM 3244 C CA . ASP B 1 150 ? 20.781 -19.109 -10.516 1 92.25 150 ASP B CA 1
ATOM 3245 C C . ASP B 1 150 ? 19.844 -18.203 -11.312 1 92.25 150 ASP B C 1
ATOM 3247 O O . ASP B 1 150 ? 19.156 -18.672 -12.227 1 92.25 150 ASP B O 1
ATOM 3251 N N . ILE B 1 151 ? 19.922 -16.938 -11.039 1 95.06 151 ILE B N 1
ATOM 3252 C CA . ILE B 1 151 ? 18.969 -15.992 -11.633 1 95.06 151 ILE B CA 1
ATOM 3253 C C . ILE B 1 151 ? 19.234 -15.875 -13.133 1 95.06 151 ILE B C 1
ATOM 3255 O O . ILE B 1 151 ? 18.281 -15.773 -13.922 1 95.06 151 ILE B O 1
ATOM 3259 N N . ALA B 1 152 ? 20.438 -15.938 -13.57 1 93.75 152 ALA B N 1
ATOM 3260 C CA . ALA B 1 152 ? 20.781 -15.641 -14.961 1 93.75 152 ALA B CA 1
ATOM 3261 C C . ALA B 1 152 ? 20.578 -16.875 -15.844 1 93.75 152 ALA B C 1
ATOM 3263 O O . ALA B 1 152 ? 20.359 -16.734 -17.047 1 93.75 152 ALA B O 1
ATOM 3264 N N . ARG B 1 153 ? 20.547 -18.031 -15.242 1 91.88 153 ARG B N 1
ATOM 3265 C CA . ARG B 1 153 ? 20.609 -19.234 -16.062 1 91.88 153 ARG B CA 1
ATOM 3266 C C . ARG B 1 153 ? 19.281 -19.984 -16.031 1 91.88 153 ARG B C 1
ATOM 3268 O O . ARG B 1 153 ? 19.125 -21 -16.734 1 91.88 153 ARG B O 1
ATOM 3275 N N . THR B 1 154 ? 18.422 -19.547 -15.227 1 95.12 154 THR B N 1
ATOM 3276 C CA . THR B 1 154 ? 17.188 -20.297 -15.047 1 95.12 154 THR B CA 1
ATOM 3277 C C . THR B 1 154 ? 16 -19.5 -15.602 1 95.12 154 THR B C 1
ATOM 3279 O O . THR B 1 154 ? 16.047 -18.281 -15.672 1 95.12 154 THR B O 1
ATOM 3282 N N . ALA B 1 155 ? 14.961 -20.281 -15.992 1 96.5 155 ALA B N 1
ATOM 3283 C CA . ALA B 1 155 ? 13.719 -19.656 -16.438 1 96.5 155 ALA B CA 1
ATOM 3284 C C . ALA B 1 155 ? 13.102 -18.812 -15.32 1 96.5 155 ALA B C 1
ATOM 3286 O O . ALA B 1 155 ? 12.641 -17.703 -15.562 1 96.5 155 ALA B O 1
ATOM 3287 N N . VAL B 1 156 ? 13.141 -19.328 -14.133 1 96.88 156 VAL B N 1
ATOM 3288 C CA . VAL B 1 156 ? 12.523 -18.672 -12.977 1 96.88 156 VAL B CA 1
ATOM 3289 C C . VAL B 1 156 ? 13.234 -17.344 -12.688 1 96.88 156 VAL B C 1
ATOM 3291 O O . VAL B 1 156 ? 12.594 -16.359 -12.352 1 96.88 156 VAL B O 1
ATOM 3294 N N . GLY B 1 157 ? 14.523 -17.328 -12.82 1 96.81 157 GLY B N 1
ATOM 3295 C CA . GLY B 1 157 ? 15.305 -16.109 -12.625 1 96.81 157 GLY B CA 1
ATOM 3296 C C . GLY B 1 157 ? 15.055 -15.07 -13.703 1 96.81 157 GLY B C 1
ATOM 3297 O O . GLY B 1 157 ? 14.867 -13.891 -13.398 1 96.81 157 GLY B O 1
ATOM 3298 N N . ARG B 1 158 ? 14.992 -15.523 -14.922 1 96.44 158 ARG B N 1
ATOM 3299 C CA . ARG B 1 158 ? 14.758 -14.609 -16.047 1 96.44 158 ARG B CA 1
ATOM 3300 C C . ARG B 1 158 ? 13.352 -14.023 -15.984 1 96.44 158 ARG B C 1
ATOM 3302 O O . ARG B 1 158 ? 13.156 -12.852 -16.297 1 96.44 158 ARG B O 1
ATOM 3309 N N . ALA B 1 159 ? 12.469 -14.852 -15.586 1 97.19 159 ALA B N 1
ATOM 3310 C CA . ALA B 1 159 ? 11.102 -14.375 -15.414 1 97.19 159 ALA B CA 1
ATOM 3311 C C . ALA B 1 159 ? 11.031 -13.305 -14.328 1 97.19 159 ALA B C 1
ATOM 3313 O O . ALA B 1 159 ? 10.32 -12.312 -14.469 1 97.19 159 ALA B O 1
ATOM 3314 N N . TYR B 1 160 ? 11.742 -13.508 -13.234 1 96.88 160 TYR B N 1
ATOM 3315 C CA . TYR B 1 160 ? 11.828 -12.531 -12.156 1 96.88 160 TYR B CA 1
ATOM 3316 C C . TYR B 1 160 ? 12.406 -11.219 -12.656 1 96.88 160 TYR B C 1
ATOM 3318 O O . TYR B 1 160 ? 11.844 -10.148 -12.391 1 96.88 160 TYR B O 1
ATOM 3326 N N . LEU B 1 161 ? 13.492 -11.297 -13.391 1 96.06 161 LEU B N 1
ATOM 3327 C CA . LEU B 1 161 ? 14.148 -10.109 -13.938 1 96.06 161 LEU B CA 1
ATOM 3328 C C . LEU B 1 161 ? 13.188 -9.32 -14.828 1 96.06 161 LEU B C 1
ATOM 3330 O O . LEU B 1 161 ? 13.156 -8.094 -14.781 1 96.06 161 LEU B O 1
ATOM 3334 N N . ALA B 1 162 ? 12.414 -10.078 -15.562 1 95.06 162 ALA B N 1
ATOM 3335 C CA . ALA B 1 162 ? 11.484 -9.445 -16.5 1 95.06 162 ALA B CA 1
ATOM 3336 C C . ALA B 1 162 ? 10.375 -8.711 -15.75 1 95.06 162 ALA B C 1
ATOM 3338 O O . ALA B 1 162 ? 9.781 -7.77 -16.281 1 95.06 162 ALA B O 1
ATOM 3339 N N . ALA B 1 163 ? 10.133 -9.156 -14.57 1 93.38 163 ALA B N 1
ATOM 3340 C CA . ALA B 1 163 ? 9.039 -8.594 -13.789 1 93.38 163 ALA B CA 1
ATOM 3341 C C . ALA B 1 163 ? 9.477 -7.328 -13.055 1 93.38 163 ALA B C 1
ATOM 3343 O O . ALA B 1 163 ? 8.641 -6.574 -12.547 1 93.38 163 ALA B O 1
ATOM 3344 N N . LEU B 1 164 ? 10.773 -7.047 -12.984 1 92.25 164 LEU B N 1
ATOM 3345 C CA . LEU B 1 164 ? 11.305 -5.895 -12.266 1 92.25 164 LEU B CA 1
ATOM 3346 C C . LEU B 1 164 ? 11.062 -4.609 -13.055 1 92.25 164 LEU B C 1
ATOM 3348 O O . LEU B 1 164 ? 10.961 -4.637 -14.281 1 92.25 164 LEU B O 1
ATOM 3352 N N . GLU B 1 165 ? 10.961 -3.547 -12.281 1 87.31 165 GLU B N 1
ATOM 3353 C CA . GLU B 1 165 ? 11.016 -2.238 -12.922 1 87.31 165 GLU B CA 1
ATOM 3354 C C . GLU B 1 165 ? 12.391 -1.979 -13.539 1 87.31 165 GLU B C 1
ATOM 3356 O O . GLU B 1 165 ? 13.383 -2.572 -13.117 1 87.31 165 GLU B O 1
ATOM 3361 N N . ASP B 1 166 ? 12.453 -1.048 -14.422 1 89.19 166 ASP B N 1
ATOM 3362 C CA . ASP B 1 166 ? 13.656 -0.818 -15.219 1 89.19 166 ASP B CA 1
ATOM 3363 C C . ASP B 1 166 ? 14.859 -0.52 -14.328 1 89.19 166 ASP B C 1
ATOM 3365 O O . ASP B 1 166 ? 15.938 -1.088 -14.516 1 89.19 166 ASP B O 1
ATOM 3369 N N . ASP B 1 167 ? 14.664 0.312 -13.383 1 85 167 ASP B N 1
ATOM 3370 C CA . ASP B 1 167 ? 15.781 0.705 -12.523 1 85 167 ASP B CA 1
ATOM 3371 C C . ASP B 1 167 ? 16.25 -0.468 -11.664 1 85 167 ASP B C 1
ATOM 3373 O O . ASP B 1 167 ? 17.453 -0.681 -11.508 1 85 167 ASP B O 1
ATOM 3377 N N . GLU B 1 168 ? 15.344 -1.144 -11.117 1 85.56 168 GLU B N 1
ATOM 3378 C CA . GLU B 1 168 ? 15.68 -2.311 -10.312 1 85.56 168 GLU B CA 1
ATOM 3379 C C . GLU B 1 168 ? 16.391 -3.373 -11.141 1 85.56 168 GLU B C 1
ATOM 3381 O O . GLU B 1 168 ? 17.344 -4 -10.672 1 85.56 168 GLU B O 1
ATOM 3386 N N . ARG B 1 169 ? 15.859 -3.592 -12.32 1 94 169 ARG B N 1
ATOM 3387 C CA . ARG B 1 169 ? 16.469 -4.562 -13.227 1 94 169 ARG B CA 1
ATOM 3388 C C . ARG B 1 169 ? 17.906 -4.188 -13.555 1 94 169 ARG B C 1
ATOM 3390 O O . ARG B 1 169 ? 18.797 -5.031 -13.5 1 94 169 ARG B O 1
ATOM 3397 N N . ARG B 1 170 ? 18.141 -2.953 -13.875 1 91.81 170 ARG B N 1
ATOM 3398 C CA . ARG B 1 170 ? 19.469 -2.469 -14.195 1 91.81 170 ARG B CA 1
ATOM 3399 C C . ARG B 1 170 ? 20.438 -2.705 -13.039 1 91.81 170 ARG B C 1
ATOM 3401 O O . ARG B 1 170 ? 21.562 -3.17 -13.242 1 91.81 170 ARG B O 1
ATOM 3408 N N . LEU B 1 171 ? 20 -2.412 -11.883 1 88 171 LEU B N 1
ATOM 3409 C CA . LEU B 1 171 ? 20.828 -2.58 -10.703 1 88 171 LEU B CA 1
ATOM 3410 C C . LEU B 1 171 ? 21.188 -4.047 -10.492 1 88 171 LEU B C 1
ATOM 3412 O O . LEU B 1 171 ? 22.328 -4.375 -10.164 1 88 171 LEU B O 1
ATOM 3416 N N . LEU B 1 172 ? 20.219 -4.879 -10.633 1 92.56 172 LEU B N 1
ATOM 3417 C CA . LEU B 1 172 ? 20.469 -6.301 -10.43 1 92.56 172 LEU B CA 1
ATOM 3418 C C . LEU B 1 172 ? 21.391 -6.855 -11.508 1 92.56 172 LEU B C 1
ATOM 3420 O O . LEU B 1 172 ? 22.281 -7.66 -11.219 1 92.56 172 LEU B O 1
ATOM 3424 N N . LEU B 1 173 ? 21.219 -6.387 -12.711 1 94.81 173 LEU B N 1
ATOM 3425 C CA . LEU B 1 173 ? 22.078 -6.809 -13.812 1 94.81 173 LEU B CA 1
ATOM 3426 C C . LEU B 1 173 ? 23.516 -6.352 -13.578 1 94.81 173 LEU B C 1
ATOM 3428 O O . LEU B 1 173 ? 24.453 -7.078 -13.898 1 94.81 173 LEU B O 1
ATOM 3432 N N . GLU B 1 174 ? 23.625 -5.215 -13.039 1 92.19 174 GLU B N 1
ATOM 3433 C CA . GLU B 1 174 ? 24.953 -4.727 -12.703 1 92.19 174 GLU B CA 1
ATOM 3434 C C . GLU B 1 174 ? 25.609 -5.598 -11.641 1 92.19 174 GLU B C 1
ATOM 3436 O O . GLU B 1 174 ? 26.812 -5.883 -11.711 1 92.19 174 GLU B O 1
ATOM 3441 N N . SER B 1 175 ? 24.859 -5.953 -10.711 1 90.94 175 SER B N 1
ATOM 3442 C CA . SER B 1 175 ? 25.359 -6.848 -9.672 1 90.94 175 SER B CA 1
ATOM 3443 C C . SER B 1 175 ? 25.781 -8.195 -10.258 1 90.94 175 SER B C 1
ATOM 3445 O O . SER B 1 175 ? 26.812 -8.758 -9.875 1 90.94 175 SER B O 1
ATOM 3447 N N . LEU B 1 176 ? 25 -8.695 -11.172 1 93.56 176 LEU B N 1
ATOM 3448 C CA . LEU B 1 176 ? 25.328 -9.938 -11.859 1 93.56 176 LEU B CA 1
ATOM 3449 C C . LEU B 1 176 ? 26.625 -9.797 -12.648 1 93.56 176 LEU B C 1
ATOM 3451 O O . LEU B 1 176 ? 27.453 -10.711 -12.648 1 93.56 176 LEU B O 1
ATOM 3455 N N . ARG B 1 177 ? 26.781 -8.68 -13.242 1 94.62 177 ARG B N 1
ATOM 3456 C CA . ARG B 1 177 ? 27.984 -8.398 -14.023 1 94.62 177 ARG B CA 1
ATOM 3457 C C . ARG B 1 177 ? 29.219 -8.383 -13.133 1 94.62 177 ARG B C 1
ATOM 3459 O O . ARG B 1 177 ? 30.234 -9.008 -13.453 1 94.62 177 ARG B O 1
ATOM 3466 N N . THR B 1 178 ? 29.078 -7.699 -12.062 1 93.25 178 THR B N 1
ATOM 3467 C CA . THR B 1 178 ? 30.188 -7.59 -11.117 1 93.25 178 THR B CA 1
ATOM 3468 C C . THR B 1 178 ? 30.578 -8.969 -10.586 1 93.25 178 THR B C 1
ATOM 3470 O O . THR B 1 178 ? 31.766 -9.281 -10.477 1 93.25 178 THR B O 1
ATOM 3473 N N . THR B 1 179 ? 29.641 -9.727 -10.32 1 90.56 179 THR B N 1
ATOM 3474 C CA . THR B 1 179 ? 29.875 -11.047 -9.742 1 90.56 179 THR B CA 1
ATOM 3475 C C . THR B 1 179 ? 30.469 -11.992 -10.781 1 90.56 179 THR B C 1
ATOM 3477 O O . THR B 1 179 ? 31.359 -12.781 -10.469 1 90.56 179 THR B O 1
ATOM 3480 N N . ALA B 1 180 ? 30.016 -11.93 -12.023 1 92.06 180 ALA B N 1
ATOM 3481 C CA . ALA B 1 180 ? 30.484 -12.812 -13.094 1 92.06 180 ALA B CA 1
ATOM 3482 C C . ALA B 1 180 ? 31.906 -12.453 -13.523 1 92.06 180 ALA B C 1
ATOM 3484 O O . ALA B 1 180 ? 32.656 -13.312 -14 1 92.06 180 ALA B O 1
ATOM 3485 N N . GLY B 1 181 ? 32.25 -11.164 -13.383 1 93.56 181 GLY B N 1
ATOM 3486 C CA . GLY B 1 181 ? 33.594 -10.75 -13.773 1 93.56 181 GLY B CA 1
ATOM 3487 C C . GLY B 1 181 ? 33.906 -11.016 -15.234 1 93.56 181 GLY B C 1
ATOM 3488 O O . GLY B 1 181 ? 33.125 -10.617 -16.125 1 93.56 181 GLY B O 1
ATOM 3489 N N . ASP B 1 182 ? 34.938 -11.875 -15.422 1 93.56 182 ASP B N 1
ATOM 3490 C CA . ASP B 1 182 ? 35.438 -12.125 -16.766 1 93.56 182 ASP B CA 1
ATOM 3491 C C . ASP B 1 182 ? 34.5 -13.031 -17.547 1 93.56 182 ASP B C 1
ATOM 3493 O O . ASP B 1 182 ? 34.594 -13.109 -18.781 1 93.56 182 ASP B O 1
ATOM 3497 N N . ASP B 1 183 ? 33.656 -13.633 -16.875 1 93.44 183 ASP B N 1
ATOM 3498 C CA . ASP B 1 183 ? 32.719 -14.555 -17.531 1 93.44 183 ASP B CA 1
ATOM 3499 C C . ASP B 1 183 ? 31.484 -13.82 -18.031 1 93.44 183 ASP B C 1
ATOM 3501 O O . ASP B 1 183 ? 30.641 -14.414 -18.719 1 93.44 183 ASP B O 1
ATOM 3505 N N . TRP B 1 184 ? 31.391 -12.523 -17.797 1 93.56 184 TRP B N 1
ATOM 3506 C CA . TRP B 1 184 ? 30.172 -11.758 -18.078 1 93.56 184 TRP B CA 1
ATOM 3507 C C . TRP B 1 184 ? 29.828 -11.805 -19.562 1 93.56 184 TRP B C 1
ATOM 3509 O O . TRP B 1 184 ? 28.656 -11.961 -19.906 1 93.56 184 TRP B O 1
ATOM 3519 N N . PRO B 1 185 ? 30.828 -11.727 -20.391 1 93.31 185 PRO B N 1
ATOM 3520 C CA . PRO B 1 185 ? 30.438 -11.773 -21.797 1 93.31 185 PRO B CA 1
ATOM 3521 C C . PRO B 1 185 ? 29.672 -13.047 -22.156 1 93.31 185 PRO B C 1
ATOM 3523 O O . PRO B 1 185 ? 28.719 -13 -22.953 1 93.31 185 PRO B O 1
ATOM 3526 N N . HIS B 1 186 ? 30 -14.109 -21.609 1 92.19 186 HIS B N 1
ATOM 3527 C CA . HIS B 1 186 ? 29.312 -15.375 -21.859 1 92.19 186 HIS B CA 1
ATOM 3528 C C . HIS B 1 186 ? 27.922 -15.391 -21.234 1 92.19 186 HIS B C 1
ATOM 3530 O O . HIS B 1 186 ? 26.953 -15.812 -21.859 1 92.19 186 HIS B O 1
ATOM 3536 N N . VAL B 1 187 ? 27.859 -14.891 -20.047 1 91.44 187 VAL B N 1
ATOM 3537 C CA . VAL B 1 187 ? 26.594 -14.859 -19.344 1 91.44 187 VAL B CA 1
ATOM 3538 C C . VAL B 1 187 ? 25.641 -13.898 -20.031 1 91.44 187 VAL B C 1
ATOM 3540 O O . VAL B 1 187 ? 24.484 -14.242 -20.281 1 91.44 187 VAL B O 1
ATOM 3543 N N . SER B 1 188 ? 26.141 -12.766 -20.344 1 94.44 188 SER B N 1
ATOM 3544 C CA . SER B 1 188 ? 25.312 -11.727 -20.938 1 94.44 188 SER B CA 1
ATOM 3545 C C . SER B 1 188 ? 24.828 -12.125 -22.328 1 94.44 188 SER B C 1
ATOM 3547 O O . SER B 1 188 ? 23.734 -11.75 -22.75 1 94.44 188 SER B O 1
ATOM 3549 N N . ALA B 1 189 ? 25.609 -12.836 -23.078 1 93.69 189 ALA B N 1
ATOM 3550 C CA . ALA B 1 189 ? 25.25 -13.258 -24.438 1 93.69 189 ALA B CA 1
ATOM 3551 C C . ALA B 1 189 ? 23.984 -14.102 -24.438 1 93.69 189 ALA B C 1
ATOM 3553 O O . ALA B 1 189 ? 23.188 -14.047 -25.375 1 93.69 189 ALA B O 1
ATOM 3554 N N . ARG B 1 190 ? 23.781 -14.82 -23.391 1 91.69 190 ARG B N 1
ATOM 3555 C CA . ARG B 1 190 ? 22.609 -15.68 -23.281 1 91.69 190 ARG B CA 1
ATOM 3556 C C . ARG B 1 190 ? 21.484 -14.969 -22.531 1 91.69 190 ARG B C 1
ATOM 3558 O O . ARG B 1 190 ? 20.312 -15.102 -22.906 1 91.69 190 ARG B O 1
ATOM 3565 N N . LEU B 1 191 ? 21.812 -14.18 -21.594 1 94.81 191 LEU B N 1
ATOM 3566 C CA . LEU B 1 191 ? 20.844 -13.562 -20.703 1 94.81 191 LEU B CA 1
ATOM 3567 C C . LEU B 1 191 ? 20.094 -12.43 -21.406 1 94.81 191 LEU B C 1
ATOM 3569 O O . LEU B 1 191 ? 18.875 -12.312 -21.266 1 94.81 191 LEU B O 1
ATOM 3573 N N . THR B 1 192 ? 20.781 -11.609 -22.125 1 94.69 192 THR B N 1
ATOM 3574 C CA . THR B 1 192 ? 20.203 -10.391 -22.688 1 94.69 192 THR B CA 1
ATOM 3575 C C . THR B 1 192 ? 19.062 -10.734 -23.641 1 94.69 192 THR B C 1
ATOM 3577 O O . THR B 1 192 ? 17.938 -10.273 -23.469 1 94.69 192 THR B O 1
ATOM 3580 N N . PRO B 1 193 ? 19.359 -11.578 -24.641 1 94 193 PRO B N 1
ATOM 3581 C CA . PRO B 1 193 ? 18.25 -11.906 -25.531 1 94 193 PRO B CA 1
ATOM 3582 C C . PRO B 1 193 ? 17.109 -12.641 -24.828 1 94 193 PRO B C 1
ATOM 3584 O O . PRO B 1 193 ? 15.945 -12.422 -25.141 1 94 193 PRO B O 1
ATOM 3587 N N . ALA B 1 194 ? 17.422 -13.477 -23.938 1 94.06 194 ALA B N 1
ATOM 3588 C CA . ALA B 1 194 ? 16.406 -14.227 -23.188 1 94.06 194 ALA B CA 1
ATOM 3589 C C . ALA B 1 194 ? 15.531 -13.281 -22.359 1 94.06 194 ALA B C 1
ATOM 3591 O O . ALA B 1 194 ? 14.32 -13.5 -22.234 1 94.06 194 ALA B O 1
ATOM 3592 N N . LEU B 1 195 ? 16.141 -12.297 -21.828 1 95.06 195 LEU B N 1
ATOM 3593 C CA . LEU B 1 195 ? 15.422 -11.305 -21.047 1 95.06 195 LEU B CA 1
ATOM 3594 C C . LEU B 1 195 ? 14.492 -10.484 -21.938 1 95.06 195 LEU B C 1
ATOM 3596 O O . LEU B 1 195 ? 13.352 -10.203 -21.562 1 95.06 195 LEU B O 1
ATOM 3600 N N . ASP B 1 196 ? 14.977 -10.141 -23.094 1 93.56 196 ASP B N 1
ATOM 3601 C CA . ASP B 1 196 ? 14.141 -9.43 -24.062 1 93.56 196 ASP B CA 1
ATOM 3602 C C . ASP B 1 196 ? 12.914 -10.258 -24.438 1 93.56 196 ASP B C 1
ATOM 3604 O O . ASP B 1 196 ? 11.797 -9.734 -24.484 1 93.56 196 ASP B O 1
ATOM 3608 N N . ASP B 1 197 ? 13.117 -11.5 -24.641 1 93.44 197 ASP B N 1
ATOM 3609 C CA . ASP B 1 197 ? 12.023 -12.406 -24.969 1 93.44 197 ASP B CA 1
ATOM 3610 C C . ASP B 1 197 ? 11.023 -12.484 -23.812 1 93.44 197 ASP B C 1
ATOM 3612 O O . ASP B 1 197 ? 9.812 -12.445 -24.016 1 93.44 197 ASP B O 1
ATOM 3616 N N . ALA B 1 198 ? 11.57 -12.609 -22.656 1 94.94 198 ALA B N 1
ATOM 3617 C CA . ALA B 1 198 ? 10.719 -12.727 -21.469 1 94.94 198 ALA B CA 1
ATOM 3618 C C . ALA B 1 198 ? 9.859 -11.484 -21.281 1 94.94 198 ALA B C 1
ATOM 3620 O O . ALA B 1 198 ? 8.68 -11.586 -20.922 1 94.94 198 ALA B O 1
ATOM 3621 N N . MET B 1 199 ? 10.414 -10.359 -21.5 1 93.62 199 MET B N 1
ATOM 3622 C CA . MET B 1 199 ? 9.695 -9.102 -21.359 1 93.62 199 MET B CA 1
ATOM 3623 C C . MET B 1 199 ? 8.633 -8.953 -22.438 1 93.62 199 MET B C 1
ATOM 3625 O O . MET B 1 199 ? 7.559 -8.406 -22.203 1 93.62 199 MET B O 1
ATOM 3629 N N . ARG B 1 200 ? 8.906 -9.453 -23.578 1 91.25 200 ARG B N 1
ATOM 3630 C CA . ARG B 1 200 ? 7.977 -9.383 -24.703 1 91.25 200 ARG B CA 1
ATOM 3631 C C . ARG B 1 200 ? 6.844 -10.391 -24.531 1 91.25 200 ARG B C 1
ATOM 3633 O O . ARG B 1 200 ? 5.672 -10.055 -24.719 1 91.25 200 ARG B O 1
ATOM 3640 N N . ASP B 1 201 ? 7.199 -11.594 -24.172 1 92.81 201 ASP B N 1
ATOM 3641 C CA . ASP B 1 201 ? 6.262 -12.711 -24.203 1 92.81 201 ASP B CA 1
ATOM 3642 C C . ASP B 1 201 ? 5.551 -12.867 -22.859 1 92.81 201 ASP B C 1
ATOM 3644 O O . ASP B 1 201 ? 4.516 -13.531 -22.766 1 92.81 201 ASP B O 1
ATOM 3648 N N . GLY B 1 202 ? 6.168 -12.352 -21.828 1 94.44 202 GLY B N 1
ATOM 3649 C CA . GLY B 1 202 ? 5.594 -12.469 -20.5 1 94.44 202 GLY B CA 1
ATOM 3650 C C . GLY B 1 202 ? 5.984 -13.75 -19.781 1 94.44 202 GLY B C 1
ATOM 3651 O O . GLY B 1 202 ? 5.398 -14.102 -18.766 1 94.44 202 GLY B O 1
ATOM 3652 N N . HIS B 1 203 ? 6.855 -14.516 -20.453 1 96.69 203 HIS B N 1
ATOM 3653 C CA . HIS B 1 203 ? 7.395 -15.734 -19.859 1 96.69 203 HIS B CA 1
ATOM 3654 C C . HIS B 1 203 ? 8.812 -16 -20.344 1 96.69 203 HIS B C 1
ATOM 3656 O O . HIS B 1 203 ? 9.234 -15.469 -21.375 1 96.69 203 HIS B O 1
ATOM 3662 N N . ALA B 1 204 ? 9.547 -16.781 -19.5 1 96.88 204 ALA B N 1
ATOM 3663 C CA . ALA B 1 204 ? 10.898 -17.219 -19.859 1 96.88 204 ALA B CA 1
ATOM 3664 C C . ALA B 1 204 ? 10.953 -18.734 -20.031 1 96.88 204 ALA B C 1
ATOM 3666 O O . ALA B 1 204 ? 10.258 -19.469 -19.328 1 96.88 204 ALA B O 1
ATOM 3667 N N . ILE B 1 205 ? 11.805 -19.156 -20.984 1 95.25 205 ILE B N 1
ATOM 3668 C CA . ILE B 1 205 ? 12.023 -20.578 -21.219 1 95.25 205 ILE B CA 1
ATOM 3669 C C . ILE B 1 205 ? 13.516 -20.906 -21.094 1 95.25 205 ILE B C 1
ATOM 3671 O O . ILE B 1 205 ? 14.359 -20.141 -21.562 1 95.25 205 ILE B O 1
ATOM 3675 N N . ALA B 1 206 ? 13.836 -21.922 -20.406 1 94.25 206 ALA B N 1
ATOM 3676 C CA . ALA B 1 206 ? 15.195 -22.438 -20.297 1 94.25 206 ALA B CA 1
ATOM 3677 C C . ALA B 1 206 ? 15.258 -23.906 -20.734 1 94.25 206 ALA B C 1
ATOM 3679 O O . ALA B 1 206 ? 14.57 -24.75 -20.172 1 94.25 206 ALA B O 1
ATOM 3680 N N . ILE B 1 207 ? 16.109 -24.156 -21.703 1 93.69 207 ILE B N 1
ATOM 3681 C CA . ILE B 1 207 ? 16.25 -25.484 -22.266 1 93.69 207 ILE B CA 1
ATOM 3682 C C . ILE B 1 207 ? 17.641 -26.047 -21.953 1 93.69 207 ILE B C 1
ATOM 3684 O O . ILE B 1 207 ? 18.594 -25.812 -22.703 1 93.69 207 ILE B O 1
ATOM 3688 N N . GLY B 1 208 ? 17.719 -26.766 -20.891 1 89.31 208 GLY B N 1
ATOM 3689 C CA . GLY B 1 208 ? 18.969 -27.422 -20.516 1 89.31 208 GLY B CA 1
ATOM 3690 C C . GLY B 1 208 ? 20.062 -26.438 -20.156 1 89.31 208 GLY B C 1
ATOM 3691 O O . GLY B 1 208 ? 21.25 -26.766 -20.234 1 89.31 208 GLY B O 1
ATOM 3692 N N . GLU B 1 209 ? 19.781 -25.25 -19.766 1 84.31 209 GLU B N 1
ATOM 3693 C CA . GLU B 1 209 ? 20.797 -24.219 -19.562 1 84.31 209 GLU B CA 1
ATOM 3694 C C . GLU B 1 209 ? 21.328 -24.234 -18.125 1 84.31 209 GLU B C 1
ATOM 3696 O O . GLU B 1 209 ? 22.516 -24 -17.906 1 84.31 209 GLU B O 1
ATOM 3701 N N . TRP B 1 210 ? 20.469 -24.453 -17.219 1 80.88 210 TRP B N 1
ATOM 3702 C CA . TRP B 1 210 ? 20.891 -24.5 -15.82 1 80.88 210 TRP B CA 1
ATOM 3703 C C . TRP B 1 210 ? 21.453 -25.891 -15.469 1 80.88 210 TRP B C 1
ATOM 3705 O O . TRP B 1 210 ? 22.547 -26 -14.938 1 80.88 210 TRP B O 1
ATOM 3715 N N . ARG B 1 211 ? 20.75 -26.859 -15.82 1 83.69 211 ARG B N 1
ATOM 3716 C CA . ARG B 1 211 ? 21.141 -28.25 -15.695 1 83.69 211 ARG B CA 1
ATOM 3717 C C . ARG B 1 211 ? 20.781 -29.031 -16.953 1 83.69 211 ARG B C 1
ATOM 3719 O O . ARG B 1 211 ? 19.641 -28.953 -17.422 1 83.69 211 ARG B O 1
ATOM 3726 N N . GLU B 1 212 ? 21.812 -29.812 -17.328 1 87.25 212 GLU B N 1
ATOM 3727 C CA . GLU B 1 212 ? 21.547 -30.656 -18.5 1 87.25 212 GLU B CA 1
ATOM 3728 C C . GLU B 1 212 ? 20.375 -31.594 -18.25 1 87.25 212 GLU B C 1
ATOM 3730 O O . GLU B 1 212 ? 20.266 -32.188 -17.172 1 87.25 212 GLU B O 1
ATOM 3735 N N . GLY B 1 213 ? 19.469 -31.641 -19.219 1 89.44 213 GLY B N 1
ATOM 3736 C CA . GLY B 1 213 ? 18.359 -32.562 -19.141 1 89.44 213 GLY B CA 1
ATOM 3737 C C . GLY B 1 213 ? 17.125 -31.984 -18.484 1 89.44 213 GLY B C 1
ATOM 3738 O O . GLY B 1 213 ? 16.109 -32.656 -18.312 1 89.44 213 GLY B O 1
ATOM 3739 N N . LEU B 1 214 ? 17.25 -30.719 -18.109 1 90.31 214 LEU B N 1
ATOM 3740 C CA . LEU B 1 214 ? 16.125 -30.062 -17.453 1 90.31 214 LEU B CA 1
ATOM 3741 C C . LEU B 1 214 ? 15.594 -28.906 -18.297 1 90.31 214 LEU B C 1
ATOM 3743 O O . LEU B 1 214 ? 16.375 -28.078 -18.766 1 90.31 214 LEU B O 1
ATOM 3747 N N . ASN B 1 215 ? 14.297 -28.922 -18.609 1 94.75 215 ASN B N 1
ATOM 3748 C CA . ASN B 1 215 ? 13.609 -27.812 -19.266 1 94.75 215 ASN B CA 1
ATOM 3749 C C . ASN B 1 215 ? 12.57 -27.188 -18.328 1 94.75 215 ASN B C 1
ATOM 3751 O O . ASN B 1 215 ? 12 -27.859 -17.469 1 94.75 215 ASN B O 1
ATOM 3755 N N . ALA B 1 216 ? 12.422 -25.859 -18.562 1 95.56 216 ALA B N 1
ATOM 3756 C CA . ALA B 1 216 ? 11.422 -25.203 -17.734 1 95.56 216 ALA B CA 1
ATOM 3757 C C . ALA B 1 216 ? 10.898 -23.938 -18.406 1 95.56 216 ALA B C 1
ATOM 3759 O O . ALA B 1 216 ? 11.578 -23.344 -19.25 1 95.56 216 ALA B O 1
ATOM 3760 N N . VAL B 1 217 ? 9.719 -23.578 -18.047 1 97.31 217 VAL B N 1
ATOM 3761 C CA . VAL B 1 217 ? 9.125 -22.281 -18.344 1 97.31 217 VAL B CA 1
ATOM 3762 C C . VAL B 1 217 ? 8.758 -21.562 -17.047 1 97.31 217 VAL B C 1
ATOM 3764 O O . VAL B 1 217 ? 8.43 -22.203 -16.047 1 97.31 217 VAL B O 1
ATOM 3767 N N . ALA B 1 218 ? 8.875 -20.234 -17.094 1 98.12 218 ALA B N 1
ATOM 3768 C CA . ALA B 1 218 ? 8.555 -19.469 -15.891 1 98.12 218 ALA B CA 1
ATOM 3769 C C . ALA B 1 218 ? 7.938 -18.125 -16.25 1 98.12 218 ALA B C 1
ATOM 3771 O O . ALA B 1 218 ? 8.164 -17.594 -17.344 1 98.12 218 ALA B O 1
ATOM 3772 N N . ALA B 1 219 ? 7.203 -17.625 -15.312 1 97.81 219 ALA B N 1
ATOM 3773 C CA . ALA B 1 219 ? 6.648 -16.281 -15.43 1 97.81 219 ALA B CA 1
ATOM 3774 C C . ALA B 1 219 ? 6.695 -15.547 -14.086 1 97.81 219 ALA B C 1
ATOM 3776 O O . ALA B 1 219 ? 6.469 -16.156 -13.031 1 97.81 219 ALA B O 1
ATOM 3777 N N . GLY B 1 220 ? 6.996 -14.297 -14.227 1 96.69 220 GLY B N 1
ATOM 3778 C CA . GLY B 1 220 ? 7.047 -13.461 -13.039 1 96.69 220 GLY B CA 1
ATOM 3779 C C . GLY B 1 220 ? 5.758 -12.695 -12.789 1 96.69 220 GLY B C 1
ATOM 3780 O O . GLY B 1 220 ? 4.93 -12.555 -13.695 1 96.69 220 GLY B O 1
ATOM 3781 N N . PHE B 1 221 ? 5.602 -12.281 -11.539 1 94.06 221 PHE B N 1
ATOM 3782 C CA . PHE B 1 221 ? 4.453 -11.445 -11.211 1 94.06 221 PHE B CA 1
ATOM 3783 C C . PHE B 1 221 ? 4.742 -10.594 -9.977 1 94.06 221 PHE B C 1
ATOM 3785 O O . PHE B 1 221 ? 5.707 -10.844 -9.25 1 94.06 221 PHE B O 1
ATOM 3792 N N . VAL B 1 222 ? 3.943 -9.586 -9.836 1 90.69 222 VAL B N 1
ATOM 3793 C CA . VAL B 1 222 ? 4.094 -8.625 -8.758 1 90.69 222 VAL B CA 1
ATOM 3794 C C . VAL B 1 222 ? 3.029 -8.867 -7.688 1 90.69 222 VAL B C 1
ATOM 3796 O O . VAL B 1 222 ? 1.853 -9.055 -8.008 1 90.69 222 VAL B O 1
ATOM 3799 N N . GLY B 1 223 ? 3.531 -8.93 -6.477 1 86.25 223 GLY B N 1
ATOM 3800 C CA . GLY B 1 223 ? 2.613 -9.062 -5.359 1 86.25 223 GLY B CA 1
ATOM 3801 C C . GLY B 1 223 ? 1.904 -7.766 -5.016 1 86.25 223 GLY B C 1
ATOM 3802 O O . GLY B 1 223 ? 2.127 -6.738 -5.66 1 86.25 223 GLY B O 1
ATOM 3803 N N . PRO B 1 224 ? 1.042 -7.871 -4.074 1 77.5 224 PRO B N 1
ATOM 3804 C CA . PRO B 1 224 ? 0.2 -6.719 -3.748 1 77.5 224 PRO B CA 1
ATOM 3805 C C . PRO B 1 224 ? 1 -5.543 -3.193 1 77.5 224 PRO B C 1
ATOM 3807 O O . PRO B 1 224 ? 0.562 -4.395 -3.289 1 77.5 224 PRO B O 1
ATOM 3810 N N . SER B 1 225 ? 2.137 -5.809 -2.604 1 70.5 225 SER B N 1
ATOM 3811 C CA . SER B 1 225 ? 2.957 -4.742 -2.039 1 70.5 225 SER B CA 1
ATOM 3812 C C . SER B 1 225 ? 4.176 -4.461 -2.912 1 70.5 225 SER B C 1
ATOM 3814 O O . SER B 1 225 ? 5.168 -3.9 -2.439 1 70.5 225 SER B O 1
ATOM 3816 N N . GLY B 1 226 ? 4.098 -4.996 -4.051 1 76.69 226 GLY B N 1
ATOM 3817 C CA . GLY B 1 226 ? 5.188 -4.703 -4.973 1 76.69 226 GLY B CA 1
ATOM 3818 C C . GLY B 1 226 ? 6.258 -5.777 -4.988 1 76.69 226 GLY B C 1
ATOM 3819 O O . GLY B 1 226 ? 7.207 -5.703 -5.77 1 76.69 226 GLY B O 1
ATOM 3820 N N . GLN B 1 227 ? 6.062 -6.73 -4.117 1 81.31 227 GLN B N 1
ATOM 3821 C CA . GLN B 1 227 ? 7.008 -7.844 -4.148 1 81.31 227 GLN B CA 1
ATOM 3822 C C . GLN B 1 227 ? 6.98 -8.547 -5.504 1 81.31 227 GLN B C 1
ATOM 3824 O O . GLN B 1 227 ? 5.938 -8.609 -6.156 1 81.31 227 GLN B O 1
ATOM 3829 N N . ARG B 1 228 ? 8.117 -9.023 -5.895 1 91.06 228 ARG B N 1
ATOM 3830 C CA . ARG B 1 228 ? 8.18 -9.766 -7.145 1 91.06 228 ARG B CA 1
ATOM 3831 C C . ARG B 1 228 ? 8.367 -11.258 -6.883 1 91.06 228 ARG B C 1
ATOM 3833 O O . ARG B 1 228 ? 9.125 -11.648 -5.996 1 91.06 228 ARG B O 1
ATOM 3840 N N . TYR B 1 229 ? 7.598 -12.008 -7.578 1 94.44 229 TYR B N 1
ATOM 3841 C CA . TYR B 1 229 ? 7.625 -13.469 -7.504 1 94.44 229 TYR B CA 1
ATOM 3842 C C . TYR B 1 229 ? 7.762 -14.086 -8.891 1 94.44 229 TYR B C 1
ATOM 3844 O O . TYR B 1 229 ? 7.586 -13.398 -9.898 1 94.44 229 TYR B O 1
ATOM 3852 N N . SER B 1 230 ? 8.133 -15.305 -8.93 1 97.12 230 SER B N 1
ATOM 3853 C CA . SER B 1 230 ? 8.086 -16.078 -10.164 1 97.12 230 SER B CA 1
ATOM 3854 C C . SER B 1 230 ? 7.625 -17.516 -9.898 1 97.12 230 SER B C 1
ATOM 3856 O O . SER B 1 230 ? 7.91 -18.078 -8.844 1 97.12 230 SER B O 1
ATOM 3858 N N . VAL B 1 231 ? 6.883 -18 -10.867 1 97.5 231 VAL B N 1
ATOM 3859 C CA . VAL B 1 231 ? 6.477 -19.391 -10.867 1 97.5 231 VAL B CA 1
ATOM 3860 C C . VAL B 1 231 ? 7.137 -20.125 -12.039 1 97.5 231 VAL B C 1
ATOM 3862 O O . VAL B 1 231 ? 7.125 -19.641 -13.172 1 97.5 231 VAL B O 1
ATOM 3865 N N . ASN B 1 232 ? 7.691 -21.219 -11.781 1 95.81 232 ASN B N 1
ATOM 3866 C CA . ASN B 1 232 ? 8.211 -22.031 -12.875 1 95.81 232 ASN B CA 1
ATOM 3867 C C . ASN B 1 232 ? 7.539 -23.391 -12.922 1 95.81 232 ASN B C 1
ATOM 3869 O O . ASN B 1 232 ? 7.008 -23.875 -11.914 1 95.81 232 ASN B O 1
ATOM 3873 N N . CYS B 1 233 ? 7.543 -23.922 -14.055 1 96.19 233 CYS B N 1
ATOM 3874 C CA . CYS B 1 233 ? 7.031 -25.25 -14.391 1 96.19 233 CYS B CA 1
ATOM 3875 C C . CYS B 1 233 ? 7.984 -25.984 -15.32 1 96.19 233 CYS B C 1
ATOM 3877 O O . CYS B 1 233 ? 8.281 -25.5 -16.422 1 96.19 233 CYS B O 1
ATOM 3879 N N . GLY B 1 234 ? 8.492 -27.125 -14.805 1 93.81 234 GLY B N 1
ATOM 3880 C CA . GLY B 1 234 ? 9.469 -27.828 -15.617 1 93.81 234 GLY B CA 1
ATOM 3881 C C . GLY B 1 234 ? 9.727 -29.25 -15.156 1 93.81 234 GLY B C 1
ATOM 3882 O O . GLY B 1 234 ? 9.102 -29.719 -14.203 1 93.81 234 GLY B O 1
ATOM 3883 N N . GLY B 1 235 ? 10.594 -29.906 -15.938 1 91.38 235 GLY B N 1
ATOM 3884 C CA . GLY B 1 235 ? 10.953 -31.297 -15.719 1 91.38 235 GLY B CA 1
ATOM 3885 C C . GLY B 1 235 ? 12.047 -31.797 -16.656 1 91.38 235 GLY B C 1
ATOM 3886 O O . GLY B 1 235 ? 12.773 -30.984 -17.25 1 91.38 235 GLY B O 1
ATOM 3887 N N . ALA B 1 236 ? 12.125 -33.156 -16.641 1 90 236 ALA B N 1
ATOM 3888 C CA . ALA B 1 236 ? 13.102 -33.75 -17.547 1 90 236 ALA B CA 1
ATOM 3889 C C . ALA B 1 236 ? 12.82 -33.375 -19 1 90 236 ALA B C 1
ATOM 3891 O O . ALA B 1 236 ? 11.664 -33.375 -19.422 1 90 236 ALA B O 1
ATOM 3892 N N . SER B 1 237 ? 13.906 -33.188 -19.719 1 91.81 237 SER B N 1
ATOM 3893 C CA . SER B 1 237 ? 13.797 -32.688 -21.094 1 91.81 237 SER B CA 1
ATOM 3894 C C . SER B 1 237 ? 12.977 -33.65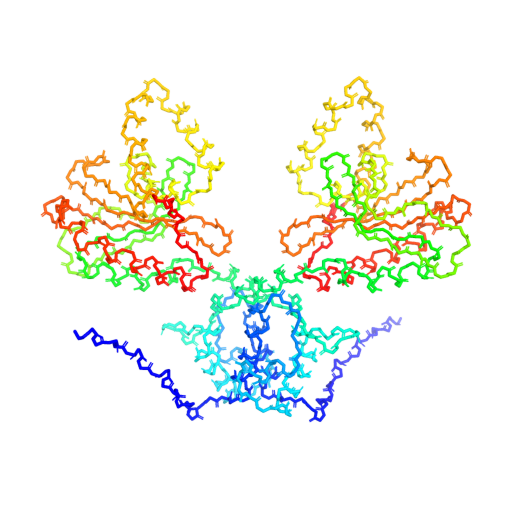6 -21.953 1 91.81 237 SER B C 1
ATOM 3896 O O . SER B 1 237 ? 12.266 -33.219 -22.859 1 91.81 237 SER B O 1
ATOM 3898 N N . HIS B 1 238 ? 13.039 -34.875 -21.656 1 89.31 238 HIS B N 1
ATOM 3899 C CA . HIS B 1 238 ? 12.312 -35.844 -22.469 1 89.31 238 HIS B CA 1
ATOM 3900 C C . HIS B 1 238 ? 10.812 -35.812 -22.188 1 89.31 238 HIS B C 1
ATOM 3902 O O . HIS B 1 238 ? 10 -36.188 -23.031 1 89.31 238 HIS B O 1
ATOM 3908 N N . GLN B 1 239 ? 10.477 -35.344 -21.016 1 87.44 239 GLN B N 1
ATOM 3909 C CA . GLN B 1 239 ? 9.07 -35.219 -20.641 1 87.44 239 GLN B CA 1
ATOM 3910 C C . GLN B 1 239 ? 8.461 -33.938 -21.172 1 87.44 239 GLN B C 1
ATOM 3912 O O . GLN B 1 239 ? 7.246 -33.844 -21.359 1 87.44 239 GLN B O 1
ATOM 3917 N N . CYS B 1 240 ? 9.312 -32.969 -21.391 1 91.31 240 CYS B N 1
ATOM 3918 C CA . CYS B 1 240 ? 8.766 -31.688 -21.781 1 91.31 240 CYS B CA 1
ATOM 3919 C C . CYS B 1 240 ? 9.688 -30.969 -22.766 1 91.31 240 CYS B C 1
ATOM 3921 O O . CYS B 1 240 ? 10.258 -29.938 -22.453 1 91.31 240 CYS B O 1
ATOM 3923 N N . PRO B 1 241 ? 9.68 -31.484 -24 1 93.38 241 PRO B N 1
ATOM 3924 C CA . PRO B 1 241 ? 10.461 -30.812 -25.047 1 93.38 241 PRO B CA 1
ATOM 3925 C C . PRO B 1 241 ? 9.961 -29.406 -25.328 1 93.38 241 PRO B C 1
ATOM 3927 O O . PRO B 1 241 ? 8.828 -29.062 -24.984 1 93.38 241 PRO B O 1
ATOM 3930 N N . PRO B 1 242 ? 10.781 -28.578 -25.938 1 93.44 242 PRO B N 1
ATOM 3931 C CA . PRO B 1 242 ? 10.5 -27.156 -26.125 1 93.44 242 PRO B CA 1
ATOM 3932 C C . PRO B 1 242 ? 9.148 -26.891 -26.781 1 93.44 242 PRO B C 1
ATOM 3934 O O . PRO B 1 242 ? 8.406 -26.016 -26.359 1 93.44 242 PRO B O 1
ATOM 3937 N N . GLU B 1 243 ? 8.836 -27.609 -27.766 1 94.06 243 GLU B N 1
ATOM 3938 C CA . GLU B 1 243 ? 7.582 -27.406 -28.469 1 94.06 243 GLU B CA 1
ATOM 3939 C C . GLU B 1 243 ? 6.383 -27.703 -27.578 1 94.06 243 GLU B C 1
ATOM 3941 O O . GLU B 1 243 ? 5.395 -26.953 -27.594 1 94.06 243 GLU B O 1
ATOM 3946 N N . TRP B 1 244 ? 6.559 -28.75 -26.875 1 94.19 244 TRP B N 1
ATOM 3947 C CA . TRP B 1 244 ? 5.488 -29.125 -25.953 1 94.19 244 TRP B CA 1
ATOM 3948 C C . TRP B 1 244 ? 5.316 -28.078 -24.859 1 94.19 244 TRP B C 1
ATOM 3950 O O . TRP B 1 244 ? 4.191 -27.734 -24.484 1 94.19 244 TRP B O 1
ATOM 3960 N N . LEU B 1 245 ? 6.375 -27.578 -24.344 1 95.38 245 LEU B N 1
ATOM 3961 C CA . LEU B 1 245 ? 6.336 -26.5 -23.344 1 95.38 245 LEU B CA 1
ATOM 3962 C C . LEU B 1 245 ? 5.57 -25.297 -23.891 1 95.38 245 LEU B C 1
ATOM 3964 O O . LEU B 1 245 ? 4.672 -24.766 -23.219 1 95.38 245 LEU B O 1
ATOM 3968 N N . ASN B 1 246 ? 5.891 -24.891 -25.062 1 95.06 246 ASN B N 1
ATOM 3969 C CA . ASN B 1 246 ? 5.289 -23.703 -25.672 1 95.06 246 ASN B CA 1
ATOM 3970 C C . ASN B 1 246 ? 3.793 -23.891 -25.906 1 95.06 246 ASN B C 1
ATOM 3972 O O . ASN B 1 246 ? 3.006 -22.984 -25.672 1 95.06 246 ASN B O 1
ATOM 3976 N N . GLU B 1 247 ? 3.414 -25.062 -26.281 1 94.94 247 GLU B N 1
ATOM 3977 C CA . GLU B 1 247 ? 2.039 -25.297 -26.703 1 94.94 247 GLU B CA 1
ATOM 3978 C C . GLU B 1 247 ? 1.137 -25.609 -25.516 1 94.94 247 GLU B C 1
ATOM 3980 O O . GLU B 1 247 ? -0.03 -25.219 -25.484 1 94.94 247 GLU B O 1
ATOM 3985 N N . HIS B 1 248 ? 1.737 -26.312 -24.547 1 95.06 248 HIS B N 1
ATOM 3986 C CA . HIS B 1 248 ? 0.857 -26.859 -23.516 1 95.06 248 HIS B CA 1
ATOM 3987 C C . HIS B 1 248 ? 1.128 -26.203 -22.172 1 95.06 248 HIS B C 1
ATOM 3989 O O . HIS B 1 248 ? 0.2 -25.969 -21.391 1 95.06 248 HIS B O 1
ATOM 3995 N N . VAL B 1 249 ? 2.344 -25.891 -21.891 1 96.88 249 VAL B N 1
ATOM 3996 C CA . VAL B 1 249 ? 2.689 -25.438 -20.547 1 96.88 249 VAL B CA 1
ATOM 3997 C C . VAL B 1 249 ? 2.551 -23.922 -20.469 1 96.88 249 VAL B C 1
ATOM 3999 O O . VAL B 1 249 ? 2.051 -23.391 -19.469 1 96.88 249 VAL B O 1
ATOM 4002 N N . VAL B 1 250 ? 2.934 -23.203 -21.5 1 97.12 250 VAL B N 1
ATOM 4003 C CA . VAL B 1 250 ? 2.951 -21.75 -21.484 1 97.12 250 VAL B CA 1
ATOM 4004 C C . VAL B 1 250 ? 1.539 -21.219 -21.25 1 97.12 250 VAL B C 1
ATOM 4006 O O . VAL B 1 250 ? 1.314 -20.406 -20.359 1 97.12 250 VAL B O 1
ATOM 4009 N N . PRO B 1 251 ? 0.511 -21.703 -21.984 1 97 251 PRO B N 1
ATOM 4010 C CA . PRO B 1 251 ? -0.836 -21.188 -21.719 1 97 251 PRO B CA 1
ATOM 4011 C C . PRO B 1 251 ? -1.317 -21.5 -20.312 1 97 251 PRO B C 1
ATOM 4013 O O . PRO B 1 251 ? -1.95 -20.656 -19.672 1 97 251 PRO B O 1
ATOM 4016 N N . ALA B 1 252 ? -0.969 -22.656 -19.844 1 97.44 252 ALA B N 1
ATOM 4017 C CA . ALA B 1 252 ? -1.375 -23.062 -18.5 1 97.44 252 ALA B CA 1
ATOM 4018 C C . ALA B 1 252 ? -0.694 -22.203 -17.438 1 97.44 252 ALA B C 1
ATOM 4020 O O . ALA B 1 252 ? -1.309 -21.859 -16.422 1 97.44 252 ALA B O 1
ATOM 4021 N N . LEU B 1 253 ? 0.531 -21.906 -17.688 1 97.75 253 LEU B N 1
ATOM 4022 C CA . LEU B 1 253 ? 1.3 -21.078 -16.781 1 97.75 253 LEU B CA 1
ATOM 4023 C C . LEU B 1 253 ? 0.721 -19.656 -16.719 1 97.75 253 LEU B C 1
ATOM 4025 O O . LEU B 1 253 ? 0.56 -19.094 -15.625 1 97.75 253 LEU B O 1
ATOM 4029 N N . HIS B 1 254 ? 0.392 -19.109 -17.812 1 96.56 254 HIS B N 1
ATOM 4030 C CA . HIS B 1 254 ? -0.2 -17.781 -17.859 1 96.56 254 HIS B CA 1
ATOM 4031 C C . HIS B 1 254 ? -1.539 -17.75 -17.125 1 96.56 254 HIS B C 1
ATOM 4033 O O . HIS B 1 254 ? -1.848 -16.797 -16.422 1 96.56 254 HIS B O 1
ATOM 4039 N N . GLU B 1 255 ? -2.291 -18.766 -17.297 1 96.31 255 GLU B N 1
ATOM 4040 C CA . GLU B 1 255 ? -3.553 -18.875 -16.562 1 96.31 255 GLU B CA 1
ATOM 4041 C C . GLU B 1 255 ? -3.32 -18.938 -15.055 1 96.31 255 GLU B C 1
ATOM 4043 O O . GLU B 1 255 ? -4.02 -18.281 -14.289 1 96.31 255 GLU B O 1
ATOM 4048 N N . CYS B 1 256 ? -2.33 -19.734 -14.711 1 96.75 256 CYS B N 1
ATOM 4049 C CA . CYS B 1 256 ? -1.966 -19.875 -13.305 1 96.75 256 CYS B CA 1
ATOM 4050 C C . CYS B 1 256 ? -1.587 -18.516 -12.711 1 96.75 256 CYS B C 1
ATOM 4052 O O . CYS B 1 256 ? -2.088 -18.141 -11.656 1 96.75 256 CYS B O 1
ATOM 4054 N N . ILE B 1 257 ? -0.787 -17.766 -13.438 1 96.56 257 ILE B N 1
ATOM 4055 C CA . ILE B 1 257 ? -0.317 -16.469 -12.977 1 96.56 257 ILE B CA 1
ATOM 4056 C C . ILE B 1 257 ? -1.496 -15.5 -12.867 1 96.56 257 ILE B C 1
ATOM 4058 O O . ILE B 1 257 ? -1.598 -14.742 -11.898 1 96.56 257 ILE B O 1
ATOM 4062 N N . ALA B 1 258 ? -2.4 -15.57 -13.766 1 93.94 258 ALA B N 1
ATOM 4063 C CA . ALA B 1 258 ? -3.58 -14.711 -13.75 1 93.94 258 ALA B CA 1
ATOM 4064 C C . ALA B 1 258 ? -4.441 -14.992 -12.523 1 93.94 258 ALA B C 1
ATOM 4066 O O . ALA B 1 258 ? -4.918 -14.062 -11.867 1 93.94 258 ALA B O 1
ATOM 4067 N N . LYS B 1 259 ? -4.609 -16.188 -12.242 1 92.31 259 LYS B N 1
ATOM 4068 C CA . LYS B 1 259 ? -5.406 -16.578 -11.078 1 92.31 259 LYS B CA 1
ATOM 4069 C C . LYS B 1 259 ? -4.73 -16.156 -9.781 1 92.31 259 LYS B C 1
ATOM 4071 O O . LYS B 1 259 ? -5.387 -15.633 -8.875 1 92.31 259 LYS B O 1
ATOM 4076 N N . ILE B 1 260 ? -3.393 -16.375 -9.758 1 92.44 260 ILE B N 1
ATOM 4077 C CA . ILE B 1 260 ? -2.643 -15.992 -8.562 1 92.44 260 ILE B CA 1
ATOM 4078 C C . ILE B 1 260 ? -2.76 -14.484 -8.336 1 92.44 260 ILE B C 1
ATOM 4080 O O . ILE B 1 260 ? -3.104 -14.047 -7.234 1 92.44 260 ILE B O 1
ATOM 4084 N N . THR B 1 261 ? -2.494 -13.727 -9.344 1 90.81 261 THR B N 1
ATOM 4085 C CA . THR B 1 261 ? -2.449 -12.281 -9.188 1 90.81 261 THR B CA 1
ATOM 4086 C C . THR B 1 261 ? -3.83 -11.727 -8.836 1 90.81 261 THR B C 1
ATOM 4088 O O . THR B 1 261 ? -3.947 -10.789 -8.047 1 90.81 261 THR B O 1
ATOM 4091 N N . ARG B 1 262 ? -4.828 -12.336 -9.32 1 83.25 262 ARG B N 1
ATOM 4092 C CA . ARG B 1 262 ? -6.184 -11.945 -8.953 1 83.25 262 ARG B CA 1
ATOM 4093 C C . ARG B 1 262 ? -6.465 -12.258 -7.484 1 83.25 262 ARG B C 1
ATOM 4095 O O . ARG B 1 262 ? -7.055 -11.438 -6.773 1 83.25 262 ARG B O 1
ATOM 4102 N N . GLU B 1 263 ? -5.996 -13.406 -7.16 1 81.38 263 GLU B N 1
ATOM 4103 C CA . GLU B 1 263 ? -6.219 -13.867 -5.793 1 81.38 263 GLU B CA 1
ATOM 4104 C C . GLU B 1 263 ? -5.496 -12.977 -4.785 1 81.38 263 GLU B C 1
ATOM 4106 O O . GLU B 1 263 ? -6.039 -12.664 -3.725 1 81.38 263 GLU B O 1
ATOM 4111 N N . ILE B 1 264 ? -4.355 -12.5 -5.176 1 81.19 264 ILE B N 1
ATOM 4112 C CA . ILE B 1 264 ? -3.521 -11.844 -4.176 1 81.19 264 ILE B CA 1
ATOM 4113 C C . ILE B 1 264 ? -3.594 -10.328 -4.359 1 81.19 264 ILE B C 1
ATOM 4115 O O . ILE B 1 264 ? -3.123 -9.57 -3.506 1 81.19 264 ILE B O 1
ATOM 4119 N N . GLY B 1 265 ? -4.293 -9.867 -5.398 1 76.81 265 GLY B N 1
ATOM 4120 C CA . GLY B 1 265 ? -4.336 -8.445 -5.68 1 76.81 265 GLY B CA 1
ATOM 4121 C C . GLY B 1 265 ? -3.041 -7.906 -6.258 1 76.81 265 GLY B C 1
ATOM 4122 O O . GLY B 1 265 ? -2.613 -6.805 -5.914 1 76.81 265 GLY B O 1
ATOM 4123 N N . GLY B 1 266 ? -2.404 -8.758 -7.02 1 75.5 266 GLY B N 1
ATOM 4124 C CA . GLY B 1 266 ? -1.184 -8.375 -7.711 1 75.5 266 GLY B CA 1
ATOM 4125 C C . GLY B 1 266 ? -1.373 -8.195 -9.203 1 75.5 266 GLY B C 1
ATOM 4126 O O . GLY B 1 266 ? -2.465 -7.852 -9.664 1 75.5 266 GLY B O 1
ATOM 4127 N N . ALA B 1 267 ? -0.261 -8.148 -9.836 1 77.69 267 ALA B N 1
ATOM 4128 C CA . ALA B 1 267 ? -0.307 -7.996 -11.289 1 77.69 267 ALA B CA 1
ATOM 4129 C C . ALA B 1 267 ? 0.749 -8.867 -11.961 1 77.69 267 ALA B C 1
ATOM 4131 O O . ALA B 1 267 ? 1.828 -9.086 -11.406 1 77.69 267 ALA B O 1
ATOM 4132 N N . PRO B 1 268 ? 0.342 -9.328 -13.102 1 79.88 268 PRO B N 1
ATOM 4133 C CA . PRO B 1 268 ? 1.387 -10.016 -13.867 1 79.88 268 PRO B CA 1
ATOM 4134 C C . PRO B 1 268 ? 2.537 -9.094 -14.258 1 79.88 268 PRO B C 1
ATOM 4136 O O . PRO B 1 268 ? 2.404 -7.867 -14.18 1 79.88 268 PRO B O 1
ATOM 4139 N N . ALA B 1 269 ? 3.66 -9.711 -14.586 1 79.88 269 ALA B N 1
ATOM 4140 C CA . ALA B 1 269 ? 4.781 -8.914 -15.062 1 79.88 269 ALA B CA 1
ATOM 4141 C C . ALA B 1 269 ? 4.395 -8.117 -16.312 1 79.88 269 ALA B C 1
ATOM 4143 O O . ALA B 1 269 ? 3.658 -8.617 -17.172 1 79.88 269 ALA B O 1
ATOM 4144 N N . ARG B 1 270 ? 4.793 -6.797 -16.297 1 69.44 270 ARG B N 1
ATOM 4145 C CA . ARG B 1 270 ? 4.496 -5.93 -17.438 1 69.44 270 ARG B CA 1
ATOM 4146 C C . ARG B 1 270 ? 5.176 -6.434 -18.703 1 69.44 270 ARG B C 1
ATOM 4148 O O . ARG B 1 270 ? 6.328 -6.879 -18.656 1 69.44 270 ARG B O 1
ATOM 4155 N N . ARG B 1 271 ? 4.332 -6.516 -19.734 1 72.56 271 ARG B N 1
ATOM 4156 C CA . ARG B 1 271 ? 4.887 -6.898 -21.031 1 72.56 271 ARG B CA 1
ATOM 4157 C C . ARG B 1 271 ? 5.203 -5.668 -21.875 1 72.56 271 ARG B C 1
ATOM 4159 O O . ARG B 1 271 ? 4.484 -4.668 -21.812 1 72.56 271 ARG B O 1
ATOM 4166 N N . ILE B 1 272 ? 6.387 -5.488 -22.297 1 57.28 272 ILE B N 1
ATOM 4167 C CA . ILE B 1 272 ? 6.734 -4.391 -23.203 1 57.28 272 ILE B CA 1
ATOM 4168 C C . ILE B 1 272 ? 6.07 -4.602 -24.547 1 57.28 272 ILE B C 1
ATOM 4170 O O . ILE B 1 272 ? 6.145 -5.695 -25.125 1 57.28 272 ILE B O 1
ATOM 4174 N N . GLY B 1 273 ? 4.824 -3.936 -24.703 1 49.19 273 GLY B N 1
ATOM 4175 C CA . GLY B 1 273 ? 4.195 -4.008 -26.016 1 49.19 273 GLY B CA 1
ATOM 4176 C C . GLY B 1 273 ? 5.184 -3.889 -27.156 1 49.19 273 GLY B C 1
ATOM 4177 O O . GLY B 1 273 ? 6.125 -3.098 -27.094 1 49.19 273 GLY B O 1
ATOM 4178 N N . VAL B 1 274 ? 5.262 -4.945 -28.062 1 41.06 274 VAL B N 1
ATOM 4179 C CA . VAL B 1 274 ? 5.902 -4.75 -29.359 1 41.06 274 VAL B CA 1
ATOM 4180 C C . VAL B 1 274 ? 5.141 -3.699 -30.156 1 41.06 274 VAL B C 1
ATOM 4182 O O . VAL B 1 274 ? 3.914 -3.605 -30.062 1 41.06 274 VAL B O 1
#

Solvent-accessible surface area (backbone atoms only — not comparable to full-atom values): 28307 Å² total; per-residue (Å²): 136,83,80,75,79,70,77,76,74,82,70,79,72,72,72,54,93,58,44,47,63,63,33,53,51,42,50,50,51,52,49,52,54,23,70,39,87,53,71,44,35,56,69,55,48,23,69,73,70,70,46,58,55,74,56,42,47,29,42,52,49,30,34,33,74,72,45,45,31,42,66,43,88,92,64,67,21,36,42,64,31,26,53,35,43,51,38,30,49,19,30,57,71,58,56,47,69,60,72,66,35,42,66,46,42,46,51,45,8,56,74,65,45,25,30,26,36,38,30,36,75,55,90,75,26,27,29,25,73,37,68,40,72,24,87,78,40,89,70,71,67,86,74,41,67,66,38,75,40,53,24,77,47,30,16,41,24,33,8,34,50,31,39,42,54,70,68,59,33,51,52,53,50,49,51,50,39,64,71,44,49,89,48,26,68,65,53,47,67,56,33,53,61,49,34,53,45,9,20,53,69,48,37,14,73,24,78,36,63,70,43,82,54,35,20,32,37,10,30,18,27,29,40,62,86,65,46,61,32,20,40,28,44,30,34,49,32,89,81,41,40,70,68,52,34,61,70,56,42,46,60,47,49,53,50,36,49,53,52,36,18,59,55,53,43,31,37,65,33,63,50,53,80,129,136,83,81,75,78,68,76,76,74,82,72,79,71,72,71,54,94,59,44,46,60,62,30,52,51,42,53,51,52,53,49,50,56,23,70,38,87,54,72,44,36,55,67,56,47,22,69,73,69,68,45,56,55,74,58,41,47,29,42,53,50,30,35,34,74,73,45,45,31,43,69,43,88,91,66,66,19,35,40,64,30,24,52,34,44,51,39,31,48,19,31,58,71,59,57,46,68,60,71,67,34,42,68,45,43,48,51,45,10,58,75,66,44,27,29,27,36,36,31,36,77,54,92,74,26,27,29,25,74,38,67,40,71,24,87,78,40,88,72,71,68,86,73,41,66,66,37,74,38,52,23,77,46,29,16,41,26,33,8,34,51,33,38,43,55,72,68,59,34,51,53,52,52,49,52,51,40,64,72,45,50,88,49,26,69,66,52,46,67,55,32,51,60,49,34,52,46,11,20,53,69,46,36,15,74,24,77,37,62,69,43,83,54,34,20,33,35,9,30,17,25,30,40,62,85,65,46,63,32,15,39,28,44,32,36,49,33,88,81,41,40,71,68,52,35,61,69,57,44,46,60,47,48,54,50,34,50,52,52,35,20,60,56,53,43,32,38,67,32,64,50,53,79,129